Protein AF-F0EII1-F1 (afdb_monomer)

Solvent-accessible surface area (backbone atoms only — not comparable to full-atom values): 31421 Å² total; per-residue (Å²): 131,78,77,89,69,73,88,73,64,48,90,87,69,69,91,56,59,77,40,68,68,84,81,78,92,74,52,82,69,42,69,38,22,34,50,69,42,86,72,71,38,39,27,29,30,46,103,89,50,79,50,78,72,94,95,93,92,93,94,92,90,66,79,80,62,59,71,61,60,65,67,60,54,77,60,47,75,63,44,60,69,49,51,62,57,50,49,63,55,49,59,60,50,54,61,55,56,57,61,59,53,62,62,54,58,62,52,57,59,56,62,57,57,54,57,57,59,55,51,58,55,53,56,61,46,63,55,45,61,52,50,55,51,52,54,51,54,52,54,50,51,53,53,51,51,53,52,49,51,54,50,51,52,53,48,53,53,52,51,51,55,50,50,55,52,46,53,56,46,50,57,51,48,57,52,46,54,53,51,50,52,55,49,51,52,55,46,54,52,48,54,54,50,49,55,53,48,52,50,54,51,52,54,48,50,56,49,52,55,52,48,52,53,51,49,55,51,50,48,57,50,48,55,53,50,51,55,51,49,56,54,48,51,56,48,50,54,53,49,50,58,49,48,56,51,50,52,54,50,51,54,54,49,51,54,52,51,54,55,49,48,58,49,53,53,52,49,52,53,50,53,54,53,51,49,55,51,49,56,51,51,51,55,50,50,54,54,48,52,54,48,51,55,50,50,53,53,51,48,56,52,50,50,55,50,49,54,53,50,51,54,50,50,53,53,49,52,54,51,50,54,52,48,51,53,53,51,54,49,54,53,52,56,60,67,68,67,64,77,54,21,53,39,63,47,28,48,72,52,75,64,48,80,34,45,48,76,33,88,89,45,72,55,97,91,13,37,24,24,30,20,65,41,87,64,78,60,32,45,15,32,27,36,68,37,88,51,60,57,70,71,45,45,29,16,37,25,29,34,36,24,21,78,46,75,42,69,26,37,25,27,47,20,60,83,52,26,17,63,32,24,43,34,74,85,75,46,76,26,63,38,32,39,22,48,38,72,46,77,39,38,67,55,83,41,83,43,37,37,39,35,32,33,54,78,49,86,51,49,32,31,46,34,42,46,33,26,71,54,82,53,36,40,38,42,30,43,53,27,34,25,76,38,85,64,83,67,79,76,59,68,12,64,85,73,62,76,70,87,83,81,88,86,76,78,92,71,67,66,80,61,75,50,76,58,95,90,46,54,44,38,48,44,55,48,100,94,45,75,49,80,48,52,98,75,83,86,80,95,62,96,76,90,84,75,97,74,89,80,92,77,86,88,86,135

Radius of gyration: 149.51 Å; Cα contacts (8 Å, |Δi|>4): 604; chains: 1; bounding box: 248×94×363 Å

Structure (mmCIF, N/CA/C/O backbone):
data_AF-F0EII1-F1
#
_entry.id   AF-F0EII1-F1
#
loop_
_atom_site.group_PDB
_atom_site.id
_atom_site.type_symbol
_atom_site.label_atom_id
_atom_site.label_alt_id
_atom_site.label_comp_id
_atom_site.label_asym_id
_atom_site.label_entity_id
_atom_site.label_seq_id
_atom_site.pdbx_PDB_ins_code
_atom_site.Cartn_x
_atom_site.Cartn_y
_atom_site.Cartn_z
_atom_site.occupancy
_atom_site.B_iso_or_equiv
_atom_site.auth_seq_id
_atom_site.auth_comp_id
_atom_site.auth_asym_id
_atom_site.auth_atom_id
_atom_site.pdbx_PDB_model_num
ATOM 1 N N . MET A 1 1 ? -160.498 -30.318 203.263 1.00 36.44 1 MET A N 1
ATOM 2 C CA . MET A 1 1 ? -161.819 -30.979 203.380 1.00 36.44 1 MET A CA 1
ATOM 3 C C . MET A 1 1 ? -162.615 -30.933 202.074 1.00 36.44 1 MET A C 1
ATOM 5 O O . MET A 1 1 ? -163.459 -31.793 201.900 1.00 36.44 1 MET A O 1
ATOM 9 N N . ALA A 1 2 ? -162.305 -30.042 201.126 1.00 40.59 2 ALA A N 1
ATOM 10 C CA . ALA A 1 2 ? -162.542 -30.279 199.695 1.00 40.59 2 ALA A CA 1
ATOM 11 C C . ALA A 1 2 ? -161.451 -31.234 199.148 1.00 40.59 2 ALA A C 1
ATOM 13 O O . ALA A 1 2 ? -160.295 -31.072 199.545 1.00 40.59 2 ALA A O 1
ATOM 14 N N . ILE A 1 3 ? -161.678 -32.285 198.345 1.00 43.72 3 ILE A N 1
ATOM 15 C CA . ILE A 1 3 ? -162.900 -32.903 197.774 1.00 43.72 3 ILE A CA 1
ATOM 16 C C . ILE A 1 3 ? -163.701 -32.021 196.791 1.00 43.72 3 ILE A C 1
ATOM 18 O O . ILE A 1 3 ? -164.037 -30.893 197.105 1.00 43.72 3 ILE A O 1
ATOM 22 N N . ILE A 1 4 ? -164.064 -32.608 195.641 1.00 43.44 4 ILE A N 1
ATOM 23 C CA . ILE A 1 4 ? -164.902 -32.067 194.548 1.00 43.44 4 ILE A CA 1
ATOM 24 C C . ILE A 1 4 ? -164.349 -30.815 193.840 1.00 43.44 4 ILE A C 1
ATOM 26 O O . ILE A 1 4 ? -164.479 -29.701 194.320 1.00 43.44 4 ILE A O 1
ATOM 30 N N . GLU A 1 5 ? -163.815 -31.023 192.632 1.00 32.28 5 GLU A N 1
ATOM 31 C CA . GLU A 1 5 ? -164.321 -30.351 191.414 1.00 32.28 5 GLU A CA 1
ATOM 32 C C . GLU A 1 5 ? -163.615 -30.913 190.175 1.00 32.28 5 GLU A C 1
ATOM 34 O O . GLU A 1 5 ? -164.254 -31.306 189.200 1.00 32.28 5 GLU A O 1
ATOM 39 N N . VAL A 1 6 ? -162.286 -31.064 190.234 1.00 44.38 6 VAL A N 1
ATOM 40 C CA . VAL A 1 6 ? -161.455 -31.337 189.046 1.00 44.38 6 VAL A CA 1
ATOM 41 C C . VAL A 1 6 ? -161.597 -32.737 188.426 1.00 44.38 6 VAL A C 1
ATOM 43 O O . VAL A 1 6 ? -160.824 -33.111 187.555 1.00 44.38 6 VAL A O 1
ATOM 46 N N . SER A 1 7 ? -162.649 -33.482 188.772 1.00 48.62 7 SER A N 1
ATOM 47 C CA . SER A 1 7 ? -163.160 -34.575 187.935 1.00 48.62 7 SER A CA 1
ATOM 48 C C . SER A 1 7 ? -163.703 -34.084 186.581 1.00 48.62 7 SER A C 1
ATOM 50 O O . SER A 1 7 ? -163.970 -34.908 185.711 1.00 48.62 7 SER A O 1
ATOM 52 N N . LYS A 1 8 ? -163.820 -32.764 186.364 1.00 41.19 8 LYS A N 1
ATOM 53 C CA . LYS A 1 8 ? -163.944 -32.148 185.029 1.00 41.19 8 LYS A CA 1
ATOM 54 C C . LYS A 1 8 ? -162.588 -32.020 184.291 1.00 41.19 8 LYS A C 1
ATOM 56 O O . LYS A 1 8 ? -162.470 -31.228 183.358 1.00 41.19 8 LYS A O 1
ATOM 61 N N . GLN A 1 9 ? -161.559 -32.784 184.691 1.00 54.12 9 GLN A N 1
ATOM 62 C CA . GLN A 1 9 ? -160.225 -32.816 184.071 1.00 54.12 9 GLN A CA 1
ATOM 63 C C . GLN A 1 9 ? -160.262 -33.259 182.599 1.00 54.12 9 GLN A C 1
ATOM 65 O O . GLN A 1 9 ? -160.089 -34.426 182.265 1.00 54.12 9 GLN A O 1
ATOM 70 N N . ILE A 1 10 ? -160.363 -32.268 181.714 1.00 46.06 10 ILE A N 1
ATOM 71 C CA . ILE A 1 10 ? -159.675 -32.221 180.412 1.00 46.06 10 ILE A CA 1
ATOM 72 C C . ILE A 1 10 ? -160.170 -33.209 179.333 1.00 46.06 10 ILE A C 1
ATOM 74 O O . ILE A 1 10 ? -159.873 -32.982 178.161 1.00 46.06 10 ILE A O 1
ATOM 78 N N . THR A 1 11 ? -161.090 -34.133 179.641 1.00 38.12 11 THR A N 1
ATOM 79 C CA . THR A 1 11 ? -161.943 -34.824 178.643 1.00 38.12 11 THR A CA 1
ATOM 80 C C . THR A 1 11 ? -162.663 -33.840 177.701 1.00 38.12 11 THR A C 1
ATOM 82 O O . THR A 1 11 ? -163.016 -34.210 176.589 1.00 38.12 11 THR A O 1
ATOM 85 N N . ASN A 1 12 ? -162.822 -32.575 178.120 1.00 47.41 12 ASN A N 1
ATOM 86 C CA . ASN A 1 12 ? -163.400 -31.479 177.332 1.00 47.41 12 ASN A CA 1
ATOM 87 C C . ASN A 1 12 ? -162.388 -30.405 176.858 1.00 47.41 12 ASN A C 1
ATOM 89 O O . ASN A 1 12 ? -162.829 -29.416 176.280 1.00 47.41 12 ASN A O 1
ATOM 93 N N . TYR A 1 13 ? -161.077 -30.511 177.138 1.00 46.53 13 TYR A N 1
ATOM 94 C CA . TYR A 1 13 ? -160.121 -29.409 176.868 1.00 46.53 13 TYR A CA 1
ATOM 95 C C . TYR A 1 13 ? -159.044 -29.735 175.817 1.00 46.53 13 TYR A C 1
ATOM 97 O O . TYR A 1 13 ? -158.538 -28.823 175.170 1.00 46.53 13 TYR A O 1
ATOM 105 N N . LEU A 1 14 ? -158.689 -31.008 175.608 1.00 49.34 14 LEU A N 1
ATOM 106 C CA . LEU A 1 14 ? -157.716 -31.416 174.579 1.00 49.34 14 LEU A CA 1
ATOM 107 C C . LEU A 1 14 ? -158.374 -32.331 173.537 1.00 49.34 14 LEU A C 1
ATOM 109 O O . LEU A 1 14 ? -158.133 -33.537 173.481 1.00 49.34 14 LEU A O 1
ATOM 113 N N . ASP A 1 15 ? -159.223 -31.700 172.728 1.00 54.78 15 ASP A N 1
ATOM 114 C CA . ASP A 1 15 ? -160.012 -32.286 171.640 1.00 54.78 15 ASP A CA 1
ATOM 115 C C . ASP A 1 15 ? -159.107 -33.005 170.616 1.00 54.78 15 ASP A C 1
ATOM 117 O O . ASP A 1 15 ? -158.366 -32.378 169.855 1.00 54.78 15 ASP A O 1
ATOM 121 N N . SER A 1 16 ? -159.066 -34.340 170.688 1.00 49.75 16 SER A N 1
ATOM 122 C CA . SER A 1 16 ? -158.141 -35.192 169.928 1.00 49.75 16 SER A CA 1
ATOM 123 C C . SER A 1 16 ? -158.608 -36.653 169.898 1.00 49.75 16 SER A C 1
ATOM 125 O O . SER A 1 16 ? -159.169 -37.154 170.874 1.00 49.75 16 SER A O 1
ATOM 127 N N . GLU A 1 17 ? -158.359 -37.364 168.790 1.00 54.06 17 GLU A N 1
ATOM 128 C CA . GLU A 1 17 ? -158.685 -38.794 168.682 1.00 54.06 17 GLU A CA 1
ATOM 129 C C . GLU A 1 17 ? -157.882 -39.628 169.688 1.00 54.06 17 GLU A C 1
ATOM 131 O O . GLU A 1 17 ? -156.664 -39.483 169.782 1.00 54.06 17 GLU A O 1
ATOM 136 N N . GLN A 1 18 ? -158.556 -40.530 170.408 1.00 55.28 18 GLN A N 1
ATOM 137 C CA . GLN A 1 18 ? -157.957 -41.392 171.431 1.00 55.28 18 GLN A CA 1
ATOM 138 C C . GLN A 1 18 ? -157.882 -42.846 170.948 1.00 55.28 18 GLN A C 1
ATOM 140 O O . GLN A 1 18 ? -158.882 -43.563 170.982 1.00 55.28 18 GLN A O 1
ATOM 145 N N . THR A 1 19 ? -156.709 -43.303 170.500 1.00 60.41 19 THR A N 1
ATOM 146 C CA . THR A 1 19 ? -156.529 -44.662 169.944 1.00 60.41 19 THR A CA 1
ATOM 147 C C . THR A 1 19 ? -155.162 -45.261 170.288 1.00 60.41 19 THR A C 1
ATOM 149 O O . THR A 1 19 ? -154.213 -44.547 170.598 1.00 60.41 19 THR A O 1
ATOM 152 N N . ALA A 1 20 ? -155.048 -46.591 170.220 1.00 59.03 20 ALA A N 1
ATOM 153 C CA . ALA A 1 20 ? -153.855 -47.339 170.632 1.00 59.03 20 ALA A CA 1
ATOM 154 C C . ALA A 1 20 ? -152.833 -47.601 169.502 1.00 59.03 20 ALA A C 1
ATOM 156 O O . ALA A 1 20 ? -151.961 -48.459 169.636 1.00 59.03 20 ALA A O 1
ATOM 157 N N . SER A 1 21 ? -152.949 -46.906 168.368 1.00 56.38 21 SER A N 1
ATOM 158 C CA . SER A 1 21 ? -152.044 -47.054 167.224 1.00 56.38 21 SER A CA 1
ATOM 159 C C . SER A 1 21 ? -152.062 -45.804 166.351 1.00 56.38 21 SER A C 1
ATOM 161 O O . SER A 1 21 ? -153.134 -45.272 166.065 1.00 56.38 21 SER A O 1
ATOM 163 N N . ALA A 1 22 ? -150.884 -45.383 165.897 1.00 60.16 22 ALA A N 1
ATOM 164 C CA . ALA A 1 22 ? -150.689 -44.165 165.120 1.00 60.16 22 ALA A CA 1
ATOM 165 C C . ALA A 1 22 ? -151.516 -44.133 163.809 1.00 60.16 22 ALA A C 1
ATOM 167 O O . ALA A 1 22 ? -151.528 -45.132 163.083 1.00 60.16 22 ALA A O 1
ATOM 168 N N . PRO A 1 23 ? -152.159 -42.997 163.465 1.00 65.94 23 PRO A N 1
ATOM 169 C CA . PRO A 1 23 ? -152.822 -42.809 162.172 1.00 65.94 23 PRO A CA 1
ATOM 170 C C . PRO A 1 23 ? -151.896 -43.001 160.954 1.00 65.94 23 PRO A C 1
ATOM 172 O O . PRO A 1 23 ? -150.676 -42.850 161.045 1.00 65.94 23 PRO A O 1
ATOM 175 N N . ALA A 1 24 ? -152.498 -43.295 159.796 1.00 55.44 24 ALA A N 1
ATOM 176 C CA . ALA A 1 24 ? -151.813 -43.533 158.521 1.00 55.44 24 ALA A CA 1
ATOM 177 C C . ALA A 1 24 ? -151.940 -42.338 157.555 1.00 55.44 24 ALA A C 1
ATOM 179 O O . ALA A 1 24 ? -152.935 -41.619 157.582 1.00 55.44 24 ALA A O 1
ATOM 180 N N . ASN A 1 25 ? -150.934 -42.149 156.691 1.00 67.56 25 ASN A N 1
ATOM 181 C CA . ASN A 1 25 ? -150.728 -40.950 155.859 1.00 67.56 25 ASN A CA 1
ATOM 182 C C . ASN A 1 25 ? -150.932 -39.596 156.593 1.00 67.56 25 ASN A C 1
ATOM 184 O O . ASN A 1 25 ? -151.641 -38.737 156.061 1.00 67.56 25 ASN A O 1
ATOM 188 N N . PRO A 1 26 ? -150.367 -39.371 157.798 1.00 61.47 26 PRO A N 1
ATOM 189 C CA . PRO A 1 26 ? -150.648 -38.156 158.558 1.00 61.47 26 PRO A CA 1
ATOM 190 C C . PRO A 1 26 ? -149.935 -36.929 157.975 1.00 61.47 26 PRO A C 1
ATOM 192 O O . PRO A 1 26 ? -149.013 -37.041 157.164 1.00 61.47 26 PRO A O 1
ATOM 195 N N . VAL A 1 27 ? -150.355 -35.743 158.414 1.00 58.12 27 VAL A N 1
ATOM 196 C CA . VAL A 1 27 ? -149.804 -34.458 157.954 1.00 58.12 27 VAL A CA 1
ATOM 197 C C . VAL A 1 27 ? -148.976 -33.758 159.027 1.00 58.12 27 VAL A C 1
ATOM 199 O O . VAL A 1 27 ? -149.223 -33.891 160.225 1.00 58.12 27 VAL A O 1
ATOM 202 N N . GLU A 1 28 ? -147.986 -32.992 158.575 1.00 52.81 28 GLU A N 1
ATOM 203 C CA . GLU A 1 28 ? -147.056 -32.216 159.398 1.00 52.81 28 GLU A CA 1
ATOM 204 C C . GLU A 1 28 ? -147.802 -31.305 160.400 1.00 52.81 28 GLU A C 1
ATOM 206 O O . GLU A 1 28 ? -148.419 -30.312 160.019 1.00 52.81 28 GLU A O 1
ATOM 211 N N . GLY A 1 29 ? -147.749 -31.648 161.691 1.00 60.44 29 GLY A N 1
ATOM 212 C CA . GLY A 1 29 ? -148.418 -30.949 162.794 1.00 60.44 29 GLY A CA 1
ATOM 213 C C . GLY A 1 29 ? -149.739 -31.559 163.296 1.00 60.44 29 GLY A C 1
ATOM 214 O O . GLY A 1 29 ? -150.328 -31.004 164.223 1.00 60.44 29 GLY A O 1
ATOM 215 N N . GLN A 1 30 ? -150.226 -32.675 162.742 1.00 66.25 30 GLN A N 1
ATOM 216 C CA . GLN A 1 30 ? -151.463 -33.333 163.201 1.00 66.25 30 GLN A CA 1
ATOM 217 C C . GLN A 1 30 ? -151.328 -33.884 164.628 1.00 66.25 30 GLN A C 1
ATOM 219 O O . GLN A 1 30 ? -150.362 -34.587 164.892 1.00 66.25 30 GLN A O 1
ATOM 224 N N . ARG A 1 31 ? -152.305 -33.653 165.521 1.00 67.62 31 ARG A N 1
ATOM 225 C CA . ARG A 1 31 ? -152.354 -34.227 166.887 1.00 67.62 31 ARG A CA 1
ATOM 226 C C . ARG A 1 31 ? -153.171 -35.530 166.970 1.00 67.62 31 ARG A C 1
ATOM 228 O O . ARG A 1 31 ? -154.133 -35.702 166.228 1.00 67.62 31 ARG A O 1
ATOM 235 N N . TRP A 1 32 ? -152.804 -36.417 167.896 1.00 69.75 32 TRP A N 1
ATOM 236 C CA . TRP A 1 32 ? -153.418 -37.726 168.199 1.00 69.75 32 TRP A CA 1
ATOM 237 C C . TRP A 1 32 ? -153.154 -38.062 169.668 1.00 69.75 32 TRP A C 1
ATOM 239 O O . TRP A 1 32 ? -152.028 -37.893 170.106 1.00 69.75 32 TRP A O 1
ATOM 249 N N . THR A 1 33 ? -154.116 -38.558 170.442 1.00 67.56 33 THR A N 1
ATOM 250 C CA . THR A 1 33 ? -153.855 -39.029 171.811 1.00 67.56 33 THR A CA 1
ATOM 251 C C . THR A 1 33 ? -153.645 -40.545 171.827 1.00 67.56 33 THR A C 1
ATOM 253 O O . THR A 1 33 ? -154.581 -41.331 171.670 1.00 67.56 33 THR A O 1
ATOM 256 N N . ASP A 1 34 ? -152.397 -40.954 172.051 1.00 54.94 34 ASP A N 1
ATOM 257 C CA . ASP A 1 34 ? -151.983 -42.350 172.144 1.00 54.94 34 ASP A CA 1
ATOM 258 C C . ASP A 1 34 ? -152.474 -42.966 173.462 1.00 54.94 34 ASP A C 1
ATOM 260 O O . ASP A 1 34 ? -152.014 -42.604 174.549 1.00 54.94 34 ASP A O 1
ATOM 264 N N . THR A 1 35 ? -153.413 -43.909 173.350 1.00 61.31 35 THR A N 1
ATOM 265 C CA . THR A 1 35 ? -153.970 -44.695 174.464 1.00 61.31 35 THR A CA 1
ATOM 266 C C . THR A 1 35 ? -153.379 -46.102 174.581 1.00 61.31 35 THR A C 1
ATOM 268 O O . THR A 1 35 ? -153.776 -46.861 175.464 1.00 61.31 35 THR A O 1
ATOM 271 N N . SER A 1 36 ? -152.380 -46.454 173.756 1.00 55.00 36 SER A N 1
ATOM 272 C CA . SER A 1 36 ? -151.461 -47.557 174.086 1.00 55.00 36 SER A CA 1
ATOM 273 C C . SER A 1 36 ? -150.534 -47.159 175.241 1.00 55.00 36 SER A C 1
ATOM 275 O O . SER A 1 36 ? -150.047 -48.011 175.987 1.00 55.00 36 SER A O 1
ATOM 277 N N . LYS A 1 37 ? -150.342 -45.846 175.436 1.00 49.38 37 LYS A N 1
ATOM 278 C CA . LYS A 1 37 ? -149.858 -45.265 176.688 1.00 49.38 37 LYS A CA 1
ATOM 279 C C . LYS A 1 37 ? -151.002 -45.192 177.700 1.00 49.38 37 LYS A C 1
ATOM 281 O O . LYS A 1 37 ? -152.104 -44.748 177.387 1.00 49.38 37 LYS A O 1
ATOM 286 N N . SER A 1 38 ? -150.697 -45.551 178.942 1.00 54.50 38 SER A N 1
ATOM 287 C CA . SER A 1 38 ? -151.480 -45.147 180.109 1.00 54.50 38 SER A CA 1
ATOM 288 C C . SER A 1 38 ? -150.577 -44.310 181.027 1.00 54.50 38 SER A C 1
ATOM 290 O O . SER A 1 38 ? -149.478 -44.776 181.344 1.00 54.50 38 SER A O 1
ATOM 292 N N . PRO A 1 39 ? -150.979 -43.092 181.445 1.00 53.72 39 PRO A N 1
ATOM 293 C CA . PRO A 1 39 ? -152.187 -42.376 181.018 1.00 53.72 39 PRO A CA 1
ATOM 294 C C . PRO A 1 39 ? -152.154 -42.026 179.514 1.00 53.72 39 PRO A C 1
ATOM 296 O O . PRO A 1 39 ? -151.074 -42.069 178.924 1.00 53.72 39 PRO A O 1
ATOM 299 N N . PRO A 1 40 ? -153.297 -41.660 178.902 1.00 52.69 40 PRO A N 1
ATOM 300 C CA . PRO A 1 40 ? -153.350 -41.186 177.519 1.00 52.69 40 PRO A CA 1
ATOM 301 C C . PRO A 1 40 ? -152.364 -40.038 177.272 1.00 52.69 40 PRO A C 1
ATOM 303 O O . PRO A 1 40 ? -152.343 -39.065 178.033 1.00 52.69 40 PRO A O 1
ATOM 306 N N . VAL A 1 41 ? -151.553 -40.138 176.217 1.00 64.69 41 VAL A N 1
ATOM 307 C CA . VAL A 1 41 ? -150.543 -39.124 175.873 1.00 64.69 41 VAL A CA 1
ATOM 308 C C . VAL A 1 41 ? -150.916 -38.457 174.557 1.00 64.69 41 VAL A C 1
ATOM 310 O O . VAL A 1 41 ? -150.849 -39.086 173.505 1.00 64.69 41 VAL A O 1
ATOM 313 N N . ALA A 1 42 ? -151.256 -37.167 174.602 1.00 58.31 42 ALA A N 1
ATOM 314 C CA . ALA A 1 42 ? -151.341 -36.341 173.400 1.00 58.31 42 ALA A CA 1
ATOM 315 C C . ALA A 1 42 ? -149.985 -36.358 172.676 1.00 58.31 42 ALA A C 1
ATOM 317 O O . ALA A 1 42 ? -148.974 -36.053 173.300 1.00 58.31 42 ALA A O 1
ATOM 318 N N . MET A 1 43 ? -149.992 -36.723 171.396 1.00 58.03 43 MET A N 1
ATOM 319 C CA . MET A 1 43 ? -148.900 -36.896 170.429 1.00 58.03 43 MET A CA 1
ATOM 320 C C . MET A 1 43 ? -149.179 -36.044 169.167 1.00 58.03 43 MET A C 1
ATOM 322 O O . MET A 1 43 ? -150.297 -35.576 168.962 1.00 58.03 43 MET A O 1
ATOM 326 N N . ILE A 1 44 ? -148.174 -35.846 168.309 1.00 68.62 44 ILE A N 1
ATOM 327 C CA . ILE A 1 44 ? -148.186 -34.958 167.137 1.00 68.62 44 ILE A CA 1
ATOM 328 C C . ILE A 1 44 ? -147.285 -35.499 166.016 1.00 68.62 44 ILE A C 1
ATOM 330 O O . ILE A 1 44 ? -146.169 -35.931 166.295 1.00 68.62 44 ILE A O 1
ATOM 334 N N . TYR A 1 45 ? -147.723 -35.489 164.760 1.00 60.31 45 TYR A N 1
ATOM 335 C CA . TYR A 1 45 ? -146.948 -36.013 163.631 1.00 60.31 45 TYR A CA 1
ATOM 336 C C . TYR A 1 45 ? -146.005 -34.971 163.037 1.00 60.31 45 TYR A C 1
ATOM 338 O O . TYR A 1 45 ? -146.443 -33.858 162.750 1.00 60.31 45 TYR A O 1
ATOM 346 N N . LYS A 1 46 ? -144.740 -35.331 162.799 1.00 53.47 46 LYS A N 1
ATOM 347 C CA . LYS A 1 46 ? -143.771 -34.532 162.032 1.00 53.47 46 LYS A CA 1
ATOM 348 C C . LYS A 1 46 ? -142.712 -35.402 161.350 1.00 53.47 46 LYS A C 1
ATOM 350 O O . LYS A 1 46 ? -142.263 -36.391 161.934 1.00 53.47 46 LYS A O 1
ATOM 355 N N . ASP A 1 47 ? -142.262 -34.996 160.166 1.00 57.28 47 ASP A N 1
ATOM 356 C CA . ASP A 1 47 ? -141.154 -35.593 159.390 1.00 57.28 47 ASP A CA 1
ATOM 357 C C . ASP A 1 47 ? -141.353 -37.061 158.944 1.00 57.28 47 ASP A C 1
ATOM 359 O O . ASP A 1 47 ? -140.459 -37.643 158.333 1.00 57.28 47 ASP A O 1
ATOM 363 N N . GLY A 1 48 ? -142.501 -37.674 159.255 1.00 64.06 48 GLY A N 1
ATOM 364 C CA . GLY A 1 48 ? -142.756 -39.103 159.054 1.00 64.06 48 GLY A CA 1
ATOM 365 C C . GLY A 1 48 ? -143.290 -39.859 160.285 1.00 64.06 48 GLY A C 1
ATOM 366 O O . GLY A 1 48 ? -143.840 -40.945 160.101 1.00 64.06 48 GLY A O 1
ATOM 367 N N . GLU A 1 49 ? -143.159 -39.317 161.515 1.00 49.78 49 GLU A N 1
ATOM 368 C CA . GLU A 1 49 ? -143.371 -40.030 162.810 1.00 49.78 49 GLU A CA 1
ATOM 369 C C . GLU A 1 49 ? -143.921 -39.107 163.971 1.00 49.78 49 GLU A C 1
ATOM 371 O O . GLU A 1 49 ? -144.136 -37.921 163.738 1.00 49.78 49 GLU A O 1
ATOM 376 N N . TRP A 1 50 ? -144.193 -39.586 165.218 1.00 69.00 50 TRP A N 1
ATOM 377 C CA . TRP A 1 50 ? -145.137 -38.966 166.230 1.00 69.00 50 TRP A CA 1
ATOM 378 C C . TRP A 1 50 ? -144.581 -38.537 167.672 1.00 69.00 50 TRP A C 1
ATOM 380 O O . TRP A 1 50 ? -143.732 -39.261 168.188 1.00 69.00 50 TRP A O 1
ATOM 390 N N . LYS A 1 51 ? -145.008 -37.395 168.337 1.00 58.62 51 LYS A N 1
ATOM 391 C CA . LYS A 1 51 ? -144.308 -36.594 169.461 1.00 58.62 51 LYS A CA 1
ATOM 392 C C . LYS A 1 51 ? -145.245 -35.708 170.461 1.00 58.62 51 LYS A C 1
ATOM 394 O O . LYS A 1 51 ? -146.225 -35.232 169.932 1.00 58.62 51 LYS A O 1
ATOM 399 N N . PRO A 1 52 ? -145.078 -35.392 171.806 1.00 61.50 52 PRO A N 1
ATOM 400 C CA . PRO A 1 52 ? -146.236 -35.089 172.786 1.00 61.50 52 PRO A CA 1
ATOM 401 C C . PRO A 1 52 ? -146.484 -33.759 173.679 1.00 61.50 52 PRO A C 1
ATOM 403 O O . PRO A 1 52 ? -145.571 -32.945 173.786 1.00 61.50 52 PRO A O 1
ATOM 406 N N . GLU A 1 53 ? -147.670 -33.556 174.389 1.00 54.09 53 GLU A N 1
ATOM 407 C CA . GLU A 1 53 ? -148.209 -32.311 175.160 1.00 54.09 53 GLU A CA 1
ATOM 408 C C . GLU A 1 53 ? -149.190 -32.458 176.455 1.00 54.09 53 GLU A C 1
ATOM 410 O O . GLU A 1 53 ? -149.571 -33.591 176.745 1.00 54.09 53 GLU A O 1
ATOM 415 N N . ARG A 1 54 ? -149.613 -31.389 177.266 1.00 26.02 54 ARG A N 1
ATOM 416 C CA . ARG A 1 54 ? -150.472 -31.380 178.578 1.00 26.02 54 ARG A CA 1
ATOM 417 C C . ARG A 1 54 ? -151.245 -30.042 179.075 1.00 26.02 54 ARG A C 1
ATOM 419 O O . ARG A 1 54 ? -150.994 -29.011 178.465 1.00 26.02 54 ARG A O 1
ATOM 426 N N . LEU A 1 55 ? -152.116 -29.992 180.169 1.00 6.51 55 LEU A N 1
ATOM 427 C CA . LEU A 1 55 ? -152.867 -28.768 180.770 1.00 6.51 55 LEU A CA 1
ATOM 428 C C . LEU A 1 55 ? -153.434 -28.736 182.299 1.00 6.51 55 LEU A C 1
ATOM 430 O O . LEU A 1 55 ? -152.961 -29.559 183.079 1.00 6.51 55 LEU A O 1
ATOM 434 N N . SER A 1 56 ? -154.359 -27.798 182.764 1.00 7.69 56 SER A N 1
ATOM 435 C CA . SER A 1 56 ? -154.676 -27.307 184.204 1.00 7.69 56 SER A CA 1
ATOM 436 C C . SER A 1 56 ? -156.176 -27.058 184.784 1.00 7.69 56 SER A C 1
ATOM 438 O O . SER A 1 56 ? -157.040 -27.864 184.447 1.00 7.69 56 SER A O 1
ATOM 440 N N . VAL A 1 57 ? -156.490 -26.101 185.756 1.00 34.97 57 VAL A N 1
ATOM 441 C CA . VAL A 1 57 ? -157.607 -26.092 186.845 1.00 34.97 57 VAL A CA 1
ATOM 442 C C . VAL A 1 57 ? -158.107 -24.707 187.508 1.00 34.97 57 VAL A C 1
ATOM 444 O O . VAL A 1 57 ? -157.219 -23.879 187.669 1.00 34.97 57 VAL A O 1
ATOM 447 N N . GLU A 1 58 ? -159.387 -24.467 188.018 1.00 61.19 58 GLU A N 1
ATOM 448 C CA . GLU A 1 58 ? -159.834 -23.373 189.034 1.00 61.19 58 GLU A CA 1
ATOM 449 C C . GLU A 1 58 ? -161.336 -23.315 189.677 1.00 61.19 58 GLU A C 1
ATOM 451 O O . GLU A 1 58 ? -162.125 -24.195 189.349 1.00 61.19 58 GLU A O 1
ATOM 456 N N . VAL A 1 59 ? -161.713 -22.288 190.545 1.00 56.94 59 VAL A N 1
ATOM 457 C CA . VAL A 1 59 ? -163.023 -21.689 191.146 1.00 56.94 59 VAL A CA 1
ATOM 458 C C . VAL A 1 59 ? -163.979 -22.390 192.194 1.00 56.94 59 VAL A C 1
ATOM 460 O O . VAL A 1 59 ? -164.735 -23.281 191.819 1.00 56.94 59 VAL A O 1
ATOM 463 N N . LEU A 1 60 ? -164.099 -21.893 193.463 1.00 43.75 60 LEU A N 1
ATOM 464 C CA . LEU A 1 60 ? -165.031 -22.409 194.536 1.00 43.75 60 LEU A CA 1
ATOM 465 C C . LEU A 1 60 ? -165.835 -21.378 195.433 1.00 43.75 60 LEU A C 1
ATOM 467 O O . LEU A 1 60 ? -166.647 -20.644 194.880 1.00 43.75 60 LEU A O 1
ATOM 471 N N . ASP A 1 61 ? -165.733 -21.387 196.789 1.00 40.34 61 ASP A N 1
ATOM 472 C CA . ASP A 1 61 ? -166.871 -21.262 197.776 1.00 40.34 61 ASP A CA 1
ATOM 473 C C . ASP A 1 61 ? -166.716 -20.221 198.962 1.00 40.34 61 ASP A C 1
ATOM 475 O O . ASP A 1 61 ? -165.569 -19.853 199.232 1.00 40.34 61 ASP A O 1
ATOM 479 N N . PRO A 1 62 ? -167.788 -19.731 199.681 1.00 57.41 62 PRO A N 1
ATOM 480 C CA . PRO A 1 62 ? -167.724 -18.524 200.549 1.00 57.41 62 PRO A CA 1
ATOM 481 C C . PRO A 1 62 ? -168.042 -18.571 202.082 1.00 57.41 62 PRO A C 1
ATOM 483 O O . PRO A 1 62 ? -167.256 -18.004 202.834 1.00 57.41 62 PRO A O 1
ATOM 486 N N . ASP A 1 63 ? -169.157 -19.117 202.607 1.00 52.72 63 ASP A N 1
ATOM 487 C CA . ASP A 1 63 ? -169.596 -18.841 204.018 1.00 52.72 63 ASP A CA 1
ATOM 488 C C . ASP A 1 63 ? -168.578 -19.310 205.083 1.00 52.72 63 ASP A C 1
ATOM 490 O O . ASP A 1 63 ? -168.351 -18.663 206.109 1.00 52.72 63 ASP A O 1
ATOM 494 N N . PHE A 1 64 ? -167.887 -20.410 204.777 1.00 66.12 64 PHE A N 1
ATOM 495 C CA . PHE A 1 64 ? -166.772 -20.987 205.538 1.00 66.12 64 PHE A CA 1
ATOM 496 C C . PHE A 1 64 ? -165.616 -19.995 205.809 1.00 66.12 64 PHE A C 1
ATOM 498 O O . PHE A 1 64 ? -164.792 -20.216 206.695 1.00 66.12 64 PHE A O 1
ATOM 505 N N . TYR A 1 65 ? -165.555 -18.887 205.067 1.00 62.12 65 TYR A N 1
ATOM 506 C CA . TYR A 1 65 ? -164.517 -17.862 205.159 1.00 62.12 65 TYR A CA 1
ATOM 507 C C . TYR A 1 65 ? -164.681 -16.923 206.371 1.00 62.12 65 TYR A C 1
ATOM 509 O O . TYR A 1 65 ? -163.702 -16.307 206.788 1.00 62.12 65 TYR A O 1
ATOM 517 N N . GLN A 1 66 ? -165.882 -16.789 206.957 1.00 61.09 66 GLN A N 1
ATOM 518 C CA . GLN A 1 66 ? -166.137 -15.755 207.976 1.00 61.09 66 GLN A CA 1
ATOM 519 C C . GLN A 1 66 ? -165.865 -16.205 209.425 1.00 61.09 66 GLN A C 1
ATOM 521 O O . GLN A 1 66 ? -165.296 -15.427 210.195 1.00 61.09 66 GLN A O 1
ATOM 526 N N . ASP A 1 67 ? -166.188 -17.452 209.792 1.00 62.81 67 ASP A N 1
ATOM 527 C CA . ASP A 1 67 ? -165.831 -18.037 211.105 1.00 62.81 67 ASP A CA 1
ATOM 528 C C . ASP A 1 67 ? -164.306 -18.174 211.293 1.00 62.81 67 ASP A C 1
ATOM 530 O O . ASP A 1 67 ? -163.792 -18.187 212.419 1.00 62.81 67 ASP A O 1
ATOM 534 N N . LEU A 1 68 ? -163.573 -18.220 210.177 1.00 62.31 68 LEU A N 1
ATOM 535 C CA . LEU A 1 68 ? -162.114 -18.256 210.121 1.00 62.31 68 LEU A CA 1
ATOM 536 C C . LEU A 1 68 ? -161.467 -17.010 210.764 1.00 62.31 68 LEU A C 1
ATOM 538 O O . LEU A 1 68 ? -160.370 -17.104 211.309 1.00 62.31 68 LEU A O 1
ATOM 542 N N . GLU A 1 69 ? -162.152 -15.858 210.751 1.00 69.56 69 GLU A N 1
ATOM 543 C CA . GLU A 1 69 ? -161.583 -14.571 211.179 1.00 69.56 69 GLU A CA 1
ATOM 544 C C . GLU A 1 69 ? -161.711 -14.267 212.681 1.00 69.56 69 GLU A C 1
ATOM 546 O O . GLU A 1 69 ? -160.908 -13.493 213.195 1.00 69.56 69 GLU A O 1
ATOM 551 N N . ASN A 1 70 ? -162.655 -14.859 213.425 1.00 57.94 70 ASN A N 1
ATOM 552 C CA . ASN A 1 70 ? -162.798 -14.563 214.865 1.00 57.94 70 ASN A CA 1
ATOM 553 C C . ASN A 1 70 ? -161.847 -15.390 215.751 1.00 57.94 70 ASN A C 1
ATOM 555 O O . ASN A 1 70 ? -161.333 -14.882 216.748 1.00 57.94 70 ASN A O 1
ATOM 559 N N . ASN A 1 71 ? -161.511 -16.625 215.354 1.00 63.34 71 ASN A N 1
ATOM 560 C CA . ASN A 1 71 ? -160.482 -17.439 216.032 1.00 63.34 71 ASN A CA 1
ATOM 561 C C . ASN A 1 71 ? -159.061 -16.834 215.940 1.00 63.34 71 ASN A C 1
ATOM 563 O O . ASN A 1 71 ? -158.144 -17.260 216.640 1.00 63.34 71 ASN A O 1
ATOM 567 N N . LYS A 1 72 ? -158.890 -15.805 215.107 1.00 59.19 72 LYS A N 1
ATOM 568 C CA . LYS A 1 72 ? -157.662 -15.031 214.879 1.00 59.19 72 LYS A CA 1
ATOM 569 C C . LYS A 1 72 ? -157.220 -14.190 216.089 1.00 59.19 72 LYS A C 1
ATOM 571 O O . LYS A 1 72 ? -156.083 -13.731 216.115 1.00 59.19 72 LYS A O 1
ATOM 576 N N . ALA A 1 73 ? -158.105 -13.960 217.068 1.00 66.62 73 ALA A N 1
ATOM 577 C CA . ALA A 1 73 ? -157.878 -13.018 218.167 1.00 66.62 73 ALA A CA 1
ATOM 578 C C . ALA A 1 73 ? -157.171 -13.627 219.398 1.00 66.62 73 ALA A C 1
ATOM 580 O O . ALA A 1 73 ? -156.051 -13.229 219.712 1.00 66.62 73 ALA A O 1
ATOM 581 N N . GLU A 1 74 ? -157.785 -14.585 220.106 1.00 59.56 74 GLU A N 1
ATOM 582 C CA . GLU A 1 74 ? -157.237 -15.101 221.382 1.00 59.56 74 GLU A CA 1
ATOM 583 C C . GLU A 1 74 ? -155.922 -15.881 221.216 1.00 59.56 74 GLU A C 1
ATOM 585 O O . GLU A 1 74 ? -155.072 -15.874 222.107 1.00 59.56 74 GLU A O 1
ATOM 590 N N . VAL A 1 75 ? -155.716 -16.501 220.049 1.00 67.00 75 VAL A N 1
ATOM 591 C CA . VAL A 1 75 ? -154.492 -17.242 219.698 1.00 67.00 75 VAL A CA 1
ATOM 592 C C . VAL A 1 75 ? -153.246 -16.337 219.691 1.00 67.00 75 VAL A C 1
ATOM 594 O O . VAL A 1 75 ? -152.137 -16.799 219.955 1.00 67.00 75 VAL A O 1
ATOM 597 N N . MET A 1 76 ? -153.415 -15.037 219.435 1.00 65.56 76 MET A N 1
ATOM 598 C CA . MET A 1 76 ? -152.326 -14.112 219.108 1.00 65.56 76 MET A CA 1
ATOM 599 C C . MET A 1 76 ? -151.466 -13.711 220.324 1.00 65.56 76 MET A C 1
ATOM 601 O O . MET A 1 76 ? -150.241 -13.724 220.241 1.00 65.56 76 MET A O 1
ATOM 605 N N . THR A 1 77 ? -152.066 -13.452 221.491 1.00 69.56 77 THR A N 1
ATOM 606 C CA . THR A 1 77 ? -151.322 -13.027 222.702 1.00 69.56 77 THR A CA 1
ATOM 607 C C . THR A 1 77 ? -150.524 -14.167 223.354 1.00 69.56 77 THR A C 1
ATOM 609 O O . THR A 1 77 ? -149.576 -13.928 224.104 1.00 69.56 77 THR A O 1
ATOM 612 N N . ALA A 1 78 ? -150.884 -15.426 223.080 1.00 59.47 78 ALA A N 1
ATOM 613 C CA . ALA A 1 78 ? -150.094 -16.584 223.501 1.00 59.47 78 ALA A CA 1
ATOM 614 C C . ALA A 1 78 ? -148.830 -16.768 222.637 1.00 59.47 78 ALA A C 1
ATOM 616 O O . ALA A 1 78 ? -147.811 -17.248 223.137 1.00 59.47 78 ALA A O 1
ATOM 617 N N . ILE A 1 79 ? -148.891 -16.357 221.364 1.00 60.91 79 ILE A N 1
ATOM 618 C CA . ILE A 1 79 ? -147.814 -16.510 220.382 1.00 60.91 79 ILE A CA 1
ATOM 619 C C . ILE A 1 79 ? -146.630 -15.576 220.681 1.00 60.91 79 ILE A C 1
ATOM 621 O O . ILE A 1 79 ? -145.509 -16.074 220.765 1.00 60.91 79 ILE A O 1
ATOM 625 N N . GLU A 1 80 ? -146.842 -14.283 220.969 1.00 73.12 80 GLU A N 1
ATOM 626 C CA . GLU A 1 80 ? -145.738 -13.316 221.189 1.00 73.12 80 GLU A CA 1
ATOM 627 C C . GLU A 1 80 ? -144.709 -13.775 222.248 1.00 73.12 80 GLU A C 1
ATOM 629 O O . GLU A 1 80 ? -143.498 -13.573 222.105 1.00 73.12 80 GLU A O 1
ATOM 634 N N . LYS A 1 81 ? -145.167 -14.429 223.327 1.00 66.81 81 LYS A N 1
ATOM 635 C CA . LYS A 1 81 ? -144.277 -14.953 224.381 1.00 66.81 81 LYS A CA 1
ATOM 636 C C . LYS A 1 81 ? -143.513 -16.214 223.977 1.00 66.81 81 LYS A C 1
ATOM 638 O O . LYS A 1 81 ? -142.453 -16.464 224.550 1.00 66.81 81 LYS A O 1
ATOM 643 N N . ALA A 1 82 ? -144.018 -16.992 223.023 1.00 55.59 82 ALA A N 1
ATOM 644 C CA . ALA A 1 82 ? -143.285 -18.108 222.433 1.00 55.59 82 ALA A CA 1
ATOM 645 C C . ALA A 1 82 ? -142.254 -17.603 221.407 1.00 55.59 82 ALA A C 1
ATOM 647 O O . ALA A 1 82 ? -141.091 -18.005 221.460 1.00 55.59 82 ALA A O 1
ATOM 648 N N . GLU A 1 83 ? -142.641 -16.653 220.550 1.00 59.69 83 GLU A N 1
ATOM 649 C CA . GLU A 1 83 ? -141.785 -16.078 219.502 1.00 59.69 83 GLU A CA 1
ATOM 650 C C . GLU A 1 83 ? -140.506 -15.434 220.059 1.00 59.69 83 GLU A C 1
ATOM 652 O O . GLU A 1 83 ? -139.426 -15.607 219.492 1.00 59.69 83 GLU A O 1
ATOM 657 N N . ALA A 1 84 ? -140.586 -14.743 221.202 1.00 66.94 84 ALA A N 1
ATOM 658 C CA . ALA A 1 84 ? -139.414 -14.152 221.855 1.00 66.94 84 ALA A CA 1
ATOM 659 C C . ALA A 1 84 ? -138.373 -15.203 222.305 1.00 66.94 84 ALA A C 1
ATOM 661 O O . ALA A 1 84 ? -137.162 -14.971 222.215 1.00 66.94 84 ALA A O 1
ATOM 662 N N . ALA A 1 85 ? -138.832 -16.373 222.762 1.00 55.22 85 ALA A N 1
ATOM 663 C CA . ALA A 1 85 ? -137.959 -17.484 223.137 1.00 55.22 85 ALA A CA 1
ATOM 664 C C . ALA A 1 85 ? -137.392 -18.198 221.897 1.00 55.22 85 ALA A C 1
ATOM 666 O O . ALA A 1 85 ? -136.196 -18.489 221.844 1.00 55.22 85 ALA A O 1
ATOM 667 N N . GLU A 1 86 ? -138.223 -18.422 220.875 1.00 57.09 86 GLU A N 1
ATOM 668 C CA . GLU A 1 86 ? -137.820 -19.075 219.625 1.00 57.09 86 GLU A CA 1
ATOM 669 C C . GLU A 1 86 ? -136.779 -18.255 218.848 1.00 57.09 86 GLU A C 1
ATOM 671 O O . GLU A 1 86 ? -135.778 -18.804 218.378 1.00 57.09 86 GLU A O 1
ATOM 676 N N . LYS A 1 87 ? -136.962 -16.931 218.761 1.00 69.50 87 LYS A N 1
ATOM 677 C CA . LYS A 1 87 ? -136.042 -16.030 218.052 1.00 69.50 87 LYS A CA 1
ATOM 678 C C . LYS A 1 87 ? -134.623 -16.085 218.619 1.00 69.50 87 LYS A C 1
ATOM 680 O O . LYS A 1 87 ? -133.667 -16.234 217.864 1.00 69.50 87 LYS A O 1
ATOM 685 N N . THR A 1 88 ? -134.498 -16.066 219.947 1.00 67.31 88 THR A N 1
ATOM 686 C CA . THR A 1 88 ? -133.199 -16.149 220.637 1.00 67.31 88 THR A CA 1
ATOM 687 C C . THR A 1 88 ? -132.484 -17.484 220.361 1.00 67.31 88 THR A C 1
ATOM 689 O O . THR A 1 88 ? -131.257 -17.529 220.318 1.00 67.31 88 THR A O 1
ATOM 692 N N . GLY A 1 89 ? -133.233 -18.569 220.120 1.00 56.06 89 GLY A N 1
ATOM 693 C CA . GLY A 1 89 ? -132.674 -19.850 219.675 1.00 56.06 89 GLY A CA 1
ATOM 694 C C . GLY A 1 89 ? -132.216 -19.842 218.210 1.00 56.06 89 GLY A C 1
ATOM 695 O O . GLY A 1 89 ? -131.142 -20.355 217.897 1.00 56.06 89 GLY A O 1
ATOM 696 N N . LYS A 1 90 ? -132.994 -19.226 217.312 1.00 58.91 90 LYS A N 1
ATOM 697 C CA . LYS A 1 90 ? -132.684 -19.164 215.871 1.00 58.91 90 LYS A CA 1
ATOM 698 C C . LYS A 1 90 ? -131.474 -18.288 215.547 1.00 58.91 90 LYS A C 1
ATOM 700 O O . LYS A 1 90 ? -130.663 -18.685 214.711 1.00 58.91 90 LYS A O 1
ATOM 705 N N . ASP A 1 91 ? -131.294 -17.165 216.241 1.00 63.41 91 ASP A N 1
ATOM 706 C CA . ASP A 1 91 ? -130.124 -16.295 216.045 1.00 63.41 91 ASP A CA 1
ATOM 707 C C . ASP A 1 91 ? -128.805 -17.027 216.399 1.00 63.41 91 ASP A C 1
ATOM 709 O O . ASP A 1 91 ? -127.781 -16.831 215.740 1.00 63.41 91 ASP A O 1
ATOM 713 N N . ALA A 1 92 ? -128.836 -17.948 217.373 1.00 57.50 92 ALA A N 1
ATOM 714 C CA . ALA A 1 92 ? -127.699 -18.809 217.710 1.00 57.50 92 ALA A CA 1
ATOM 715 C C . ALA A 1 92 ? -127.433 -19.911 216.662 1.00 57.50 92 ALA A C 1
ATOM 717 O O . ALA A 1 92 ? -126.276 -20.268 216.432 1.00 57.50 92 ALA A O 1
ATOM 718 N N . GLN A 1 93 ? -128.473 -20.431 215.999 1.00 57.38 93 GLN A N 1
ATOM 719 C CA . GLN A 1 93 ? -128.330 -21.410 214.914 1.00 57.38 93 GLN A CA 1
ATOM 720 C C . GLN A 1 93 ? -127.736 -20.771 213.646 1.00 57.38 93 GLN A C 1
ATOM 722 O O . GLN A 1 93 ? -126.780 -21.303 213.079 1.00 57.38 93 GLN A O 1
ATOM 727 N N . ALA A 1 94 ? -128.235 -19.597 213.245 1.00 59.47 94 ALA A N 1
ATOM 728 C CA . ALA A 1 94 ? -127.776 -18.888 212.046 1.00 59.47 94 ALA A CA 1
ATOM 729 C C . ALA A 1 94 ? -126.272 -18.540 212.090 1.00 59.47 94 ALA A C 1
ATOM 731 O O . ALA A 1 94 ? -125.580 -18.610 211.072 1.00 59.47 94 ALA A O 1
ATOM 732 N N . ALA A 1 95 ? -125.742 -18.223 213.277 1.00 59.72 95 ALA A N 1
ATOM 733 C CA . ALA A 1 95 ? -124.314 -17.979 213.480 1.00 59.72 95 ALA A CA 1
ATOM 734 C C . ALA A 1 95 ? -123.439 -19.232 213.248 1.00 59.72 95 ALA A C 1
ATOM 736 O O . ALA A 1 95 ? -122.298 -19.108 212.801 1.00 59.72 95 ALA A O 1
ATOM 737 N N . GLY A 1 96 ? -123.963 -20.432 213.523 1.00 58.53 96 GLY A N 1
ATOM 738 C CA . GLY A 1 96 ? -123.268 -21.697 213.269 1.00 58.53 96 GLY A CA 1
ATOM 739 C C . GLY A 1 96 ? -123.232 -22.066 211.784 1.00 58.53 96 GLY A C 1
ATOM 740 O O . GLY A 1 96 ? -122.182 -22.435 211.259 1.00 58.53 96 GLY A O 1
ATOM 741 N N . GLU A 1 97 ? -124.358 -21.908 211.087 1.00 58.62 97 GLU A N 1
ATOM 742 C CA . GLU A 1 97 ? -124.489 -22.253 209.663 1.00 58.62 97 GLU A CA 1
ATOM 743 C C . GLU A 1 97 ? -123.606 -21.360 208.768 1.00 58.62 97 GLU A C 1
ATOM 745 O O . GLU A 1 97 ? -122.947 -21.851 207.847 1.00 58.62 97 GLU A O 1
ATOM 750 N N . ALA A 1 98 ? -123.483 -20.067 209.097 1.00 60.69 98 ALA A N 1
ATOM 751 C CA . ALA A 1 98 ? -122.600 -19.135 208.391 1.00 60.69 98 ALA A CA 1
ATOM 752 C C . ALA A 1 98 ? -121.115 -19.559 208.424 1.00 60.69 98 ALA A C 1
ATOM 754 O O . ALA A 1 98 ? -120.409 -19.434 207.419 1.00 60.69 98 ALA A O 1
ATOM 755 N N . ALA A 1 99 ? -120.641 -20.108 209.549 1.00 62.16 99 ALA A N 1
ATOM 756 C CA . ALA A 1 99 ? -119.256 -20.561 209.697 1.00 62.16 99 ALA A CA 1
ATOM 757 C C . ALA A 1 99 ? -118.932 -21.795 208.831 1.00 62.16 99 ALA A C 1
ATOM 759 O O . ALA A 1 99 ? -117.787 -21.975 208.412 1.00 62.16 99 ALA A O 1
ATOM 760 N N . GLN A 1 100 ? -119.929 -22.633 208.532 1.00 59.47 100 GLN A N 1
ATOM 761 C CA . GLN A 1 100 ? -119.741 -23.864 207.760 1.00 59.47 100 GLN A CA 1
ATOM 762 C C . GLN A 1 100 ? -119.682 -23.617 206.240 1.00 59.47 100 GLN A C 1
ATOM 764 O O . GLN A 1 100 ? -119.006 -24.358 205.522 1.00 59.47 100 GLN A O 1
ATOM 769 N N . SER A 1 101 ? -120.318 -22.546 205.749 1.00 63.69 101 SER A N 1
ATOM 770 C CA . SER A 1 101 ? -120.273 -22.170 204.327 1.00 63.69 101 SER A CA 1
ATOM 771 C C . SER A 1 101 ? -118.873 -21.707 203.891 1.00 63.69 101 SER A C 1
ATOM 773 O O . SER A 1 101 ? -118.314 -22.230 202.926 1.00 63.69 101 SER A O 1
ATOM 775 N N . ALA A 1 102 ? -118.240 -20.812 204.663 1.00 64.81 102 ALA A N 1
ATOM 776 C CA . ALA A 1 102 ? -116.922 -20.248 204.342 1.00 64.81 102 ALA A CA 1
ATOM 777 C C . ALA A 1 102 ? -115.802 -21.308 204.231 1.00 64.81 102 ALA A C 1
ATOM 779 O O . ALA A 1 102 ? -114.866 -21.161 203.444 1.00 64.81 102 ALA A O 1
ATOM 780 N N . ALA A 1 103 ? -115.912 -22.413 204.977 1.00 64.50 103 ALA A N 1
ATOM 781 C CA . ALA A 1 103 ? -114.979 -23.538 204.887 1.00 64.50 103 ALA A CA 1
ATOM 782 C C . ALA A 1 103 ? -115.062 -24.297 203.545 1.00 64.50 103 ALA A C 1
ATOM 784 O O . ALA A 1 103 ? -114.091 -24.938 203.138 1.00 64.50 103 ALA A O 1
ATOM 785 N N . SER A 1 104 ? -116.199 -24.223 202.846 1.00 65.75 104 SER A N 1
ATOM 786 C CA . SER A 1 104 ? -116.429 -24.939 201.585 1.00 65.75 104 SER A CA 1
ATOM 787 C C . SER A 1 104 ? -115.829 -24.203 200.380 1.00 65.75 104 SER A C 1
ATOM 789 O O . SER A 1 104 ? -115.222 -24.836 199.514 1.00 65.75 104 SER A O 1
ATOM 791 N N . GLU A 1 105 ? -115.915 -22.869 200.347 1.00 67.38 105 GLU A N 1
ATOM 792 C CA . GLU A 1 105 ? -115.332 -22.042 199.276 1.00 67.38 105 GLU A CA 1
ATOM 793 C C . GLU A 1 105 ? -113.798 -22.149 199.237 1.00 67.38 105 GLU A C 1
ATOM 795 O O . GLU A 1 105 ? -113.200 -22.280 198.166 1.00 67.38 105 GLU A O 1
ATOM 800 N N . ALA A 1 106 ? -113.159 -22.197 200.413 1.00 68.50 106 ALA A N 1
ATOM 801 C CA . ALA A 1 106 ? -111.711 -22.347 200.548 1.00 68.50 106 ALA A CA 1
ATOM 802 C C . ALA A 1 106 ? -111.164 -23.639 199.905 1.00 68.50 106 ALA A C 1
ATOM 804 O O . ALA A 1 106 ? -110.033 -23.651 199.415 1.00 68.50 106 ALA A O 1
ATOM 805 N N . LYS A 1 107 ? -111.960 -24.720 199.858 1.00 69.38 107 LYS A N 1
ATOM 806 C CA . LYS A 1 107 ? -111.568 -25.982 199.208 1.00 69.38 107 LYS A CA 1
ATOM 807 C C . LYS A 1 107 ? -111.546 -25.857 197.682 1.00 69.38 107 LYS A C 1
ATOM 809 O O . LYS A 1 107 ? -110.594 -26.304 197.044 1.00 69.38 107 LYS A O 1
ATOM 814 N N . LEU A 1 108 ? -112.573 -25.231 197.104 1.00 70.50 108 LEU A N 1
ATOM 815 C CA . LEU A 1 108 ? -112.754 -25.136 195.651 1.00 70.50 108 LEU A CA 1
ATOM 816 C C . LEU A 1 108 ? -111.646 -24.301 194.979 1.00 70.50 108 LEU A C 1
ATOM 818 O O . LEU A 1 108 ? -111.204 -24.617 193.874 1.00 70.50 108 LEU A O 1
ATOM 822 N N . ALA A 1 109 ? -111.141 -23.278 195.675 1.00 68.81 109 ALA A N 1
ATOM 823 C CA . ALA A 1 109 ? -110.012 -22.469 195.213 1.00 68.81 109 ALA A CA 1
ATOM 824 C C . ALA A 1 109 ? -108.710 -23.282 195.044 1.00 68.81 109 ALA A C 1
ATOM 826 O O . ALA A 1 109 ? -107.944 -23.030 194.111 1.00 68.81 109 ALA A O 1
ATOM 827 N N . GLY A 1 110 ? -108.466 -24.275 195.909 1.00 70.62 110 GLY A N 1
ATOM 828 C CA . GLY A 1 110 ? -107.268 -25.120 195.853 1.00 70.62 110 GLY A CA 1
ATOM 829 C C . GLY A 1 110 ? -107.259 -26.088 194.666 1.00 70.62 110 GLY A C 1
ATOM 830 O O . GLY A 1 110 ? -106.232 -26.255 194.009 1.00 70.62 110 GLY A O 1
ATOM 831 N N . GLU A 1 111 ? -108.409 -26.684 194.347 1.00 71.69 111 GLU A N 1
ATOM 832 C CA . GLU A 1 111 ? -108.544 -27.643 193.238 1.00 71.69 111 GLU A CA 1
ATOM 833 C C . GLU A 1 111 ? -108.342 -26.964 191.868 1.00 71.69 111 GLU A C 1
ATOM 835 O O . GLU A 1 111 ? -107.718 -27.535 190.972 1.00 71.69 111 GLU A O 1
ATOM 840 N N . ASN A 1 112 ? -108.773 -25.705 191.717 1.00 74.69 112 ASN A N 1
ATOM 841 C CA . ASN A 1 112 ? -108.602 -24.947 190.473 1.00 74.69 112 ASN A CA 1
ATOM 842 C C . ASN A 1 112 ? -107.130 -24.555 190.199 1.00 74.69 112 ASN A C 1
ATOM 844 O O . ASN A 1 112 ? -106.686 -24.539 189.050 1.00 74.69 112 ASN A O 1
ATOM 848 N N . ALA A 1 113 ? -106.344 -24.294 191.250 1.00 74.44 113 ALA A N 1
ATOM 849 C CA . ALA A 1 113 ? -104.925 -23.949 191.125 1.00 74.44 113 ALA A CA 1
ATOM 850 C C . ALA A 1 113 ? -104.065 -25.114 190.591 1.00 74.44 113 ALA A C 1
ATOM 852 O O . ALA A 1 113 ? -103.098 -24.884 189.863 1.00 74.44 113 ALA A O 1
ATOM 853 N N . ALA A 1 114 ? -104.428 -26.362 190.910 1.00 73.75 114 ALA A N 1
ATOM 854 C CA . ALA A 1 114 ? -103.695 -27.548 190.466 1.00 73.75 114 ALA A CA 1
ATOM 855 C C . ALA A 1 114 ? -103.776 -27.758 188.941 1.00 73.75 114 ALA A C 1
ATOM 857 O O . ALA A 1 114 ? -102.758 -28.012 188.296 1.00 73.75 114 ALA A O 1
ATOM 858 N N . ASN A 1 115 ? -104.964 -27.588 188.351 1.00 74.75 115 ASN A N 1
ATOM 859 C CA . ASN A 1 115 ? -105.188 -27.820 186.918 1.00 74.75 115 ASN A CA 1
ATOM 860 C C . ASN A 1 115 ? -104.396 -26.845 186.026 1.00 74.75 115 ASN A C 1
ATOM 862 O O . ASN A 1 115 ? -103.855 -27.241 184.992 1.00 74.75 115 ASN A O 1
ATOM 866 N N . LEU A 1 116 ? -104.276 -25.579 186.444 1.00 77.69 116 LEU A N 1
ATOM 867 C CA . LEU A 1 116 ? -103.516 -24.558 185.711 1.00 77.69 116 LEU A CA 1
ATOM 868 C C . LEU A 1 116 ? -102.013 -24.885 185.632 1.00 77.69 116 LEU A C 1
ATOM 870 O O . LEU A 1 116 ? -101.388 -24.654 184.597 1.00 77.69 116 LEU A O 1
ATOM 874 N N . ALA A 1 117 ? -101.440 -25.479 186.685 1.00 77.56 117 ALA A N 1
ATOM 875 C CA . ALA A 1 117 ? -100.039 -25.907 186.691 1.00 77.56 117 ALA A CA 1
ATOM 876 C C . ALA A 1 117 ? -99.770 -27.062 185.704 1.00 77.56 117 ALA A C 1
ATOM 878 O O . ALA A 1 117 ? -98.712 -27.114 185.067 1.00 77.56 117 ALA A O 1
ATOM 879 N N . THR A 1 118 ? -100.737 -27.969 185.525 1.00 79.50 118 THR A N 1
ATOM 880 C CA . THR A 1 118 ? -100.640 -29.058 184.541 1.00 79.50 118 THR A CA 1
ATOM 881 C C . THR A 1 118 ? -100.642 -28.528 183.106 1.00 79.50 118 THR A C 1
ATOM 883 O O . THR A 1 118 ? -99.787 -28.934 182.319 1.00 79.50 118 THR A O 1
ATOM 886 N N . GLN A 1 119 ? -101.530 -27.584 182.766 1.00 81.38 119 GLN A N 1
ATOM 887 C CA . GLN A 1 119 ? -101.603 -27.034 181.404 1.00 81.38 119 GLN A CA 1
ATOM 888 C C . GLN A 1 119 ? -100.307 -26.314 180.998 1.00 81.38 119 GLN A C 1
ATOM 890 O O . GLN A 1 119 ? -99.747 -26.608 179.942 1.00 81.38 119 GLN A O 1
ATOM 895 N N . ALA A 1 120 ? -99.763 -25.462 181.875 1.00 81.00 120 ALA A N 1
ATOM 896 C CA . ALA A 1 120 ? -98.512 -24.743 181.614 1.00 81.00 120 ALA A CA 1
ATOM 897 C C . ALA A 1 120 ? -97.320 -25.683 181.321 1.00 81.00 120 ALA A C 1
ATOM 899 O O . ALA A 1 120 ? -96.408 -25.334 180.567 1.00 81.00 120 ALA A O 1
ATOM 900 N N . THR A 1 121 ? -97.337 -26.899 181.879 1.00 80.50 121 THR A N 1
ATOM 901 C CA . THR A 1 121 ? -96.312 -27.924 181.626 1.00 80.50 121 THR A CA 1
ATOM 902 C C . THR A 1 121 ? -96.407 -28.487 180.200 1.00 80.50 121 THR A C 1
ATOM 904 O O . THR A 1 121 ? -95.378 -28.679 179.552 1.00 80.50 121 THR A O 1
ATOM 907 N N . LEU A 1 122 ? -97.624 -28.701 179.683 1.00 80.75 122 LEU A N 1
ATOM 908 C CA . LEU A 1 122 ? -97.862 -29.182 178.315 1.00 80.75 122 LEU A CA 1
ATOM 909 C C . LEU A 1 122 ? -97.505 -28.118 177.269 1.00 80.75 122 LEU A C 1
ATOM 911 O O . LEU A 1 122 ? -96.802 -28.419 176.301 1.00 80.75 122 LEU A O 1
ATOM 915 N N . ASP A 1 123 ? -97.902 -26.866 177.500 1.00 80.81 123 ASP A N 1
ATOM 916 C CA . ASP A 1 123 ? -97.589 -25.742 176.606 1.00 80.81 123 ASP A CA 1
ATOM 917 C C . ASP A 1 123 ? -96.063 -25.549 176.464 1.00 80.81 123 ASP A C 1
ATOM 919 O O . ASP A 1 123 ? -95.544 -25.315 175.370 1.00 80.81 123 ASP A O 1
ATOM 923 N N . THR A 1 124 ? -95.321 -25.759 177.559 1.00 80.62 124 THR A N 1
ATOM 924 C CA . THR A 1 124 ? -93.845 -25.707 177.613 1.00 80.62 124 THR A CA 1
ATOM 925 C C . THR A 1 124 ? -93.159 -26.873 176.876 1.00 80.62 124 THR A C 1
ATOM 927 O O . THR A 1 124 ? -91.970 -26.787 176.549 1.00 80.62 124 THR A O 1
ATOM 930 N N . GLN A 1 125 ? -93.865 -27.975 176.597 1.00 81.56 125 GLN A N 1
ATOM 931 C CA . GLN A 1 125 ? -93.361 -29.037 175.719 1.00 81.56 125 GLN A CA 1
ATOM 932 C C . GLN A 1 125 ? -93.675 -28.726 174.251 1.00 81.56 125 GLN A C 1
ATOM 934 O O . GLN A 1 125 ? -92.761 -28.705 173.432 1.00 81.56 125 GLN A O 1
ATOM 939 N N . ALA A 1 126 ? -94.918 -28.349 173.935 1.00 81.94 126 ALA A N 1
ATOM 940 C CA . ALA A 1 126 ? -95.330 -28.003 172.571 1.00 81.94 126 ALA A CA 1
ATOM 941 C C . ALA A 1 126 ? -94.575 -26.789 171.981 1.00 81.94 126 ALA A C 1
ATOM 943 O O . ALA A 1 126 ? -94.449 -26.660 170.761 1.00 81.94 126 ALA A O 1
ATOM 944 N N . ALA A 1 127 ? -94.060 -25.893 172.830 1.00 81.75 127 ALA A N 1
ATOM 945 C CA . ALA A 1 127 ? -93.151 -24.820 172.425 1.00 81.75 127 ALA A CA 1
ATOM 946 C C . ALA A 1 127 ? -91.739 -25.323 172.056 1.00 81.75 127 ALA A C 1
ATOM 948 O O . ALA A 1 127 ? -91.104 -24.752 171.170 1.00 81.75 127 ALA A O 1
ATOM 949 N N . ARG A 1 128 ? -91.255 -26.392 172.706 1.00 83.81 128 ARG A N 1
ATOM 950 C CA . ARG A 1 128 ? -89.932 -26.992 172.465 1.00 83.81 128 ARG A CA 1
ATOM 951 C C . ARG A 1 128 ? -89.899 -27.763 171.152 1.00 83.81 128 ARG A C 1
ATOM 953 O O . ARG A 1 128 ? -89.054 -27.476 170.315 1.00 83.81 128 ARG A O 1
ATOM 960 N N . ASP A 1 129 ? -90.890 -28.622 170.926 1.00 84.12 129 ASP A N 1
ATOM 961 C CA . ASP A 1 129 ? -90.985 -29.446 169.713 1.00 84.12 129 ASP A CA 1
ATOM 962 C C . ASP A 1 129 ? -91.014 -28.576 168.432 1.00 84.12 129 ASP A C 1
ATOM 964 O O . ASP A 1 129 ? -90.453 -28.933 167.397 1.00 84.12 129 ASP A O 1
ATOM 968 N N . LYS A 1 130 ? -91.616 -27.377 168.515 1.00 84.25 130 LYS A N 1
ATOM 969 C CA . LYS A 1 130 ? -91.599 -26.366 167.441 1.00 84.25 130 LYS A CA 1
ATOM 970 C C . LYS A 1 130 ? -90.234 -25.701 167.249 1.00 84.25 130 LYS A C 1
ATOM 972 O O . LYS A 1 130 ? -89.875 -25.400 166.114 1.00 84.25 130 LYS A O 1
ATOM 977 N N . ALA A 1 131 ? -89.489 -25.449 168.325 1.00 82.56 131 ALA A N 1
ATOM 978 C CA . ALA A 1 131 ? -88.145 -24.880 168.240 1.00 82.56 131 ALA A CA 1
ATOM 979 C C . ALA A 1 131 ? -87.160 -25.872 167.598 1.00 82.56 131 ALA A C 1
ATOM 981 O O . ALA A 1 131 ? -86.377 -25.475 166.737 1.00 82.56 131 ALA A O 1
ATOM 982 N N . ASP A 1 132 ? -87.262 -27.159 167.940 1.00 83.88 132 ASP A N 1
ATOM 983 C CA . ASP A 1 132 ? -86.440 -28.219 167.347 1.00 83.88 132 ASP A CA 1
ATOM 984 C C . ASP A 1 132 ? -86.735 -28.393 165.844 1.00 83.88 132 ASP A C 1
ATOM 986 O O . ASP A 1 132 ? -85.807 -28.511 165.042 1.00 83.88 132 ASP A O 1
ATOM 990 N N . ALA A 1 133 ? -88.006 -28.307 165.429 1.00 82.50 133 ALA A N 1
ATOM 991 C CA . ALA A 1 133 ? -88.382 -28.298 164.011 1.00 82.50 133 ALA A CA 1
ATOM 992 C C . ALA A 1 133 ? -87.784 -27.095 163.250 1.00 82.50 133 ALA A C 1
ATOM 994 O O . ALA A 1 133 ? -87.165 -27.273 162.202 1.00 82.50 133 ALA A O 1
ATOM 995 N N . ILE A 1 134 ? -87.881 -25.881 163.811 1.00 84.25 134 ILE A N 1
ATOM 996 C CA . ILE A 1 134 ? -87.265 -24.672 163.232 1.00 84.25 134 ILE A CA 1
ATOM 997 C C . ILE A 1 134 ? -85.739 -24.828 163.125 1.00 84.25 134 ILE A C 1
ATOM 999 O O . ILE A 1 134 ? -85.143 -24.414 162.132 1.00 84.25 134 ILE A O 1
ATOM 1003 N N . GLN A 1 135 ? -85.091 -25.452 164.112 1.00 85.81 135 GLN A N 1
ATOM 1004 C CA . GLN A 1 135 ? -83.648 -25.692 164.086 1.00 85.81 135 GLN A CA 1
ATOM 1005 C C . GLN A 1 135 ? -83.235 -26.680 162.978 1.00 85.81 135 GLN A C 1
ATOM 1007 O O . GLN A 1 135 ? -82.152 -26.528 162.405 1.00 85.81 135 GLN A O 1
ATOM 1012 N N . ILE A 1 136 ? -84.086 -27.654 162.639 1.00 83.56 136 ILE A N 1
ATOM 1013 C CA . ILE A 1 136 ? -83.879 -28.566 161.503 1.00 83.56 136 ILE A CA 1
ATOM 1014 C C . ILE A 1 136 ? -84.009 -27.811 160.170 1.00 83.56 136 ILE A C 1
ATOM 1016 O O . ILE A 1 136 ? -83.101 -27.909 159.342 1.00 83.56 136 ILE A O 1
ATOM 1020 N N . ASP A 1 137 ? -85.056 -27.001 159.988 1.00 86.06 137 ASP A N 1
ATOM 1021 C CA . ASP A 1 137 ? -85.252 -26.200 158.767 1.00 86.06 137 ASP A CA 1
ATOM 1022 C C . ASP A 1 137 ? -84.106 -25.195 158.545 1.00 86.06 137 ASP A C 1
ATOM 1024 O O . ASP A 1 137 ? -83.590 -25.060 157.434 1.00 86.06 137 ASP A O 1
ATOM 1028 N N . VAL A 1 138 ? -83.634 -24.537 159.612 1.00 87.06 138 VAL A N 1
ATOM 1029 C CA . VAL A 1 138 ? -82.462 -23.643 159.568 1.00 87.06 138 VAL A CA 1
ATOM 1030 C C . VAL A 1 138 ? -81.199 -24.394 159.134 1.00 87.06 138 VAL A C 1
ATOM 1032 O O . VAL A 1 138 ? -80.438 -23.880 158.313 1.00 87.06 138 VAL A O 1
ATOM 1035 N N . ASN A 1 139 ? -80.981 -25.618 159.622 1.00 85.94 139 ASN A N 1
ATOM 1036 C CA . ASN A 1 139 ? -79.839 -26.438 159.206 1.00 85.94 139 ASN A CA 1
ATOM 1037 C C . ASN A 1 139 ? -79.940 -26.860 157.726 1.00 85.94 139 ASN A C 1
ATOM 1039 O O . ASN A 1 139 ? -78.923 -26.879 157.028 1.00 85.94 139 ASN A O 1
ATOM 1043 N N . GLY A 1 140 ? -81.151 -27.135 157.229 1.00 88.12 140 GLY A N 1
ATOM 1044 C CA . GLY A 1 140 ? -81.415 -27.371 155.806 1.00 88.12 140 GLY A CA 1
ATOM 1045 C C . GLY A 1 140 ? -81.063 -26.156 154.944 1.00 88.12 140 GLY A C 1
ATOM 1046 O O . GLY A 1 140 ? -80.251 -26.262 154.025 1.00 88.12 140 GLY A O 1
ATOM 1047 N N . LEU A 1 141 ? -81.571 -24.974 155.308 1.00 88.50 141 LEU A N 1
ATOM 1048 C CA . LEU A 1 141 ? -81.283 -23.714 154.612 1.00 88.50 141 LEU A CA 1
ATOM 1049 C C . LEU A 1 141 ? -79.781 -23.381 154.576 1.00 88.50 141 LEU A C 1
ATOM 1051 O O . LEU A 1 141 ? -79.287 -22.890 153.562 1.00 88.50 141 LEU A O 1
ATOM 1055 N N . VAL A 1 142 ? -79.028 -23.678 155.640 1.00 90.44 142 VAL A N 1
ATOM 1056 C CA . VAL A 1 142 ? -77.561 -23.515 155.658 1.00 90.44 142 VAL A CA 1
ATOM 1057 C C . VAL A 1 142 ? -76.873 -24.447 154.648 1.00 90.44 142 VAL A C 1
ATOM 1059 O O . VAL A 1 142 ? -75.935 -24.021 153.968 1.00 90.44 142 VAL A O 1
ATOM 1062 N N . SER A 1 143 ? -77.352 -25.686 154.495 1.00 88.25 143 SER A N 1
ATOM 1063 C CA . SER A 1 143 ? -76.848 -26.639 153.494 1.00 88.25 143 SER A CA 1
ATOM 1064 C C . SER A 1 143 ? -77.145 -26.184 152.057 1.00 88.25 143 SER A C 1
ATOM 1066 O O . SER A 1 143 ? -76.272 -26.254 151.182 1.00 88.25 143 SER A O 1
ATOM 1068 N N . ASP A 1 144 ? -78.343 -25.653 151.810 1.00 92.56 144 ASP A N 1
ATOM 1069 C CA . ASP A 1 144 ? -78.726 -25.115 150.502 1.00 92.56 144 ASP A CA 1
ATOM 1070 C C . ASP A 1 144 ? -77.913 -23.864 150.150 1.00 92.56 144 ASP A C 1
ATOM 1072 O O . ASP A 1 144 ? -77.372 -23.768 149.049 1.00 92.56 144 ASP A O 1
ATOM 1076 N N . VAL A 1 145 ? -77.725 -22.936 151.096 1.00 91.31 145 VAL A N 1
ATOM 1077 C CA . VAL A 1 145 ? -76.878 -21.743 150.908 1.00 91.31 145 VAL A CA 1
ATOM 1078 C C . VAL A 1 145 ? -75.424 -22.126 150.614 1.00 91.31 145 VAL A C 1
ATOM 1080 O O . VAL A 1 145 ? -74.810 -21.536 149.722 1.00 91.31 145 VAL A O 1
ATOM 1083 N N . ALA A 1 146 ? -74.870 -23.140 151.288 1.00 89.19 146 ALA A N 1
ATOM 1084 C CA . ALA A 1 146 ? -73.532 -23.652 150.979 1.00 89.19 146 ALA A CA 1
ATOM 1085 C C . ALA A 1 146 ? -73.447 -24.231 149.550 1.00 89.19 146 ALA A C 1
ATOM 1087 O O . ALA A 1 146 ? -72.496 -23.947 148.815 1.00 89.19 146 ALA A O 1
ATOM 1088 N N . THR A 1 147 ? -74.471 -24.979 149.130 1.00 92.31 147 THR A N 1
ATOM 1089 C CA . THR A 1 147 ? -74.579 -25.576 147.787 1.00 92.31 147 THR A CA 1
ATOM 1090 C C . THR A 1 147 ? -74.725 -24.510 146.693 1.00 92.31 147 THR A C 1
ATOM 1092 O O . THR A 1 147 ? -74.042 -24.565 145.663 1.00 92.31 147 THR A O 1
ATOM 1095 N N . ILE A 1 148 ? -75.548 -23.485 146.931 1.00 91.69 148 ILE A N 1
ATOM 1096 C CA . ILE A 1 148 ? -75.695 -22.311 146.061 1.00 91.69 148 ILE A CA 1
ATOM 1097 C C . ILE A 1 148 ? -74.362 -21.565 145.951 1.00 91.69 148 ILE A C 1
ATOM 1099 O O . ILE A 1 148 ? -73.931 -21.268 144.839 1.00 91.69 148 ILE A O 1
ATOM 1103 N N . ASN A 1 149 ? -73.659 -21.317 147.060 1.00 91.62 149 ASN A N 1
ATOM 1104 C CA . ASN A 1 149 ? -72.381 -20.601 147.043 1.00 91.62 149 ASN A CA 1
ATOM 1105 C C . ASN A 1 149 ? -71.297 -21.351 146.238 1.00 91.62 149 ASN A C 1
ATOM 1107 O O . ASN A 1 149 ? -70.600 -20.752 145.413 1.00 91.62 149 ASN A O 1
ATOM 1111 N N . GLY A 1 150 ? -71.202 -22.677 146.399 1.00 92.12 150 GLY A N 1
ATOM 1112 C CA . GLY A 1 150 ? -70.329 -23.520 145.572 1.00 92.12 150 GLY A CA 1
ATOM 1113 C C . GLY A 1 150 ? -70.705 -23.492 144.083 1.00 92.12 150 GLY A C 1
ATOM 1114 O O . GLY A 1 150 ? -69.831 -23.401 143.217 1.00 92.12 150 GLY A O 1
ATOM 1115 N N . THR A 1 151 ? -72.006 -23.475 143.776 1.00 93.56 151 THR A N 1
ATOM 1116 C CA . THR A 1 151 ? -72.524 -23.358 142.402 1.00 93.56 151 THR A CA 1
ATOM 1117 C C . THR A 1 151 ? -72.173 -22.004 141.783 1.00 93.56 151 THR A C 1
ATOM 1119 O O . THR A 1 151 ? -71.650 -21.958 140.670 1.00 93.56 151 THR A O 1
ATOM 1122 N N . VA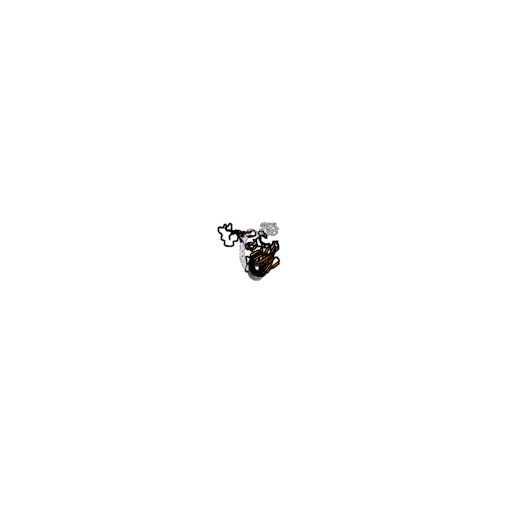L A 1 152 ? -72.367 -20.907 142.522 1.00 93.88 152 VAL A N 1
ATOM 1123 C CA . VAL A 1 152 ? -71.987 -19.545 142.112 1.00 93.88 152 VAL A CA 1
ATOM 1124 C C . VAL A 1 152 ? -70.479 -19.446 141.878 1.00 93.88 152 VAL A C 1
ATOM 1126 O O . VAL A 1 152 ? -70.061 -18.919 140.852 1.00 93.88 152 VAL A O 1
ATOM 1129 N N . THR A 1 153 ? -69.652 -20.031 142.750 1.00 93.19 153 THR A N 1
ATOM 1130 C CA . THR A 1 153 ? -68.191 -20.074 142.552 1.00 93.19 153 THR A CA 1
ATOM 1131 C C . THR A 1 153 ? -67.814 -20.825 141.268 1.00 93.19 153 THR A C 1
ATOM 1133 O O . THR A 1 153 ? -66.973 -20.352 140.501 1.00 93.19 153 THR A O 1
ATOM 1136 N N . SER A 1 154 ? -68.476 -21.950 140.967 1.00 93.75 154 SER A N 1
ATOM 1137 C CA . SER A 1 154 ? -68.255 -22.691 139.715 1.00 93.75 154 SER A CA 1
ATOM 1138 C C . SER A 1 154 ? -68.697 -21.905 138.472 1.00 93.75 154 SER A C 1
ATOM 1140 O O . SER A 1 154 ? -68.000 -21.925 137.455 1.00 93.75 154 SER A O 1
ATOM 1142 N N . ILE A 1 155 ? -69.821 -21.183 138.548 1.00 93.75 155 ILE A N 1
ATOM 1143 C CA . ILE A 1 155 ? -70.308 -20.310 137.471 1.00 93.75 155 ILE A CA 1
ATOM 1144 C C . ILE A 1 155 ? -69.314 -19.172 137.216 1.00 93.75 155 ILE A C 1
ATOM 1146 O O . ILE A 1 155 ? -68.924 -18.975 136.068 1.00 93.75 155 ILE A O 1
ATOM 1150 N N . SER A 1 156 ? -68.838 -18.485 138.257 1.00 93.56 156 SER A N 1
ATOM 1151 C CA . SER A 1 156 ? -67.847 -17.406 138.130 1.00 93.56 156 SER A CA 1
ATOM 1152 C C . SER A 1 156 ? -66.524 -17.896 137.535 1.00 93.56 156 SER A C 1
ATOM 1154 O O . SER A 1 156 ? -65.964 -17.239 136.660 1.00 93.56 156 SER A O 1
ATOM 1156 N N . SER A 1 157 ? -66.054 -19.089 137.925 1.00 93.31 157 SER A N 1
ATOM 1157 C CA . SER A 1 157 ? -64.872 -19.711 137.309 1.00 93.31 157 SER A CA 1
ATOM 1158 C C . SER A 1 157 ? -65.072 -19.950 135.807 1.00 93.31 157 SER A C 1
ATOM 1160 O O . SER A 1 157 ? -64.216 -19.586 135.002 1.00 93.31 157 SER A O 1
ATOM 1162 N N . LYS A 1 158 ? -66.224 -20.506 135.410 1.00 94.12 158 LYS A N 1
ATOM 1163 C CA . LYS A 1 158 ? -66.562 -20.764 133.999 1.00 94.12 158 LYS A CA 1
ATOM 1164 C C . LYS A 1 158 ? -66.793 -19.483 133.194 1.00 94.12 158 LYS A C 1
ATOM 1166 O O . LYS A 1 158 ? -66.480 -19.461 132.007 1.00 94.12 158 LYS A O 1
ATOM 1171 N N . ALA A 1 159 ? -67.314 -18.427 133.818 1.00 93.62 159 ALA A N 1
ATOM 1172 C CA . ALA A 1 159 ? -67.478 -17.116 133.197 1.00 93.62 159 ALA A CA 1
ATOM 1173 C C . ALA A 1 159 ? -66.116 -16.476 132.890 1.00 93.62 159 ALA A C 1
ATOM 1175 O O . ALA A 1 159 ? -65.895 -16.041 131.761 1.00 93.62 159 ALA A O 1
ATOM 1176 N N . ASN A 1 160 ? -65.174 -16.515 133.839 1.00 94.44 160 ASN A N 1
ATOM 1177 C CA . ASN A 1 160 ? -63.802 -16.058 133.611 1.00 94.44 160 ASN A CA 1
ATOM 1178 C C . ASN A 1 160 ? -63.105 -16.901 132.530 1.00 94.44 160 ASN A C 1
ATOM 1180 O O . ASN A 1 160 ? -62.538 -16.348 131.595 1.00 94.44 160 ASN A O 1
ATOM 1184 N N . GLU A 1 161 ? -63.218 -18.233 132.576 1.00 94.56 161 GLU A N 1
ATOM 1185 C CA . GLU A 1 161 ? -62.710 -19.102 131.505 1.00 94.56 161 GLU A CA 1
ATOM 1186 C C . GLU A 1 161 ? -63.284 -18.762 130.120 1.00 94.56 161 GLU A C 1
ATOM 1188 O O . GLU A 1 161 ? -62.576 -18.873 129.120 1.00 94.56 161 GLU A O 1
ATOM 1193 N N . ALA A 1 162 ? -64.570 -18.407 130.034 1.00 93.19 162 ALA A N 1
ATOM 1194 C CA . ALA A 1 162 ? -65.210 -18.015 128.783 1.00 93.19 162 ALA A CA 1
ATOM 1195 C C . ALA A 1 162 ? -64.718 -16.642 128.298 1.00 93.19 162 ALA A C 1
ATOM 1197 O O . ALA A 1 162 ? -64.497 -16.472 127.100 1.00 93.19 162 ALA A O 1
ATOM 1198 N N . TYR A 1 163 ? -64.491 -15.700 129.217 1.00 94.44 163 TYR A N 1
ATOM 1199 C CA . TYR A 1 163 ? -63.929 -14.381 128.929 1.00 94.44 163 TYR A CA 1
ATOM 1200 C C . TYR A 1 163 ? -62.496 -14.479 128.380 1.00 94.44 163 TYR A C 1
ATOM 1202 O O . TYR A 1 163 ? -62.215 -13.957 127.304 1.00 94.44 163 TYR A O 1
ATOM 1210 N N . GLU A 1 164 ? -61.619 -15.244 129.038 1.00 95.00 164 GLU A N 1
ATOM 1211 C CA . GLU A 1 164 ? -60.249 -15.503 128.562 1.00 95.00 164 GLU A CA 1
ATOM 1212 C C . GLU A 1 164 ? -60.240 -16.192 127.184 1.00 95.00 164 GLU A C 1
ATOM 1214 O O . GLU A 1 164 ? -59.464 -15.835 126.296 1.00 95.00 164 GLU A O 1
ATOM 1219 N N . LYS A 1 165 ? -61.154 -17.148 126.952 1.00 94.88 165 LYS A N 1
ATOM 1220 C CA . LYS A 1 165 ? -61.317 -17.799 125.639 1.00 94.88 165 LYS A CA 1
ATOM 1221 C C . LYS A 1 165 ? -61.822 -16.823 124.567 1.00 94.88 165 LYS A C 1
ATOM 1223 O O . LYS A 1 165 ? -61.399 -16.944 123.420 1.00 94.88 165 LYS A O 1
ATOM 1228 N N . ALA A 1 166 ? -62.674 -15.857 124.916 1.00 94.62 166 ALA A N 1
ATOM 1229 C CA . ALA A 1 166 ? -63.137 -14.816 123.998 1.00 94.62 166 ALA A CA 1
ATOM 1230 C C . ALA A 1 166 ? -62.008 -13.835 123.631 1.00 94.62 166 ALA A C 1
ATOM 1232 O O . ALA A 1 166 ? -61.765 -13.619 122.444 1.00 94.62 166 ALA A O 1
ATOM 1233 N N . ALA A 1 167 ? -61.249 -13.341 124.614 1.00 93.81 167 ALA A N 1
ATOM 1234 C CA . ALA A 1 167 ? -60.079 -12.486 124.385 1.00 93.81 167 ALA A CA 1
ATOM 1235 C C . ALA A 1 167 ? -59.003 -13.190 123.528 1.00 93.81 167 ALA A C 1
ATOM 1237 O O . ALA A 1 167 ? -58.426 -12.601 122.612 1.00 93.81 167 ALA A O 1
ATOM 1238 N N . ALA A 1 168 ? -58.783 -14.492 123.748 1.00 94.75 168 ALA A N 1
ATOM 1239 C CA . ALA A 1 168 ? -57.893 -15.302 122.916 1.00 94.75 168 ALA A CA 1
ATOM 1240 C C . ALA A 1 168 ? -58.405 -15.497 121.472 1.00 94.75 168 ALA A C 1
ATOM 1242 O O . ALA A 1 168 ? -57.600 -15.666 120.553 1.00 94.75 168 ALA A O 1
ATOM 1243 N N . VAL A 1 169 ? -59.724 -15.474 121.241 1.00 95.00 169 VAL A N 1
ATOM 1244 C CA . VAL A 1 169 ? -60.307 -15.465 119.888 1.00 95.00 169 VAL A CA 1
ATOM 1245 C C . VAL A 1 169 ? -60.139 -14.093 119.236 1.00 95.00 169 VAL A C 1
ATOM 1247 O O . VAL A 1 169 ? -59.700 -14.039 118.092 1.00 95.00 169 VAL A O 1
ATOM 1250 N N . GLU A 1 170 ? -60.388 -12.999 119.955 1.00 94.94 170 GLU A N 1
ATOM 1251 C CA . GLU A 1 170 ? -60.200 -11.627 119.463 1.00 94.94 170 GLU A CA 1
ATOM 1252 C C . GLU A 1 170 ? -58.750 -11.372 119.012 1.00 94.94 170 GLU A C 1
ATOM 1254 O O . GLU A 1 170 ? -58.516 -10.965 117.872 1.00 94.94 170 GLU A O 1
ATOM 1259 N N . GLY A 1 171 ? -57.758 -11.742 119.832 1.00 94.25 171 GLY A N 1
ATOM 1260 C CA . GLY A 1 171 ? -56.340 -11.646 119.462 1.00 94.25 171 GLY A CA 1
ATOM 1261 C C . GLY A 1 171 ? -55.956 -12.502 118.243 1.00 94.25 171 GLY A C 1
ATOM 1262 O O . GLY A 1 171 ? -55.122 -12.098 117.426 1.00 94.25 171 GLY A O 1
ATOM 1263 N N . ARG A 1 172 ? -56.598 -13.665 118.056 1.00 96.25 172 ARG A N 1
ATOM 1264 C CA . ARG A 1 172 ? -56.431 -14.492 116.846 1.00 96.25 172 ARG A CA 1
ATOM 1265 C C . ARG A 1 172 ? -57.085 -13.858 115.618 1.00 96.25 172 ARG A C 1
ATOM 1267 O O . ARG A 1 172 ? -56.507 -13.955 114.538 1.00 96.25 172 ARG A O 1
ATOM 1274 N N . THR A 1 173 ? -58.230 -13.196 115.771 1.00 96.12 173 THR A N 1
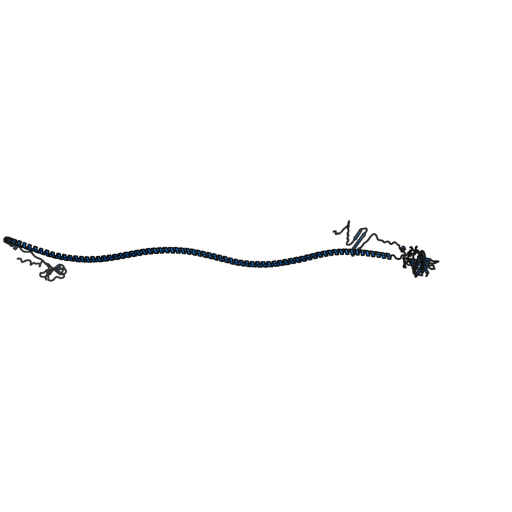ATOM 1275 C CA . THR A 1 173 ? -58.902 -12.453 114.695 1.00 96.12 173 THR A CA 1
ATOM 1276 C C . THR A 1 173 ? -58.043 -11.279 114.233 1.00 96.12 173 THR A C 1
ATOM 1278 O O . THR A 1 173 ? -57.717 -11.223 113.052 1.00 96.12 173 THR A O 1
ATOM 1281 N N . ALA A 1 174 ? -57.536 -10.441 115.143 1.00 95.00 174 ALA A N 1
ATOM 1282 C CA . ALA A 1 174 ? -56.628 -9.340 114.796 1.00 95.00 174 ALA A CA 1
ATOM 1283 C C . ALA A 1 174 ? -55.331 -9.827 114.104 1.00 95.00 174 ALA A C 1
ATOM 1285 O O . ALA A 1 174 ? -54.827 -9.210 113.159 1.00 95.00 174 ALA A O 1
ATOM 1286 N N . THR A 1 175 ? -54.805 -10.987 114.520 1.00 96.00 175 THR A N 1
ATOM 1287 C CA . THR A 1 175 ? -53.658 -11.641 113.859 1.00 96.00 175 THR A CA 1
ATOM 1288 C C . THR A 1 175 ? -54.004 -12.102 112.435 1.00 96.00 175 THR A C 1
ATOM 1290 O O . THR A 1 175 ? -53.193 -11.959 111.513 1.00 96.00 175 THR A O 1
ATOM 1293 N N . LEU A 1 176 ? -55.214 -12.631 112.226 1.00 96.62 176 LEU A N 1
ATOM 1294 C CA . LEU A 1 176 ? -55.711 -13.044 110.914 1.00 96.62 176 LEU A CA 1
ATOM 1295 C C . LEU A 1 176 ? -55.968 -11.838 110.000 1.00 96.62 176 LEU A C 1
ATOM 1297 O O . LEU A 1 176 ? -55.535 -11.863 108.855 1.00 96.62 176 LEU A O 1
ATOM 1301 N N . GLU A 1 177 ? -56.585 -10.768 110.499 1.00 96.62 177 GLU A N 1
ATOM 1302 C CA . GLU A 1 177 ? -56.806 -9.509 109.770 1.00 96.62 177 GLU A CA 1
ATOM 1303 C C . GLU A 1 177 ? -55.486 -8.877 109.314 1.00 96.62 177 GLU A C 1
ATOM 1305 O O . GLU A 1 177 ? -55.345 -8.493 108.150 1.00 96.62 177 GLU A O 1
ATOM 1310 N N . THR A 1 178 ? -54.478 -8.857 110.191 1.00 96.44 178 THR A N 1
ATOM 1311 C CA . THR A 1 178 ? -53.110 -8.422 109.858 1.00 96.44 178 THR A CA 1
ATOM 1312 C C . THR A 1 178 ? -52.512 -9.288 108.742 1.00 96.44 178 THR A C 1
ATOM 1314 O O . THR A 1 178 ? -51.944 -8.772 107.777 1.00 96.44 178 THR A O 1
ATOM 1317 N N . SER A 1 179 ? -52.689 -10.610 108.829 1.00 96.69 179 SER A N 1
ATOM 1318 C CA . SER A 1 179 ? -52.183 -11.571 107.838 1.00 96.69 179 SER A CA 1
ATOM 1319 C C . SER A 1 179 ? -52.884 -11.446 106.480 1.00 96.69 179 SER A C 1
ATOM 1321 O O . SER A 1 179 ? -52.226 -11.487 105.441 1.00 96.69 179 SER A O 1
ATOM 1323 N N . VAL A 1 180 ? -54.206 -11.249 106.477 1.00 97.12 180 VAL A N 1
ATOM 1324 C CA . VAL A 1 180 ? -55.022 -11.012 105.276 1.00 97.12 180 VAL A CA 1
ATOM 1325 C C . VAL A 1 180 ? -54.643 -9.681 104.631 1.00 97.12 180 VAL A C 1
ATOM 1327 O O . VAL A 1 180 ? -54.419 -9.642 103.427 1.00 97.12 180 VAL A O 1
ATOM 1330 N N . THR A 1 181 ? -54.469 -8.616 105.417 1.00 96.88 181 THR A N 1
ATOM 1331 C CA . THR A 1 181 ? -54.019 -7.303 104.922 1.00 96.88 181 THR A CA 1
ATOM 1332 C C . THR A 1 181 ? -52.649 -7.405 104.242 1.00 96.88 181 THR A C 1
ATOM 1334 O O . THR A 1 181 ? -52.470 -6.911 103.128 1.00 96.88 181 THR A O 1
ATOM 1337 N N . GLY A 1 182 ? -51.701 -8.124 104.856 1.00 97.31 182 GLY A N 1
ATOM 1338 C CA . GLY A 1 182 ? -50.392 -8.399 104.257 1.00 97.31 182 GLY A CA 1
ATOM 1339 C C . GLY A 1 182 ? -50.454 -9.265 102.991 1.00 97.31 182 GLY A C 1
ATOM 1340 O O . GLY A 1 182 ? -49.657 -9.069 102.074 1.00 97.31 182 GLY A O 1
ATOM 1341 N N . LEU A 1 183 ? -51.405 -10.201 102.901 1.00 97.38 183 LEU A N 1
ATOM 1342 C CA . LEU A 1 183 ? -51.620 -11.013 101.700 1.00 97.38 183 LEU A CA 1
ATOM 1343 C C . LEU A 1 183 ? -52.235 -10.191 100.555 1.00 97.38 183 LEU A C 1
ATOM 1345 O O . LEU A 1 183 ? -51.787 -10.321 99.418 1.00 97.38 183 LEU A O 1
ATOM 1349 N N . THR A 1 184 ? -53.197 -9.314 100.857 1.00 97.31 184 THR A N 1
ATOM 1350 C CA . THR A 1 184 ? -53.806 -8.383 99.895 1.00 97.31 184 THR A CA 1
ATOM 1351 C C . THR A 1 184 ? -52.760 -7.442 99.303 1.00 97.31 184 THR A C 1
ATOM 1353 O O . THR A 1 184 ? -52.665 -7.353 98.082 1.00 97.31 184 THR A O 1
ATOM 1356 N N . GLY A 1 185 ? -51.908 -6.823 100.132 1.00 97.38 185 GLY A N 1
ATOM 1357 C CA . GLY A 1 185 ? -50.810 -5.976 99.645 1.00 97.38 185 GLY A CA 1
ATOM 1358 C C . GLY A 1 185 ? -49.871 -6.726 98.693 1.00 97.38 185 GLY A C 1
ATOM 1359 O O . GLY A 1 185 ? -49.639 -6.284 97.569 1.00 97.38 185 GLY A O 1
ATOM 1360 N N . ARG A 1 186 ? -49.438 -7.934 99.082 1.00 97.75 186 ARG A N 1
ATOM 1361 C CA . ARG A 1 186 ? -48.610 -8.802 98.226 1.00 97.75 186 ARG A CA 1
ATOM 1362 C C . ARG A 1 186 ? -49.298 -9.205 96.919 1.00 97.75 186 ARG A C 1
ATOM 1364 O O . ARG A 1 186 ? -48.605 -9.427 95.930 1.00 97.75 186 ARG A O 1
ATOM 1371 N N . MET A 1 187 ? -50.628 -9.318 96.890 1.00 97.56 187 MET A N 1
ATOM 1372 C CA . MET A 1 187 ? -51.368 -9.570 95.651 1.00 97.56 187 MET A CA 1
ATOM 1373 C C . MET A 1 187 ? -51.345 -8.338 94.737 1.00 97.56 187 MET A C 1
ATOM 1375 O O . MET A 1 187 ? -51.028 -8.471 93.559 1.00 97.56 187 MET A O 1
ATOM 1379 N N . THR A 1 188 ? -51.566 -7.138 95.280 1.00 97.06 188 THR A N 1
ATOM 1380 C CA . THR A 1 188 ? -51.457 -5.874 94.530 1.00 97.06 188 THR A CA 1
ATOM 1381 C C . THR A 1 188 ? -50.051 -5.664 93.949 1.00 97.06 188 THR A C 1
ATOM 1383 O O . THR A 1 188 ? -49.915 -5.237 92.798 1.00 97.06 188 THR A O 1
ATOM 1386 N N . ASP A 1 189 ? -48.996 -6.033 94.685 1.00 97.81 189 ASP A N 1
ATOM 1387 C CA . ASP A 1 189 ? -47.612 -6.018 94.186 1.00 97.81 189 ASP A CA 1
ATOM 1388 C C . ASP A 1 189 ? -47.414 -6.988 93.005 1.00 97.81 189 ASP A C 1
ATOM 1390 O O . ASP A 1 189 ? -46.770 -6.649 92.004 1.00 97.81 189 ASP A O 1
ATOM 1394 N N . ILE A 1 190 ? -47.995 -8.192 93.088 1.00 97.75 190 ILE A N 1
ATOM 1395 C CA . ILE A 1 190 ? -47.959 -9.211 92.027 1.00 97.75 190 ILE A CA 1
ATOM 1396 C C . ILE A 1 190 ? -48.732 -8.744 90.786 1.00 97.75 190 ILE A C 1
ATOM 1398 O O . ILE A 1 190 ? -48.209 -8.853 89.679 1.00 97.75 190 ILE A O 1
ATOM 1402 N N . GLU A 1 191 ? -49.929 -8.176 90.937 1.00 97.75 191 GLU A N 1
ATOM 1403 C CA . GLU A 1 191 ? -50.731 -7.627 89.833 1.00 97.75 191 GLU A CA 1
ATOM 1404 C C . GLU A 1 191 ? -50.015 -6.462 89.131 1.00 97.75 191 GLU A C 1
ATOM 1406 O O . GLU A 1 191 ? -49.953 -6.407 87.897 1.00 97.75 191 GLU A O 1
ATOM 1411 N N . THR A 1 192 ? -49.389 -5.575 89.908 1.00 97.31 192 THR A N 1
ATOM 1412 C CA . THR A 1 192 ? -48.580 -4.452 89.407 1.00 97.31 192 THR A CA 1
ATOM 1413 C C . THR A 1 192 ? -47.346 -4.947 88.644 1.00 97.31 192 THR A C 1
ATOM 1415 O O . THR A 1 192 ? -47.033 -4.455 87.552 1.00 97.31 192 THR A O 1
ATOM 1418 N N . THR A 1 193 ? -46.666 -5.968 89.173 1.00 97.69 193 THR A N 1
ATOM 1419 C CA . THR A 1 193 ? -45.493 -6.600 88.547 1.00 97.69 193 THR A CA 1
ATOM 1420 C C . THR A 1 193 ? -45.870 -7.362 87.275 1.00 97.69 193 THR A C 1
ATOM 1422 O O . THR A 1 193 ? -45.183 -7.245 86.257 1.00 97.69 193 THR A O 1
ATOM 1425 N N . SER A 1 194 ? -46.990 -8.086 87.294 1.00 97.69 194 SER A N 1
ATOM 1426 C CA . SER A 1 194 ? -47.546 -8.804 86.145 1.00 97.69 194 SER A CA 1
ATOM 1427 C C . SER A 1 194 ? -47.891 -7.832 85.015 1.00 97.69 194 SER A C 1
ATOM 1429 O O . SER A 1 194 ? -47.334 -7.933 83.924 1.00 97.69 194 SER A O 1
ATOM 1431 N N . THR A 1 195 ? -48.667 -6.784 85.314 1.00 97.81 195 THR A N 1
ATOM 1432 C CA . THR A 1 195 ? -49.022 -5.712 84.365 1.00 97.81 195 THR A CA 1
ATOM 1433 C C . THR A 1 195 ? -47.784 -5.054 83.746 1.00 97.81 195 THR A C 1
ATOM 1435 O O . THR A 1 195 ? -47.732 -4.804 82.539 1.00 97.81 195 THR A O 1
ATOM 1438 N N . SER A 1 196 ? -46.754 -4.797 84.558 1.00 97.62 196 SER A N 1
ATOM 1439 C CA . SER A 1 196 ? -45.482 -4.223 84.098 1.00 97.62 196 SER A CA 1
ATOM 1440 C C . SER A 1 196 ? -44.684 -5.187 83.212 1.00 97.62 196 SER A C 1
ATOM 1442 O O . SER A 1 196 ? -44.023 -4.758 82.266 1.00 97.62 196 SER A O 1
ATOM 1444 N N . THR A 1 197 ? -44.773 -6.491 83.479 1.00 97.94 197 THR A N 1
ATOM 1445 C CA . THR A 1 197 ? -44.156 -7.549 82.667 1.00 97.94 197 THR A CA 1
ATOM 1446 C C . THR A 1 197 ? -44.870 -7.695 81.323 1.00 97.94 197 THR A C 1
ATOM 1448 O O . THR A 1 197 ? -44.208 -7.748 80.289 1.00 97.94 197 THR A O 1
ATOM 1451 N N . THR A 1 198 ? -46.207 -7.657 81.299 1.00 98.00 198 THR A N 1
ATOM 1452 C CA . THR A 1 198 ? -47.007 -7.677 80.062 1.00 98.00 198 THR A CA 1
ATOM 1453 C C . THR A 1 198 ? -46.696 -6.484 79.156 1.00 98.00 198 THR A C 1
ATOM 1455 O O . THR A 1 198 ? -46.558 -6.664 77.948 1.00 98.00 198 THR A O 1
ATOM 1458 N N . LYS A 1 199 ? -46.512 -5.275 79.712 1.00 97.56 199 LYS A N 1
ATOM 1459 C CA . LYS A 1 199 ? -46.090 -4.096 78.928 1.00 97.56 199 LYS A CA 1
ATOM 1460 C C . LYS A 1 199 ? -44.738 -4.319 78.244 1.00 97.56 199 LYS A C 1
ATOM 1462 O O . LYS A 1 199 ? -44.660 -4.209 77.023 1.00 97.56 199 LYS A O 1
ATOM 1467 N N . LYS A 1 200 ? -43.719 -4.745 79.000 1.00 97.75 200 LYS A N 1
ATOM 1468 C CA . LYS A 1 200 ? -42.382 -5.061 78.461 1.00 97.75 200 LYS A CA 1
ATOM 1469 C C . LYS A 1 200 ? -42.404 -6.183 77.419 1.00 97.75 200 LYS A C 1
ATOM 1471 O O . LYS A 1 200 ? -41.648 -6.136 76.455 1.00 97.75 200 LYS A O 1
ATOM 1476 N N . LEU A 1 201 ? -43.273 -7.183 77.587 1.00 97.88 201 LEU A N 1
ATOM 1477 C CA . LEU A 1 201 ? -43.450 -8.251 76.602 1.00 97.88 201 LEU A CA 1
ATOM 1478 C C . LEU A 1 201 ? -44.032 -7.713 75.286 1.00 97.88 201 LEU A C 1
ATOM 1480 O O . LEU A 1 201 ? -43.537 -8.062 74.218 1.00 97.88 201 LEU A O 1
ATOM 1484 N N . ASN A 1 202 ? -45.021 -6.819 75.349 1.00 97.62 202 ASN A N 1
ATOM 1485 C CA . ASN A 1 202 ? -45.597 -6.184 74.161 1.00 97.62 202 ASN A CA 1
ATOM 1486 C C . ASN A 1 202 ? -44.585 -5.259 73.454 1.00 97.62 202 ASN A C 1
ATOM 1488 O O . ASN A 1 202 ? -44.474 -5.293 72.230 1.00 97.62 202 ASN A O 1
ATOM 1492 N N . GLU A 1 203 ? -43.799 -4.488 74.211 1.00 97.88 203 GLU A N 1
ATOM 1493 C CA . GLU A 1 203 ? -42.685 -3.674 73.690 1.00 97.88 203 GLU A CA 1
ATOM 1494 C C . GLU A 1 203 ? -41.625 -4.544 72.981 1.00 97.88 203 GLU A C 1
ATOM 1496 O O . GLU A 1 203 ? -41.138 -4.195 71.900 1.00 97.88 203 GLU A O 1
ATOM 1501 N N . LEU A 1 204 ? -41.310 -5.717 73.544 1.00 97.81 204 LEU A N 1
ATOM 1502 C CA . LEU A 1 204 ? -40.402 -6.691 72.938 1.00 97.81 204 LEU A CA 1
ATOM 1503 C C . LEU A 1 204 ? -40.978 -7.305 71.652 1.00 97.81 204 LEU A C 1
ATOM 1505 O O . LEU A 1 204 ? -40.244 -7.432 70.676 1.00 97.81 204 LEU A O 1
ATOM 1509 N N . VAL A 1 205 ? -42.275 -7.635 71.608 1.00 97.94 205 VAL A N 1
ATOM 1510 C CA . VAL A 1 205 ? -42.946 -8.130 70.389 1.00 97.94 205 VAL A CA 1
ATOM 1511 C C . VAL A 1 205 ? -42.861 -7.098 69.260 1.00 97.94 205 VAL A C 1
ATOM 1513 O O . VAL A 1 205 ? -42.409 -7.435 68.167 1.00 97.94 205 VAL A O 1
ATOM 1516 N N . VAL A 1 206 ? -43.185 -5.829 69.537 1.00 97.88 206 VAL A N 1
ATOM 1517 C CA . VAL A 1 206 ? -43.058 -4.730 68.559 1.00 97.88 206 VAL A CA 1
ATOM 1518 C C . VAL A 1 206 ? -41.611 -4.577 68.072 1.00 97.88 206 VAL A C 1
ATOM 1520 O O . VAL A 1 206 ? -41.370 -4.417 66.874 1.00 97.88 206 VAL A O 1
ATOM 1523 N N . THR A 1 207 ? -40.635 -4.690 68.976 1.00 97.69 207 THR A N 1
ATOM 1524 C CA . THR A 1 207 ? -39.203 -4.639 68.632 1.00 97.69 207 THR A CA 1
ATOM 1525 C C . THR A 1 207 ? -38.798 -5.797 67.712 1.00 97.69 207 THR A C 1
ATOM 1527 O O . THR A 1 207 ? -38.124 -5.583 66.704 1.00 97.69 207 THR A O 1
ATOM 1530 N N . VAL A 1 208 ? -39.244 -7.019 68.016 1.00 97.81 208 VAL A N 1
ATOM 1531 C CA . VAL A 1 208 ? -38.967 -8.227 67.223 1.00 97.81 208 VAL A CA 1
ATOM 1532 C C . VAL A 1 208 ? -39.615 -8.155 65.836 1.00 97.81 208 VAL A C 1
ATOM 1534 O O . VAL A 1 208 ? -38.986 -8.539 64.852 1.00 97.81 208 VAL A O 1
ATOM 1537 N N . ASP A 1 209 ? -40.827 -7.615 65.707 1.00 97.81 209 ASP A N 1
ATOM 1538 C CA . ASP A 1 209 ? -41.477 -7.439 64.400 1.00 97.81 209 ASP A CA 1
ATOM 1539 C C . ASP A 1 209 ? -40.838 -6.317 63.559 1.00 97.81 209 ASP A C 1
ATOM 1541 O O . ASP A 1 209 ? -40.769 -6.420 62.329 1.00 97.81 209 ASP A O 1
ATOM 1545 N N . GLY A 1 210 ? -40.267 -5.289 64.197 1.00 97.75 210 GLY A N 1
ATOM 1546 C CA . GLY A 1 210 ? -39.373 -4.331 63.537 1.00 97.75 210 GLY A CA 1
ATOM 1547 C C . GLY A 1 210 ? -38.074 -4.984 63.038 1.00 97.75 210 GLY A C 1
ATOM 1548 O O . GLY A 1 210 ? -37.639 -4.742 61.908 1.00 97.75 210 GLY A O 1
ATOM 1549 N N . GLN A 1 211 ? -37.481 -5.880 63.835 1.00 98.06 211 GLN A N 1
ATOM 1550 C CA . GLN A 1 211 ? -36.293 -6.648 63.441 1.00 98.06 211 GLN A CA 1
ATOM 1551 C C . GLN A 1 211 ? -36.579 -7.608 62.275 1.00 98.06 211 GLN A C 1
ATOM 1553 O O . GLN A 1 211 ? -35.770 -7.677 61.353 1.00 98.06 211 GLN A O 1
ATOM 1558 N N . LYS A 1 212 ? -37.739 -8.285 62.244 1.00 97.88 212 LYS A N 1
ATOM 1559 C CA . LYS A 1 212 ? -38.158 -9.133 61.107 1.00 97.88 212 LYS A CA 1
ATOM 1560 C C . LYS A 1 212 ? -38.249 -8.341 59.798 1.00 97.88 212 LYS A C 1
ATOM 1562 O O . LYS A 1 212 ? -37.724 -8.788 58.782 1.00 97.88 212 LYS A O 1
ATOM 1567 N N . GLN A 1 213 ? -38.872 -7.160 59.819 1.00 97.12 213 GLN A N 1
ATOM 1568 C CA . GLN A 1 213 ? -38.973 -6.289 58.636 1.00 97.12 213 GLN A CA 1
ATOM 1569 C C . GLN A 1 213 ? -37.601 -5.767 58.184 1.00 97.12 213 GLN A C 1
ATOM 1571 O O . GLN A 1 213 ? -37.305 -5.735 56.987 1.00 97.12 213 GLN A O 1
ATOM 1576 N N . THR A 1 214 ? -36.733 -5.427 59.141 1.00 97.75 214 THR A N 1
ATOM 1577 C CA . THR A 1 214 ? -35.342 -5.041 58.863 1.00 97.75 214 THR A CA 1
ATOM 1578 C C . THR A 1 214 ? -34.585 -6.189 58.191 1.00 97.75 214 THR A C 1
ATOM 1580 O O . THR A 1 214 ? -33.964 -5.985 57.150 1.00 97.75 214 THR A O 1
ATOM 1583 N N . LEU A 1 215 ? -34.694 -7.413 58.720 1.00 98.06 215 LEU A N 1
ATOM 1584 C CA . LEU A 1 215 ? -34.052 -8.604 58.161 1.00 98.06 215 LEU A CA 1
ATOM 1585 C C . LEU A 1 215 ? -34.549 -8.914 56.742 1.00 98.06 215 LEU A C 1
ATOM 1587 O O . LEU A 1 215 ? -33.728 -9.120 55.856 1.00 98.06 215 LEU A O 1
ATOM 1591 N N . ALA A 1 216 ? -35.862 -8.862 56.495 1.00 97.44 216 ALA A N 1
ATOM 1592 C CA . ALA A 1 216 ? -36.429 -9.048 55.156 1.00 97.44 216 ALA A CA 1
ATOM 1593 C C . ALA A 1 216 ? -35.904 -8.009 54.143 1.00 97.44 216 ALA A C 1
ATOM 1595 O O . ALA A 1 216 ? -35.603 -8.346 52.998 1.00 97.44 216 ALA A O 1
ATOM 1596 N N . THR A 1 217 ? -35.726 -6.757 54.581 1.00 97.94 217 THR A N 1
ATOM 1597 C CA . THR A 1 217 ? -35.136 -5.683 53.763 1.00 97.94 217 THR A CA 1
ATOM 1598 C C . THR A 1 217 ? -33.655 -5.948 53.464 1.00 97.94 217 THR A C 1
ATOM 1600 O O . THR A 1 217 ? -33.202 -5.738 52.337 1.00 97.94 217 THR A O 1
ATOM 1603 N N . VAL A 1 218 ? -32.898 -6.458 54.443 1.00 98.19 218 VAL A N 1
ATOM 1604 C CA . VAL A 1 218 ? -31.495 -6.867 54.265 1.00 98.19 218 VAL A CA 1
ATOM 1605 C C . VAL A 1 218 ? -31.382 -8.046 53.295 1.00 98.19 218 VAL A C 1
ATOM 1607 O O . VAL A 1 218 ? -30.549 -7.985 52.394 1.00 98.19 218 VAL A O 1
ATOM 1610 N N . THR A 1 219 ? -32.243 -9.065 53.401 1.00 98.19 219 THR A N 1
ATOM 1611 C CA . THR A 1 219 ? -32.294 -10.196 52.457 1.00 98.19 219 THR A CA 1
ATOM 1612 C C . THR A 1 219 ? -32.549 -9.717 51.027 1.00 98.19 219 THR A C 1
ATOM 1614 O O . THR A 1 219 ? -31.713 -9.949 50.161 1.00 98.19 219 THR A O 1
ATOM 1617 N N . ALA A 1 220 ? -33.606 -8.933 50.790 1.00 97.88 220 ALA A N 1
ATOM 1618 C CA . ALA A 1 220 ? -33.904 -8.400 49.456 1.00 97.88 220 ALA A CA 1
ATOM 1619 C C . ALA A 1 220 ? -32.770 -7.514 48.888 1.00 97.88 220 ALA A C 1
ATOM 1621 O O . ALA A 1 220 ? -32.524 -7.490 47.679 1.00 97.88 220 ALA A O 1
ATOM 1622 N N . THR A 1 221 ? -32.043 -6.804 49.758 1.00 97.75 221 THR A N 1
ATOM 1623 C CA . THR A 1 221 ? -30.857 -6.022 49.372 1.00 97.75 221 THR A CA 1
ATOM 1624 C C . THR A 1 221 ? -29.685 -6.930 48.984 1.00 97.75 221 THR A C 1
ATOM 1626 O O . THR A 1 221 ? -29.020 -6.665 47.981 1.00 97.75 221 THR A O 1
ATOM 1629 N N . ALA A 1 222 ? -29.451 -8.013 49.731 1.00 97.69 222 ALA A N 1
ATOM 1630 C CA . ALA A 1 222 ? -28.417 -9.004 49.439 1.00 97.69 222 ALA A CA 1
ATOM 1631 C C . ALA A 1 222 ? -28.703 -9.764 48.132 1.00 97.69 222 ALA A C 1
ATOM 1633 O O . ALA A 1 222 ? -27.812 -9.871 47.293 1.00 97.69 222 ALA A O 1
ATOM 1634 N N . ASP A 1 223 ? -29.948 -10.186 47.900 1.00 98.25 223 ASP A N 1
ATOM 1635 C CA . ASP A 1 223 ? -30.372 -10.851 46.661 1.00 98.25 223 ASP A CA 1
ATOM 1636 C C . ASP A 1 223 ? -30.203 -9.927 45.440 1.00 98.25 223 ASP A C 1
ATOM 1638 O O . ASP A 1 223 ? -29.736 -10.349 44.377 1.00 98.25 223 ASP A O 1
ATOM 1642 N N . SER A 1 224 ? -30.508 -8.630 45.594 1.00 98.06 224 SER A N 1
ATOM 1643 C CA . SER A 1 224 ? -30.260 -7.612 44.563 1.00 98.06 224 SER A CA 1
ATOM 1644 C C . SER A 1 224 ? -28.765 -7.392 44.301 1.00 98.06 224 SER A C 1
ATOM 1646 O O . SER A 1 224 ? -28.365 -7.203 43.150 1.00 98.06 224 SER A O 1
ATOM 1648 N N . ALA A 1 225 ? -27.928 -7.420 45.342 1.00 98.00 225 ALA A N 1
ATOM 1649 C CA . ALA A 1 225 ? -26.478 -7.297 45.214 1.00 98.00 225 ALA A CA 1
ATOM 1650 C C . ALA A 1 225 ? -25.857 -8.527 44.529 1.00 98.00 225 ALA A C 1
ATOM 1652 O O . ALA A 1 225 ? -25.068 -8.363 43.600 1.00 98.00 225 ALA A O 1
ATOM 1653 N N . LEU A 1 226 ? -26.273 -9.738 44.911 1.00 98.44 226 LEU A N 1
ATOM 1654 C CA . LEU A 1 226 ? -25.858 -10.995 44.284 1.00 98.44 226 LEU A CA 1
ATOM 1655 C C . LEU A 1 226 ? -26.272 -11.045 42.806 1.00 98.44 226 LEU A C 1
ATOM 1657 O O . LEU A 1 226 ? -25.452 -11.329 41.940 1.00 98.44 226 LEU A O 1
ATOM 1661 N N . SER A 1 227 ? -27.510 -10.654 42.492 1.00 98.06 227 SER A N 1
ATOM 1662 C CA . SER A 1 227 ? -27.987 -10.564 41.103 1.00 98.06 227 SER A CA 1
ATOM 1663 C C . SER A 1 227 ? -27.125 -9.619 40.252 1.00 98.06 227 SER A C 1
ATOM 1665 O O . SER A 1 227 ? -26.814 -9.926 39.103 1.00 98.06 227 SER A O 1
ATOM 1667 N N . LYS A 1 228 ? -26.692 -8.481 40.816 1.00 98.00 228 LYS A N 1
ATOM 1668 C CA . LYS A 1 228 ? -25.777 -7.539 40.146 1.00 98.00 228 LYS A CA 1
ATOM 1669 C C . LYS A 1 228 ? -24.357 -8.095 40.009 1.00 98.00 228 LYS A C 1
ATOM 1671 O O . LYS A 1 228 ? -23.723 -7.834 38.992 1.00 98.00 228 LYS A O 1
ATOM 1676 N N . ALA A 1 229 ? -23.873 -8.862 40.987 1.00 97.88 229 ALA A N 1
ATOM 1677 C CA . ALA A 1 229 ? -22.570 -9.520 40.921 1.00 97.88 229 ALA A CA 1
ATOM 1678 C C . ALA A 1 229 ? -22.518 -10.554 39.783 1.00 97.88 229 ALA A C 1
ATOM 1680 O O . ALA A 1 229 ? -21.606 -10.498 38.966 1.00 97.88 229 ALA A O 1
ATOM 1681 N N . ASN A 1 230 ? -23.544 -11.397 39.646 1.00 97.94 230 ASN A N 1
ATOM 1682 C CA . ASN A 1 230 ? -23.625 -12.403 38.577 1.00 97.94 230 ASN A CA 1
ATOM 1683 C C . ASN A 1 230 ? -23.708 -11.755 37.174 1.00 97.94 230 ASN A C 1
ATOM 1685 O O . ASN A 1 230 ? -23.137 -12.252 36.201 1.00 97.94 230 ASN A O 1
ATOM 1689 N N . VAL A 1 231 ? -24.391 -10.607 37.053 1.00 98.12 231 VAL A N 1
ATOM 1690 C CA . VAL A 1 231 ? -24.409 -9.806 35.811 1.00 98.12 231 VAL A CA 1
ATOM 1691 C C . VAL A 1 231 ? -23.037 -9.185 35.525 1.00 98.12 231 VAL A C 1
ATOM 1693 O O . VAL A 1 231 ? -22.619 -9.139 34.367 1.00 98.12 231 VAL A O 1
ATOM 1696 N N . LEU A 1 232 ? -22.311 -8.733 36.554 1.00 98.00 232 LEU A N 1
ATOM 1697 C CA . LEU A 1 232 ? -20.951 -8.211 36.407 1.00 98.00 232 LEU A CA 1
ATOM 1698 C C . LEU A 1 232 ? -19.966 -9.309 35.980 1.00 98.00 232 LEU A C 1
ATOM 1700 O O . LEU A 1 232 ? -19.187 -9.073 35.066 1.00 98.00 232 LEU A O 1
ATOM 1704 N N . GLU A 1 233 ? -20.046 -10.502 36.568 1.00 98.25 233 GLU A N 1
ATOM 1705 C CA . GLU A 1 233 ? -19.276 -11.694 36.177 1.00 98.25 233 GLU A CA 1
ATOM 1706 C C . GLU A 1 233 ? -19.507 -12.037 34.695 1.00 98.25 233 GLU A C 1
ATOM 1708 O O . GLU A 1 233 ? -18.569 -12.011 33.899 1.00 98.25 233 GLU A O 1
ATOM 1713 N N . THR A 1 234 ? -20.774 -12.167 34.283 1.00 97.50 234 THR A N 1
ATOM 1714 C CA . THR A 1 234 ? -21.163 -12.375 32.872 1.00 97.50 234 THR A CA 1
ATOM 1715 C C . THR A 1 234 ? -20.616 -11.275 31.943 1.00 97.50 234 THR A C 1
ATOM 1717 O O . THR A 1 234 ? -20.230 -11.534 30.801 1.00 97.50 234 THR A O 1
ATOM 1720 N N . THR A 1 235 ? -20.562 -10.027 32.422 1.00 97.94 235 THR A N 1
ATOM 1721 C CA . THR A 1 235 ? -20.012 -8.890 31.664 1.00 97.94 235 THR A CA 1
ATOM 1722 C C . THR A 1 235 ? -18.488 -8.980 31.537 1.00 97.94 235 THR A C 1
ATOM 1724 O O . THR A 1 235 ? -17.949 -8.717 30.462 1.00 97.94 235 THR A O 1
ATOM 1727 N N . VAL A 1 236 ? -17.786 -9.383 32.600 1.00 98.19 236 VAL A N 1
ATOM 1728 C CA . VAL A 1 236 ? -16.329 -9.585 32.613 1.00 98.19 236 VAL A CA 1
ATOM 1729 C C . VAL A 1 236 ? -15.923 -10.732 31.685 1.00 98.19 236 VAL A C 1
ATOM 1731 O O . VAL A 1 236 ? -14.962 -10.575 30.930 1.00 98.19 236 VAL A O 1
ATOM 1734 N N . ASP A 1 237 ? -16.682 -11.827 31.637 1.00 98.12 237 ASP A N 1
ATOM 1735 C CA . ASP A 1 237 ? -16.451 -12.928 30.691 1.00 98.12 237 ASP A CA 1
ATOM 1736 C C . ASP A 1 237 ? -16.624 -12.489 29.228 1.00 98.12 237 ASP A C 1
ATOM 1738 O O . ASP A 1 237 ? -15.830 -12.858 28.355 1.00 98.12 237 ASP A O 1
ATOM 1742 N N . GLY A 1 238 ? -17.637 -11.663 28.942 1.00 98.12 238 GLY A N 1
ATOM 1743 C CA . GLY A 1 238 ? -17.852 -11.078 27.614 1.00 98.12 238 GLY A CA 1
ATOM 1744 C C . GLY A 1 238 ? -16.733 -10.114 27.198 1.00 98.12 238 GLY A C 1
ATOM 1745 O O . GLY A 1 238 ? -16.247 -10.165 26.064 1.00 98.12 238 GLY A O 1
ATOM 1746 N N . VAL A 1 239 ? -16.264 -9.271 28.125 1.00 98.31 239 VAL A N 1
ATOM 1747 C CA . VAL A 1 239 ? -15.104 -8.387 27.914 1.00 98.31 239 VAL A CA 1
ATOM 1748 C C . VAL A 1 239 ? -13.830 -9.203 27.685 1.00 98.31 239 VAL A C 1
ATOM 1750 O O . VAL A 1 239 ? -13.073 -8.889 26.769 1.00 98.31 239 VAL A O 1
ATOM 1753 N N . THR A 1 240 ? -13.617 -10.281 28.441 1.00 98.31 240 THR A N 1
ATOM 1754 C CA . THR A 1 240 ? -12.436 -11.151 28.321 1.00 98.31 240 THR A CA 1
ATOM 1755 C C . THR A 1 240 ? -12.379 -11.832 26.950 1.00 98.31 240 THR A C 1
ATOM 1757 O O . THR A 1 240 ? -11.371 -11.720 26.253 1.00 98.31 240 THR A O 1
ATOM 1760 N N . GLN A 1 241 ? -13.484 -12.435 26.495 1.00 97.88 241 GLN A N 1
ATOM 1761 C CA . GLN A 1 241 ? -13.587 -13.017 25.145 1.00 97.88 241 GLN A CA 1
ATOM 1762 C C . GLN A 1 241 ? -13.379 -11.976 24.033 1.00 97.88 241 GLN A C 1
ATOM 1764 O O . GLN A 1 241 ? -12.739 -12.259 23.014 1.00 97.88 241 GLN A O 1
ATOM 1769 N N . THR A 1 242 ? -13.878 -10.753 24.235 1.00 97.94 242 THR A N 1
ATOM 1770 C CA . THR A 1 242 ? -13.644 -9.631 23.314 1.00 97.94 242 THR A CA 1
ATOM 1771 C C . THR A 1 242 ? -12.156 -9.277 23.253 1.00 97.94 242 THR A C 1
ATOM 1773 O O . THR A 1 242 ? -11.615 -9.093 22.163 1.00 97.94 242 THR A O 1
ATOM 1776 N N . LEU A 1 243 ? -11.465 -9.251 24.397 1.00 98.25 243 LEU A N 1
ATOM 1777 C CA . LEU A 1 243 ? -10.039 -8.934 24.485 1.00 98.25 243 LEU A CA 1
ATOM 1778 C C . LEU A 1 243 ? -9.173 -9.975 23.756 1.00 98.25 243 LEU A C 1
ATOM 1780 O O . LEU A 1 243 ? -8.352 -9.598 22.922 1.00 98.25 243 LEU A O 1
ATOM 1784 N N . THR A 1 244 ? -9.419 -11.272 23.971 1.00 98.06 244 THR A N 1
ATOM 1785 C CA . THR A 1 244 ? -8.735 -12.369 23.253 1.00 98.06 244 THR A CA 1
ATOM 1786 C C . THR A 1 244 ? -8.982 -12.314 21.740 1.00 98.06 244 THR A C 1
ATOM 1788 O O . THR A 1 244 ? -8.088 -12.598 20.936 1.00 98.06 244 THR A O 1
ATOM 1791 N N . SER A 1 245 ? -10.182 -11.898 21.322 1.00 98.00 245 SER A N 1
ATOM 1792 C CA . SER A 1 245 ? -10.516 -11.706 19.904 1.00 98.00 245 SER A CA 1
ATOM 1793 C C . SER A 1 245 ? -9.737 -10.535 19.286 1.00 98.00 245 SER A C 1
ATOM 1795 O O . SER A 1 245 ? -9.212 -10.656 18.177 1.00 98.00 245 SER A O 1
ATOM 1797 N N . VAL A 1 246 ? -9.603 -9.421 20.017 1.00 98.25 246 VAL A N 1
ATOM 1798 C CA . VAL A 1 246 ? -8.803 -8.251 19.611 1.00 98.25 246 VAL A CA 1
ATOM 1799 C C . VAL A 1 246 ? -7.311 -8.589 19.545 1.00 98.25 246 VAL A C 1
ATOM 1801 O O . VAL A 1 246 ? -6.658 -8.237 18.565 1.00 98.25 246 VAL A O 1
ATOM 1804 N N . GLU A 1 247 ? -6.777 -9.321 20.523 1.00 98.38 247 GLU A N 1
ATOM 1805 C CA . GLU A 1 247 ? -5.388 -9.799 20.532 1.00 98.38 247 GLU A CA 1
ATOM 1806 C C . GLU A 1 247 ? -5.089 -10.698 19.319 1.00 98.38 247 GLU A C 1
ATOM 1808 O O . GLU A 1 247 ? -4.104 -10.497 18.605 1.00 98.38 247 GLU A O 1
ATOM 1813 N N . THR A 1 248 ? -5.986 -11.642 19.020 1.00 97.94 248 THR A N 1
ATOM 1814 C CA . THR A 1 248 ? -5.879 -12.524 17.846 1.00 97.94 248 THR A CA 1
ATOM 1815 C C . THR A 1 248 ? -5.876 -11.721 16.537 1.00 97.94 248 THR A C 1
ATOM 1817 O O . THR A 1 248 ? -5.056 -11.968 15.646 1.00 97.94 248 THR A O 1
ATOM 1820 N N . ALA A 1 249 ? -6.750 -10.715 16.424 1.00 97.38 249 ALA A N 1
ATOM 1821 C CA . ALA A 1 249 ? -6.804 -9.827 15.264 1.00 97.38 249 ALA A CA 1
ATOM 1822 C C . ALA A 1 249 ? -5.538 -8.960 15.125 1.00 97.38 249 ALA A C 1
ATOM 1824 O O . ALA A 1 249 ? -5.012 -8.821 14.017 1.00 97.38 249 ALA A O 1
ATOM 1825 N N . ALA A 1 250 ? -5.012 -8.427 16.232 1.00 97.12 250 ALA A N 1
ATOM 1826 C CA . ALA A 1 250 ? -3.787 -7.630 16.260 1.00 97.12 250 ALA A CA 1
ATOM 1827 C C . ALA A 1 250 ? -2.559 -8.449 15.831 1.00 97.12 250 ALA A C 1
ATOM 1829 O O . ALA A 1 250 ? -1.790 -8.004 14.979 1.00 97.12 250 ALA A O 1
ATOM 1830 N N . ASN A 1 251 ? -2.421 -9.680 16.332 1.00 97.94 251 ASN A N 1
ATOM 1831 C CA . ASN A 1 251 ? -1.350 -10.593 15.931 1.00 97.94 251 ASN A CA 1
ATOM 1832 C C . ASN A 1 251 ? -1.434 -10.957 14.435 1.00 97.94 251 ASN A C 1
ATOM 1834 O O . ASN A 1 251 ? -0.419 -10.936 13.737 1.00 97.94 251 ASN A O 1
ATOM 1838 N N . SER A 1 252 ? -2.642 -11.183 13.898 1.00 97.94 252 SER A N 1
ATOM 1839 C CA . SER A 1 252 ? -2.848 -11.387 12.454 1.00 97.94 252 SER A CA 1
ATOM 1840 C C . SER A 1 252 ? -2.481 -10.150 11.618 1.00 97.94 252 SER A C 1
ATOM 1842 O O . SER A 1 252 ? -1.882 -10.275 10.546 1.00 97.94 252 SER A O 1
ATOM 1844 N N . ALA A 1 253 ? -2.806 -8.946 12.100 1.00 97.19 253 ALA A N 1
ATOM 1845 C CA . ALA A 1 253 ? -2.436 -7.693 11.445 1.00 97.19 253 ALA A CA 1
ATOM 1846 C C . ALA A 1 253 ? -0.912 -7.480 11.440 1.00 97.19 253 ALA A C 1
ATOM 1848 O O . ALA A 1 253 ? -0.350 -7.166 10.391 1.00 97.19 253 ALA A O 1
ATOM 1849 N N . LEU A 1 254 ? -0.234 -7.733 12.563 1.00 98.38 254 LEU A N 1
ATOM 1850 C CA . LEU A 1 254 ? 1.225 -7.659 12.675 1.00 98.38 254 LEU A CA 1
ATOM 1851 C C . LEU A 1 254 ? 1.923 -8.633 11.712 1.00 98.38 254 LEU A C 1
ATOM 1853 O O . LEU A 1 254 ? 2.858 -8.242 11.014 1.00 98.38 254 LEU A O 1
ATOM 1857 N N . SER A 1 255 ? 1.431 -9.873 11.591 1.00 97.94 255 SER A N 1
ATOM 1858 C CA . SER A 1 255 ? 1.953 -10.830 10.604 1.00 97.94 255 SER A CA 1
ATOM 1859 C C . SER A 1 255 ? 1.840 -10.307 9.166 1.00 97.94 255 SER A C 1
ATOM 1861 O O . SER A 1 255 ? 2.800 -10.417 8.406 1.00 97.94 255 SER A O 1
ATOM 1863 N N . LYS A 1 256 ? 0.712 -9.678 8.802 1.00 97.94 256 LYS A N 1
ATOM 1864 C CA . LYS A 1 256 ? 0.523 -9.058 7.477 1.00 97.94 256 LYS A CA 1
ATOM 1865 C C . LYS A 1 256 ? 1.462 -7.869 7.255 1.00 97.94 256 LYS A C 1
ATOM 1867 O O . LYS A 1 256 ? 2.031 -7.756 6.174 1.00 97.94 256 LYS A O 1
ATOM 1872 N N . VAL A 1 257 ? 1.661 -7.014 8.262 1.00 98.19 257 VAL A N 1
ATOM 1873 C CA . VAL A 1 257 ? 2.610 -5.885 8.199 1.00 98.19 257 VAL A CA 1
ATOM 1874 C C . VAL A 1 257 ? 4.037 -6.383 7.957 1.00 98.19 257 VAL A C 1
ATOM 1876 O O . VAL A 1 257 ? 4.715 -5.862 7.074 1.00 98.19 257 VAL A O 1
ATOM 1879 N N . ASN A 1 258 ? 4.465 -7.445 8.645 1.00 97.81 258 ASN A N 1
ATOM 1880 C CA . ASN A 1 258 ? 5.779 -8.053 8.424 1.00 97.81 258 ASN A CA 1
ATOM 1881 C C . ASN A 1 258 ? 5.926 -8.596 6.988 1.00 97.81 258 ASN A C 1
ATOM 1883 O O . ASN A 1 258 ? 6.941 -8.348 6.341 1.00 97.81 258 ASN A O 1
ATOM 1887 N N . THR A 1 259 ? 4.896 -9.263 6.446 1.00 98.06 259 THR A N 1
ATOM 1888 C CA . THR A 1 259 ? 4.880 -9.715 5.039 1.00 98.06 259 THR A CA 1
ATOM 1889 C C . THR A 1 259 ? 4.977 -8.546 4.050 1.00 98.06 259 THR A C 1
ATOM 1891 O O . THR A 1 259 ? 5.705 -8.633 3.058 1.00 98.06 259 THR A O 1
ATOM 1894 N N . VAL A 1 260 ? 4.282 -7.435 4.319 1.00 97.81 260 VAL A N 1
ATOM 1895 C CA . VAL A 1 260 ? 4.376 -6.210 3.507 1.00 97.81 260 VAL A CA 1
ATOM 1896 C C . VAL A 1 260 ? 5.782 -5.612 3.580 1.00 97.81 260 VAL A C 1
ATOM 1898 O O . VAL A 1 260 ? 6.315 -5.257 2.532 1.00 97.81 260 VAL A O 1
ATOM 1901 N N . SER A 1 261 ? 6.418 -5.573 4.757 1.00 98.00 261 SER A N 1
ATOM 1902 C CA . SER A 1 261 ? 7.800 -5.090 4.908 1.00 98.00 261 SER A CA 1
ATOM 1903 C C . SER A 1 261 ? 8.763 -5.869 4.012 1.00 98.00 261 SER A C 1
ATOM 1905 O O . SER A 1 261 ? 9.388 -5.275 3.140 1.00 98.00 261 SER A O 1
ATOM 1907 N N . SER A 1 262 ? 8.789 -7.204 4.112 1.00 97.38 262 SER A N 1
ATOM 1908 C CA . SER A 1 262 ? 9.664 -8.037 3.271 1.00 97.38 262 SER A CA 1
ATOM 1909 C C . SER A 1 262 ? 9.372 -7.901 1.768 1.00 97.38 262 SER A C 1
ATOM 1911 O O . SER A 1 262 ? 10.274 -8.040 0.942 1.00 97.38 262 SER A O 1
ATOM 1913 N N . THR A 1 263 ? 8.125 -7.591 1.398 1.00 97.88 263 THR A N 1
ATOM 1914 C CA . THR A 1 263 ? 7.747 -7.296 0.005 1.00 97.88 263 THR A CA 1
ATOM 1915 C C . THR A 1 263 ? 8.307 -5.944 -0.456 1.00 97.88 263 THR A C 1
ATOM 1917 O O . THR A 1 263 ? 8.821 -5.836 -1.569 1.00 97.88 263 THR A O 1
ATOM 1920 N N . VAL A 1 264 ? 8.264 -4.916 0.399 1.00 97.94 264 VAL A N 1
ATOM 1921 C CA . VAL A 1 264 ? 8.855 -3.590 0.144 1.00 97.94 264 VAL A CA 1
ATOM 1922 C C . VAL A 1 264 ? 10.383 -3.668 0.062 1.00 97.94 264 VAL A C 1
ATOM 1924 O O . VAL A 1 264 ? 10.970 -3.062 -0.837 1.00 97.94 264 VAL A O 1
ATOM 1927 N N . ASP A 1 265 ? 11.028 -4.464 0.915 1.00 97.94 265 ASP A N 1
ATOM 1928 C CA . ASP A 1 265 ? 12.472 -4.720 0.860 1.00 97.94 265 ASP A CA 1
ATOM 1929 C C . ASP A 1 265 ? 12.866 -5.374 -0.479 1.00 97.94 265 ASP A C 1
ATOM 1931 O O . ASP A 1 265 ? 13.791 -4.919 -1.159 1.00 97.94 265 ASP A O 1
ATOM 1935 N N . GLY A 1 266 ? 12.110 -6.390 -0.916 1.00 98.12 266 GLY A N 1
ATOM 1936 C CA . GLY A 1 266 ? 12.298 -7.047 -2.213 1.00 98.12 266 GLY A CA 1
ATOM 1937 C C . GLY A 1 266 ? 12.091 -6.108 -3.408 1.00 98.12 266 GLY A C 1
ATOM 1938 O O . GLY A 1 266 ? 12.914 -6.080 -4.325 1.00 98.12 266 GLY A O 1
ATOM 1939 N N . HIS A 1 267 ? 11.041 -5.278 -3.387 1.00 98.31 267 HIS A N 1
ATOM 1940 C CA . HIS A 1 267 ? 10.825 -4.245 -4.406 1.00 98.31 267 HIS A CA 1
ATOM 1941 C C . HIS A 1 267 ? 11.958 -3.209 -4.435 1.00 98.31 267 HIS A C 1
ATOM 1943 O O . HIS A 1 267 ? 12.383 -2.803 -5.516 1.00 98.31 267 HIS A O 1
ATOM 1949 N N . THR A 1 268 ? 12.497 -2.820 -3.278 1.00 98.25 268 THR A N 1
ATOM 1950 C CA . THR A 1 268 ? 13.611 -1.862 -3.179 1.00 98.25 268 THR A CA 1
ATOM 1951 C C . THR A 1 268 ? 14.880 -2.408 -3.846 1.00 98.25 268 THR A C 1
ATOM 1953 O O . THR A 1 268 ? 15.535 -1.697 -4.612 1.00 98.25 268 THR A O 1
ATOM 1956 N N . GLN A 1 269 ? 15.190 -3.694 -3.644 1.00 97.62 269 GLN A N 1
ATOM 1957 C CA . GLN A 1 269 ? 16.306 -4.371 -4.320 1.00 97.62 269 GLN A CA 1
ATOM 1958 C C . GLN A 1 269 ? 16.085 -4.486 -5.839 1.00 97.62 269 GLN A C 1
ATOM 1960 O O . GLN A 1 269 ? 17.001 -4.220 -6.623 1.00 97.62 269 GLN A O 1
ATOM 1965 N N . LEU A 1 270 ? 14.862 -4.820 -6.269 1.00 97.94 270 LEU A N 1
ATOM 1966 C CA . LEU A 1 270 ? 14.479 -4.853 -7.685 1.00 97.94 270 LEU A CA 1
ATOM 1967 C C . LEU A 1 270 ? 14.667 -3.488 -8.359 1.00 97.94 270 LEU A C 1
ATOM 1969 O O . LEU A 1 270 ? 15.301 -3.418 -9.409 1.00 97.94 270 LEU A O 1
ATOM 1973 N N . ILE A 1 271 ? 14.208 -2.402 -7.730 1.00 98.19 271 ILE A N 1
ATOM 1974 C CA . ILE A 1 271 ? 14.360 -1.029 -8.239 1.00 98.19 271 ILE A CA 1
ATOM 1975 C C . ILE A 1 271 ? 15.843 -0.654 -8.394 1.00 98.19 271 ILE A C 1
ATOM 1977 O O . ILE A 1 271 ? 16.225 -0.094 -9.424 1.00 98.19 271 ILE A O 1
ATOM 1981 N N . ALA A 1 272 ? 16.699 -1.002 -7.427 1.00 97.19 272 ALA A N 1
ATOM 1982 C CA . ALA A 1 272 ? 18.141 -0.749 -7.515 1.00 97.19 272 ALA A CA 1
ATOM 1983 C C . ALA A 1 272 ? 18.804 -1.505 -8.690 1.00 97.19 272 ALA A C 1
ATOM 1985 O O . ALA A 1 272 ? 19.599 -0.930 -9.444 1.00 97.19 272 ALA A O 1
ATOM 1986 N N . SER A 1 273 ? 18.432 -2.772 -8.898 1.00 97.62 273 SER A N 1
ATOM 1987 C CA . SER A 1 273 ? 18.896 -3.589 -10.030 1.00 97.62 273 SER A CA 1
ATOM 1988 C C . SER A 1 273 ? 18.411 -3.043 -11.384 1.00 97.62 273 SER A C 1
ATOM 1990 O O . SER A 1 273 ? 19.195 -2.885 -12.329 1.00 97.62 273 SER A O 1
ATOM 1992 N N . THR A 1 274 ? 17.134 -2.652 -11.470 1.00 97.88 274 THR A N 1
ATOM 1993 C CA . THR A 1 274 ? 16.552 -2.015 -12.658 1.00 97.88 274 THR A CA 1
ATOM 1994 C C . THR A 1 274 ? 17.250 -0.695 -12.985 1.00 97.88 274 THR A C 1
ATOM 1996 O O . THR A 1 274 ? 17.598 -0.477 -14.146 1.00 97.88 274 THR A O 1
ATOM 1999 N N . LYS A 1 275 ? 17.540 0.153 -11.986 1.00 98.19 275 LYS A N 1
ATOM 2000 C CA . LYS A 1 275 ? 18.306 1.392 -12.192 1.00 98.19 275 LYS A CA 1
ATOM 2001 C C . LYS A 1 275 ? 19.706 1.110 -12.742 1.00 98.19 275 LYS A C 1
ATOM 2003 O O . LYS A 1 275 ? 20.081 1.706 -13.745 1.00 98.19 275 LYS A O 1
ATOM 2008 N N . THR A 1 276 ? 20.438 0.163 -12.155 1.00 97.81 276 THR A N 1
ATOM 2009 C CA . THR A 1 276 ? 21.783 -0.218 -12.630 1.00 97.81 276 THR A CA 1
ATOM 2010 C C . THR A 1 276 ? 21.755 -0.682 -14.094 1.00 97.81 276 THR A C 1
ATOM 2012 O O . THR A 1 276 ? 22.627 -0.335 -14.893 1.00 97.81 276 THR A O 1
ATOM 2015 N N . THR A 1 277 ? 20.708 -1.418 -14.477 1.00 97.44 277 THR A N 1
ATOM 2016 C CA . THR A 1 277 ? 20.486 -1.858 -15.862 1.00 97.44 277 THR A CA 1
ATOM 2017 C C . THR A 1 277 ? 20.194 -0.678 -16.798 1.00 97.44 277 THR A C 1
ATOM 2019 O O . THR A 1 277 ? 20.766 -0.604 -17.888 1.00 97.44 277 THR A O 1
ATOM 2022 N N . ALA A 1 278 ? 19.356 0.271 -16.372 1.00 96.81 278 ALA A N 1
ATOM 2023 C CA . ALA A 1 278 ? 19.021 1.473 -17.136 1.00 96.81 278 ALA A CA 1
ATOM 2024 C C . ALA A 1 278 ? 20.229 2.409 -17.329 1.00 96.81 278 ALA A C 1
ATOM 2026 O O . ALA A 1 278 ? 20.481 2.855 -18.447 1.00 96.81 278 ALA A O 1
ATOM 2027 N N . ASP A 1 279 ? 21.028 2.636 -16.281 1.00 98.00 279 ASP A N 1
ATOM 2028 C CA . ASP A 1 279 ? 22.256 3.440 -16.345 1.00 98.00 279 ASP A CA 1
ATOM 2029 C C . ASP A 1 279 ? 23.279 2.814 -17.320 1.00 98.00 279 ASP A C 1
ATOM 2031 O O . ASP A 1 279 ? 23.928 3.514 -18.103 1.00 98.00 279 ASP A O 1
ATOM 2035 N N . SER A 1 280 ? 23.379 1.477 -17.347 1.00 97.69 280 SER A N 1
ATOM 2036 C CA . SER A 1 280 ? 24.225 0.745 -18.302 1.00 97.69 280 SER A CA 1
ATOM 2037 C C . SER A 1 280 ? 23.708 0.847 -19.744 1.00 97.69 280 SER A C 1
ATOM 2039 O O . SER A 1 280 ? 24.497 1.026 -20.675 1.00 97.69 280 SER A O 1
ATOM 2041 N N . ALA A 1 281 ? 22.389 0.772 -19.947 1.00 97.00 281 ALA A N 1
ATOM 2042 C CA . ALA A 1 281 ? 21.766 0.932 -21.260 1.00 97.00 281 ALA A CA 1
ATOM 2043 C C . ALA A 1 281 ? 21.955 2.354 -21.818 1.00 97.00 281 ALA A C 1
ATOM 2045 O O . ALA A 1 281 ? 22.352 2.506 -22.973 1.00 97.00 281 ALA A O 1
ATOM 2046 N N . LEU A 1 282 ? 21.767 3.384 -20.985 1.00 98.19 282 LEU A N 1
ATOM 2047 C CA . LEU A 1 282 ? 22.028 4.783 -21.335 1.00 98.19 282 LEU A CA 1
ATOM 2048 C C . LEU A 1 282 ? 23.502 4.997 -21.714 1.00 98.19 282 LEU A C 1
ATOM 2050 O O . LEU A 1 282 ? 23.797 5.591 -22.749 1.00 98.19 282 LEU A O 1
ATOM 2054 N N . SER A 1 283 ? 24.427 4.435 -20.932 1.00 97.69 283 SER A N 1
ATOM 2055 C CA . SER A 1 283 ? 25.869 4.502 -21.219 1.00 97.69 283 SER A CA 1
ATOM 2056 C C . SER A 1 283 ? 26.224 3.889 -22.584 1.00 97.69 283 SER A C 1
ATOM 2058 O O . SER A 1 283 ? 27.024 4.448 -23.335 1.00 97.69 283 SER A O 1
ATOM 2060 N N . LYS A 1 284 ? 25.590 2.763 -22.948 1.00 97.56 284 LYS A N 1
ATOM 2061 C CA . LYS A 1 284 ? 25.740 2.130 -24.273 1.00 97.56 284 LYS A CA 1
ATOM 2062 C C . LYS A 1 284 ? 25.118 2.961 -25.399 1.00 97.56 284 LYS A C 1
ATOM 2064 O O . LYS A 1 284 ? 25.682 2.998 -26.493 1.00 97.56 284 LYS A O 1
ATOM 2069 N N . ALA A 1 285 ? 23.998 3.641 -25.150 1.00 96.75 285 ALA A N 1
ATOM 2070 C CA . ALA A 1 285 ? 23.377 4.537 -26.124 1.00 96.75 285 ALA A CA 1
ATOM 2071 C C . ALA A 1 285 ? 24.296 5.724 -26.464 1.00 96.75 285 ALA A C 1
ATOM 2073 O O . ALA A 1 285 ? 24.562 5.958 -27.640 1.00 96.75 285 ALA A O 1
ATOM 2074 N N . VAL A 1 286 ? 24.883 6.385 -25.458 1.00 97.50 286 VAL A N 1
ATOM 2075 C CA . VAL A 1 286 ? 25.839 7.497 -25.652 1.00 97.50 286 VAL A CA 1
ATOM 2076 C C . VAL A 1 286 ? 27.100 7.044 -26.408 1.00 97.50 286 VAL A C 1
ATOM 2078 O O . VAL A 1 286 ? 27.569 7.730 -27.321 1.00 97.50 286 VAL A O 1
ATOM 2081 N N . ALA A 1 287 ? 27.631 5.852 -26.109 1.00 97.00 287 ALA A N 1
ATOM 2082 C CA . ALA A 1 287 ? 28.744 5.274 -26.871 1.00 97.00 287 ALA A CA 1
ATOM 2083 C C . ALA A 1 287 ? 28.366 4.958 -28.336 1.00 97.00 287 ALA A C 1
ATOM 2085 O O . ALA A 1 287 ? 29.175 5.139 -29.252 1.00 97.00 287 ALA A O 1
ATOM 2086 N N . THR A 1 288 ? 27.120 4.536 -28.576 1.00 97.19 288 THR A N 1
ATOM 2087 C CA . THR A 1 288 ? 26.591 4.282 -29.926 1.00 97.19 288 THR A CA 1
ATOM 2088 C C . THR A 1 288 ? 26.436 5.588 -30.706 1.00 97.19 288 THR A C 1
ATOM 2090 O O . THR A 1 288 ? 26.906 5.675 -31.836 1.00 97.19 288 THR A O 1
ATOM 2093 N N . GLU A 1 289 ? 25.870 6.632 -30.098 1.00 97.69 289 GLU A N 1
ATOM 2094 C CA . GLU A 1 289 ? 25.765 7.976 -30.683 1.00 97.69 289 GLU A CA 1
ATOM 2095 C C . GLU A 1 289 ? 27.143 8.555 -31.041 1.00 97.69 289 GLU A C 1
ATOM 2097 O O . GLU A 1 289 ? 27.348 9.046 -32.153 1.00 97.69 289 GLU A O 1
ATOM 2102 N N . THR A 1 290 ? 28.124 8.413 -30.146 1.00 96.56 290 THR A N 1
ATOM 2103 C CA . THR A 1 290 ? 29.524 8.798 -30.401 1.00 96.56 290 THR A CA 1
ATOM 2104 C C . THR A 1 290 ? 30.088 8.070 -31.628 1.00 96.56 290 THR A C 1
ATOM 2106 O O . THR A 1 290 ? 30.708 8.688 -32.495 1.00 96.56 290 THR A O 1
ATOM 2109 N N . THR A 1 291 ? 29.813 6.767 -31.751 1.00 97.00 291 THR A N 1
ATOM 2110 C CA . THR A 1 291 ? 30.243 5.945 -32.894 1.00 97.00 291 THR A CA 1
ATOM 2111 C C . THR A 1 291 ? 29.563 6.375 -34.201 1.00 97.00 291 THR A C 1
ATOM 2113 O O . THR A 1 291 ? 30.225 6.493 -35.232 1.00 97.00 291 THR A O 1
ATOM 2116 N N . VAL A 1 292 ? 28.259 6.669 -34.167 1.00 96.81 292 VAL A N 1
ATOM 2117 C CA . VAL A 1 292 ? 27.484 7.154 -35.325 1.00 96.81 292 VAL A CA 1
ATOM 2118 C C . VAL A 1 292 ? 27.982 8.522 -35.800 1.00 96.81 292 VAL A C 1
ATOM 2120 O O . VAL A 1 292 ? 28.138 8.726 -37.003 1.00 96.81 292 VAL A O 1
ATOM 2123 N N . ASN A 1 293 ? 28.302 9.440 -34.885 1.00 96.69 293 ASN A N 1
ATOM 2124 C CA . ASN A 1 293 ? 28.874 10.745 -35.227 1.00 96.69 293 ASN A CA 1
ATOM 2125 C C . ASN A 1 293 ? 30.288 10.623 -35.833 1.00 96.69 293 ASN A C 1
ATOM 2127 O O . ASN A 1 293 ? 30.617 11.334 -36.790 1.00 96.69 293 ASN A O 1
ATOM 2131 N N . GLY A 1 294 ? 31.094 9.666 -35.358 1.00 97.44 294 GLY A N 1
ATOM 2132 C CA . GLY A 1 294 ? 32.356 9.284 -35.998 1.00 97.44 294 GLY A CA 1
ATOM 2133 C C . GLY A 1 294 ? 32.153 8.787 -37.434 1.00 97.44 294 GLY A C 1
ATOM 2134 O O . GLY A 1 294 ? 32.712 9.360 -38.368 1.00 97.44 294 GLY A O 1
ATOM 2135 N N . LEU A 1 295 ? 31.283 7.789 -37.629 1.00 97.44 295 LEU A N 1
ATOM 2136 C CA . LEU A 1 295 ? 30.965 7.231 -38.951 1.00 97.44 295 LEU A CA 1
ATOM 2137 C C . LEU A 1 295 ? 30.419 8.286 -39.923 1.00 97.44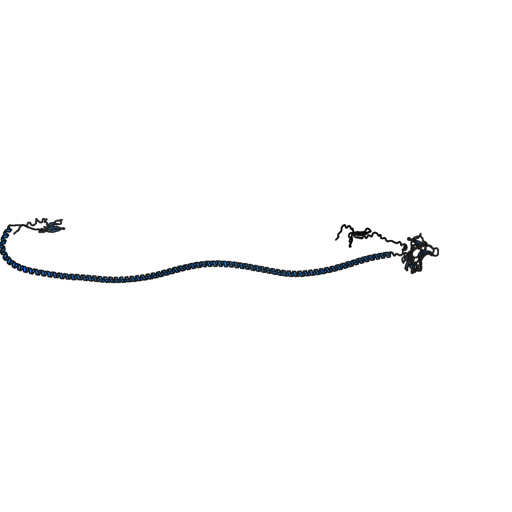 295 LEU A C 1
ATOM 2139 O O . LEU A 1 295 ? 30.840 8.321 -41.076 1.00 97.44 295 LEU A O 1
ATOM 2143 N N . LYS A 1 296 ? 29.540 9.184 -39.463 1.00 97.62 296 LYS A N 1
ATOM 2144 C CA . LYS A 1 296 ? 29.021 10.309 -40.258 1.00 97.62 296 LYS A CA 1
ATOM 2145 C C . LYS A 1 296 ? 30.153 11.201 -40.779 1.00 97.62 296 LYS A C 1
ATOM 2147 O O . LYS A 1 296 ? 30.163 11.559 -41.954 1.00 97.62 296 LYS A O 1
ATOM 2152 N N . THR A 1 297 ? 31.138 11.493 -39.929 1.00 96.19 297 THR A N 1
ATOM 2153 C CA . THR A 1 297 ? 32.333 12.270 -40.297 1.00 96.19 297 THR A CA 1
ATOM 2154 C C . THR A 1 297 ? 33.191 11.527 -41.329 1.00 96.19 297 THR A C 1
ATOM 2156 O O . THR A 1 297 ? 33.639 12.123 -42.309 1.00 96.19 297 THR A O 1
ATOM 2159 N N . THR A 1 298 ? 33.375 10.211 -41.168 1.00 96.31 298 THR A N 1
ATOM 2160 C CA . THR A 1 298 ? 34.070 9.368 -42.155 1.00 96.31 298 THR A CA 1
ATOM 2161 C C . THR A 1 298 ? 33.351 9.356 -43.506 1.00 96.31 298 THR A C 1
ATOM 2163 O O . THR A 1 298 ? 34.007 9.520 -44.533 1.00 96.31 298 THR A O 1
ATOM 2166 N N . VAL A 1 299 ? 32.021 9.222 -43.527 1.00 97.25 299 VAL A N 1
ATOM 2167 C CA . VAL A 1 299 ? 31.218 9.206 -44.763 1.00 97.25 299 VAL A CA 1
ATOM 2168 C C . VAL A 1 299 ? 31.366 10.514 -45.543 1.00 97.25 299 VAL A C 1
ATOM 2170 O O . VAL A 1 299 ? 31.665 10.457 -46.733 1.00 97.25 299 VAL A O 1
ATOM 2173 N N . SER A 1 300 ? 31.273 11.681 -44.898 1.00 96.38 300 SER A N 1
ATOM 2174 C CA . SER A 1 300 ? 31.481 12.970 -45.584 1.00 96.38 300 SER A CA 1
ATOM 2175 C C . SER A 1 300 ? 32.911 13.148 -46.125 1.00 96.38 300 SER A C 1
ATOM 2177 O O . SER A 1 300 ? 33.111 13.782 -47.161 1.00 96.38 300 SER A O 1
ATOM 2179 N N . SER A 1 301 ? 33.919 12.554 -45.473 1.00 96.44 301 SER A N 1
ATOM 2180 C CA . SER A 1 301 ? 35.298 12.527 -45.986 1.00 96.44 301 SER A CA 1
ATOM 2181 C C . SER A 1 301 ? 35.439 11.629 -47.228 1.00 96.44 301 SER A C 1
ATOM 2183 O O . SER A 1 301 ? 36.071 12.014 -48.218 1.00 96.44 301 SER A O 1
ATOM 2185 N N . VAL A 1 302 ? 34.787 10.460 -47.223 1.00 97.25 302 VAL A N 1
ATOM 2186 C CA . VAL A 1 302 ? 34.716 9.552 -48.382 1.00 97.25 302 VAL A CA 1
ATOM 2187 C C . VAL A 1 302 ? 33.973 10.204 -49.551 1.00 97.25 302 VAL A C 1
ATOM 2189 O O . VAL A 1 302 ? 34.457 10.142 -50.676 1.00 97.25 302 VAL A O 1
ATOM 2192 N N . GLU A 1 303 ? 32.856 10.886 -49.298 1.00 96.88 303 GLU A N 1
ATOM 2193 C CA . GLU A 1 303 ? 32.079 11.624 -50.303 1.00 96.88 303 GLU A CA 1
ATOM 2194 C C . GLU A 1 303 ? 32.911 12.735 -50.968 1.00 96.88 303 GLU A C 1
ATOM 2196 O O . GLU A 1 303 ? 33.012 12.792 -52.195 1.00 96.88 303 GLU A O 1
ATOM 2201 N N . SER A 1 304 ? 33.595 13.564 -50.172 1.00 94.88 304 SER A N 1
ATOM 2202 C CA . SER A 1 304 ? 34.519 14.593 -50.672 1.00 94.88 304 SER A CA 1
ATOM 2203 C C . SER A 1 304 ? 35.654 13.997 -51.522 1.00 94.88 304 SER A C 1
ATOM 2205 O O . SER A 1 304 ? 35.993 14.510 -52.596 1.00 94.88 304 SER A O 1
ATOM 2207 N N . THR A 1 305 ? 36.198 12.853 -51.093 1.00 95.69 305 THR A N 1
ATOM 2208 C CA . THR A 1 305 ? 37.237 12.115 -51.827 1.00 95.69 305 THR A CA 1
ATOM 2209 C C . THR A 1 305 ? 36.709 11.555 -53.153 1.00 95.69 305 THR A C 1
ATOM 2211 O O . THR A 1 305 ? 37.375 11.685 -54.181 1.00 95.69 305 THR A O 1
ATOM 2214 N N . ALA A 1 306 ? 35.501 10.987 -53.162 1.00 95.12 306 ALA A N 1
ATOM 2215 C CA . ALA A 1 306 ? 34.853 10.444 -54.354 1.00 95.12 306 ALA A CA 1
ATOM 2216 C C . ALA A 1 306 ? 34.528 11.543 -55.380 1.00 95.12 306 ALA A C 1
ATOM 2218 O O . ALA A 1 306 ? 34.863 11.399 -56.555 1.00 95.12 306 ALA A O 1
ATOM 2219 N N . ASN A 1 307 ? 33.980 12.678 -54.938 1.00 95.88 307 ASN A N 1
ATOM 2220 C CA . ASN A 1 307 ? 33.712 13.838 -55.793 1.00 95.88 307 ASN A CA 1
ATOM 2221 C C . ASN A 1 307 ? 35.009 14.428 -56.382 1.00 95.88 307 ASN A C 1
ATOM 2223 O O . ASN A 1 307 ? 35.064 14.787 -57.563 1.00 95.88 307 ASN A O 1
ATOM 2227 N N . SER A 1 308 ? 36.091 14.448 -55.597 1.00 95.94 308 SER A N 1
ATOM 2228 C CA . SER A 1 308 ? 37.428 14.845 -56.064 1.00 95.94 308 SER A CA 1
ATOM 2229 C C . SER A 1 308 ? 38.007 13.870 -57.101 1.00 95.94 308 SER A C 1
ATOM 2231 O O . SER A 1 308 ? 38.662 14.297 -58.053 1.00 95.94 308 SER A O 1
ATOM 2233 N N . ALA A 1 309 ? 37.769 12.563 -56.943 1.00 95.00 309 ALA A N 1
ATOM 2234 C CA . ALA A 1 309 ? 38.192 11.540 -57.900 1.00 95.00 309 ALA A CA 1
ATOM 2235 C C . ALA A 1 309 ? 37.385 11.606 -59.208 1.00 95.00 309 ALA A C 1
ATOM 2237 O O . ALA A 1 309 ? 37.978 11.576 -60.285 1.00 95.00 309 ALA A O 1
ATOM 2238 N N . LEU A 1 310 ? 36.062 11.784 -59.121 1.00 97.12 310 LEU A N 1
ATOM 2239 C CA . LEU A 1 310 ? 35.173 11.974 -60.271 1.00 97.12 310 LEU A CA 1
ATOM 2240 C C . LEU A 1 310 ? 35.584 13.201 -61.096 1.00 97.12 310 LEU A C 1
ATOM 2242 O O . LEU A 1 310 ? 35.765 13.094 -62.304 1.00 97.12 310 LEU A O 1
ATOM 2246 N N . THR A 1 311 ? 35.838 14.337 -60.438 1.00 95.56 311 THR A N 1
ATOM 2247 C CA . THR A 1 311 ? 36.306 15.572 -61.096 1.00 95.56 311 THR A CA 1
ATOM 2248 C C . THR A 1 311 ? 37.604 15.341 -61.883 1.00 95.56 311 THR A C 1
ATOM 2250 O O . THR A 1 311 ? 37.739 15.794 -63.020 1.00 95.56 311 THR A O 1
ATOM 2253 N N . LYS A 1 312 ? 38.554 14.582 -61.314 1.00 95.56 312 LYS A N 1
ATOM 2254 C CA . LYS A 1 312 ? 39.799 14.203 -62.002 1.00 95.56 312 LYS A CA 1
ATOM 2255 C C . LYS A 1 312 ? 39.553 13.256 -63.179 1.00 95.56 312 LYS A C 1
ATOM 2257 O O . LYS A 1 312 ? 40.197 13.424 -64.209 1.00 95.56 312 LYS A O 1
ATOM 2262 N N . ALA A 1 313 ? 38.627 12.304 -63.058 1.00 93.50 313 ALA A N 1
ATOM 2263 C CA . ALA A 1 313 ? 38.269 11.396 -64.147 1.00 93.50 313 ALA A CA 1
ATOM 2264 C C . ALA A 1 313 ? 37.690 12.159 -65.354 1.00 93.50 313 ALA A C 1
ATOM 2266 O O . ALA A 1 313 ? 38.181 11.985 -66.467 1.00 93.50 313 ALA A O 1
ATOM 2267 N N . THR A 1 314 ? 36.753 13.087 -65.128 1.00 93.94 314 THR A N 1
ATOM 2268 C CA . THR A 1 314 ? 36.205 13.960 -66.183 1.00 93.94 314 THR A CA 1
ATOM 2269 C C . THR A 1 314 ? 37.296 14.810 -66.844 1.00 93.94 314 THR A C 1
ATOM 2271 O O . THR A 1 314 ? 37.320 14.962 -68.064 1.00 93.94 314 THR A O 1
ATOM 2274 N N . GLN A 1 315 ? 38.254 15.333 -66.070 1.00 93.94 315 GLN A N 1
ATOM 2275 C CA . GLN A 1 315 ? 39.377 16.093 -66.628 1.00 93.94 315 GLN A CA 1
ATOM 2276 C C . GLN A 1 315 ? 40.308 15.221 -67.494 1.00 93.94 315 GLN A C 1
ATOM 2278 O O . GLN A 1 315 ? 40.824 15.699 -68.509 1.00 93.94 315 GLN A O 1
ATOM 2283 N N . VAL A 1 316 ? 40.508 13.948 -67.135 1.00 94.25 316 VAL A N 1
ATOM 2284 C CA . VAL A 1 316 ? 41.253 12.977 -67.957 1.00 94.25 316 VAL A CA 1
ATOM 2285 C C . VAL A 1 316 ? 40.497 12.657 -69.249 1.00 94.25 316 VAL A C 1
ATOM 2287 O O . VAL A 1 316 ? 41.117 12.663 -70.308 1.00 94.25 316 VAL A O 1
ATOM 2290 N N . GLU A 1 317 ? 39.178 12.464 -69.196 1.00 94.56 317 GLU A N 1
ATOM 2291 C CA . GLU A 1 317 ? 38.333 12.240 -70.380 1.00 94.56 317 GLU A CA 1
ATOM 2292 C C . GLU A 1 317 ? 38.405 13.419 -71.367 1.00 94.56 317 GLU A C 1
ATOM 2294 O O . GLU A 1 317 ? 38.684 13.222 -72.551 1.00 94.56 317 GLU A O 1
ATOM 2299 N N . ILE A 1 318 ? 38.265 14.657 -70.878 1.00 92.38 318 ILE A N 1
ATOM 2300 C CA . ILE A 1 318 ? 38.433 15.881 -71.684 1.00 92.38 318 ILE A CA 1
ATOM 2301 C C . ILE A 1 318 ? 39.826 15.923 -72.336 1.00 92.38 318 ILE A C 1
ATOM 2303 O O . ILE A 1 318 ? 39.950 16.223 -73.525 1.00 92.38 318 ILE A O 1
ATOM 2307 N N . THR A 1 319 ? 40.875 15.583 -71.580 1.00 92.25 319 THR A N 1
ATOM 2308 C CA . THR A 1 319 ? 42.262 15.582 -72.078 1.00 92.25 319 THR A CA 1
ATOM 2309 C C . THR A 1 319 ? 42.480 14.510 -73.152 1.00 92.25 319 THR A C 1
ATOM 2311 O O . THR A 1 319 ? 43.123 14.775 -74.167 1.00 92.25 319 THR A O 1
ATOM 2314 N N . ALA A 1 320 ? 41.909 13.316 -72.968 1.00 91.88 320 ALA A N 1
ATOM 2315 C CA . ALA A 1 320 ? 41.977 12.224 -73.934 1.00 91.88 320 ALA A CA 1
ATOM 2316 C C . ALA A 1 320 ? 41.241 12.569 -75.239 1.00 91.88 320 ALA A C 1
ATOM 2318 O O . ALA A 1 320 ? 41.798 12.381 -76.319 1.00 91.88 320 ALA A O 1
ATOM 2319 N N . ASN A 1 321 ? 40.042 13.152 -75.154 1.00 91.00 321 ASN A N 1
ATOM 2320 C CA . ASN A 1 321 ? 39.275 13.597 -76.322 1.00 91.00 321 ASN A CA 1
ATOM 2321 C C . ASN A 1 321 ? 39.998 14.718 -77.098 1.00 91.00 321 ASN A C 1
ATOM 2323 O O . ASN A 1 321 ? 40.028 14.707 -78.333 1.00 91.00 321 ASN A O 1
ATOM 2327 N N . GLY A 1 322 ? 40.660 15.642 -76.391 1.00 91.62 322 GLY A N 1
ATOM 2328 C CA . GLY A 1 322 ? 41.547 16.635 -77.006 1.00 91.62 322 GLY A CA 1
ATOM 2329 C C . GLY A 1 322 ? 42.735 15.999 -77.737 1.00 91.62 322 GLY A C 1
ATOM 2330 O O . GLY A 1 322 ? 43.030 16.365 -78.875 1.00 91.62 322 GLY A O 1
ATOM 2331 N N . LEU A 1 323 ? 43.386 14.999 -77.132 1.00 93.44 323 LEU A N 1
ATOM 2332 C CA . LEU A 1 323 ? 44.498 14.276 -77.756 1.00 93.44 323 LEU A CA 1
ATOM 2333 C C . LEU A 1 323 ? 44.060 13.490 -79.002 1.00 93.44 323 LEU A C 1
ATOM 2335 O O . LEU A 1 323 ? 44.746 13.558 -80.020 1.00 93.44 323 LEU A O 1
ATOM 2339 N N . VAL A 1 324 ? 42.914 12.801 -78.954 1.00 94.31 324 VAL A N 1
ATOM 2340 C CA . VAL A 1 324 ? 42.326 12.111 -80.119 1.00 94.31 324 VAL A CA 1
ATOM 2341 C C . VAL A 1 324 ? 42.107 13.095 -81.269 1.00 94.31 324 VAL A C 1
ATOM 2343 O O . VAL A 1 324 ? 42.527 12.816 -82.388 1.00 94.31 324 VAL A O 1
ATOM 2346 N N . THR A 1 325 ? 41.552 14.277 -80.982 1.00 91.19 325 THR A N 1
ATOM 2347 C CA . THR A 1 325 ? 41.330 15.336 -81.982 1.00 91.19 325 THR A CA 1
ATOM 2348 C C . THR A 1 325 ? 42.644 15.792 -82.631 1.00 91.19 325 THR A C 1
ATOM 2350 O O . THR A 1 325 ? 42.749 15.837 -83.858 1.00 91.19 325 THR A O 1
ATOM 2353 N N . SER A 1 326 ? 43.683 16.057 -81.829 1.00 90.19 326 SER A N 1
ATOM 2354 C CA . SER A 1 326 ? 45.012 16.441 -82.331 1.00 90.19 326 SER A CA 1
ATOM 2355 C C . SER A 1 326 ? 45.662 15.348 -83.188 1.00 90.19 326 SER A C 1
ATOM 2357 O O . SER A 1 326 ? 46.222 15.645 -84.242 1.00 90.19 326 SER A O 1
ATOM 2359 N N . VAL A 1 327 ? 45.558 14.077 -82.783 1.00 92.38 327 VAL A N 1
ATOM 2360 C CA . VAL A 1 327 ? 46.066 12.933 -83.561 1.00 92.38 327 VAL A CA 1
ATOM 2361 C C . VAL A 1 327 ? 45.315 12.790 -84.889 1.00 92.38 327 VAL A C 1
ATOM 2363 O O . VAL A 1 327 ? 45.945 12.539 -85.915 1.00 92.38 327 VAL A O 1
ATOM 2366 N N . THR A 1 328 ? 43.995 13.008 -84.910 1.00 88.69 328 THR A N 1
ATOM 2367 C CA . THR A 1 328 ? 43.206 13.017 -86.153 1.00 88.69 328 THR A CA 1
ATOM 2368 C C . THR A 1 328 ? 43.651 14.128 -87.110 1.00 88.69 328 THR A C 1
ATOM 2370 O O . THR A 1 328 ? 43.769 13.863 -88.305 1.00 88.69 328 THR A O 1
ATOM 2373 N N . SER A 1 329 ? 43.969 15.330 -86.608 1.00 86.94 329 SER A N 1
ATOM 2374 C CA . SER A 1 329 ? 44.534 16.409 -87.439 1.00 86.94 329 SER A CA 1
ATOM 2375 C C . SER A 1 329 ? 45.883 16.010 -88.037 1.00 86.94 329 SER A C 1
ATOM 2377 O O . SER A 1 329 ? 46.041 16.040 -89.252 1.00 86.94 329 SER A O 1
ATOM 2379 N N . ILE A 1 330 ? 46.820 15.529 -87.209 1.00 87.19 330 ILE A N 1
ATOM 2380 C CA . ILE A 1 330 ? 48.159 15.103 -87.656 1.00 87.19 330 ILE A CA 1
ATOM 2381 C C . ILE A 1 330 ? 48.068 13.996 -88.720 1.00 87.19 330 ILE A C 1
ATOM 2383 O O . ILE A 1 330 ? 48.838 13.992 -89.680 1.00 87.19 330 ILE A O 1
ATOM 2387 N N . GLN A 1 331 ? 47.113 13.070 -88.587 1.00 85.88 331 GLN A N 1
ATOM 2388 C CA . GLN A 1 331 ? 46.877 12.026 -89.584 1.00 85.88 331 GLN A CA 1
ATOM 2389 C C . GLN A 1 331 ? 46.349 12.593 -90.914 1.00 85.88 331 GLN A C 1
ATOM 2391 O O . GLN A 1 331 ? 46.729 12.096 -91.974 1.00 85.88 331 GLN A O 1
ATOM 2396 N N . ALA A 1 332 ? 45.498 13.623 -90.879 1.00 76.06 332 ALA A N 1
ATOM 2397 C CA . ALA A 1 332 ? 45.022 14.310 -92.079 1.00 76.06 332 ALA A CA 1
ATOM 2398 C C . ALA A 1 332 ? 46.138 15.131 -92.751 1.00 76.06 332 ALA A C 1
ATOM 2400 O O . ALA A 1 332 ? 46.294 15.063 -93.970 1.00 76.06 332 ALA A O 1
ATOM 2401 N N . ASP A 1 333 ? 46.954 15.838 -91.966 1.00 80.06 333 ASP A N 1
ATOM 2402 C CA . ASP A 1 333 ? 48.105 16.604 -92.454 1.00 80.06 333 ASP A CA 1
ATOM 2403 C C . ASP A 1 333 ? 49.130 15.690 -93.145 1.00 80.06 333 ASP A C 1
ATOM 2405 O O . ASP A 1 333 ? 49.551 15.968 -94.267 1.00 80.06 333 ASP A O 1
ATOM 2409 N N . LEU A 1 334 ? 49.464 14.548 -92.528 1.00 78.12 334 LEU A N 1
ATOM 2410 C CA . LEU A 1 334 ? 50.368 13.542 -93.097 1.00 78.12 334 LEU A CA 1
ATOM 2411 C C . LEU A 1 334 ? 49.830 12.939 -94.406 1.00 78.12 334 LEU A C 1
ATOM 2413 O O . LEU A 1 334 ? 50.587 12.733 -95.353 1.00 78.12 334 LEU A O 1
ATOM 2417 N N . ASN A 1 335 ? 48.521 12.685 -94.494 1.00 71.25 335 ASN A N 1
ATOM 2418 C CA . ASN A 1 335 ? 47.904 12.169 -95.720 1.00 71.25 335 ASN A CA 1
ATOM 2419 C C . ASN A 1 335 ? 47.989 13.173 -96.889 1.00 71.25 335 ASN A C 1
ATOM 2421 O O . ASN A 1 335 ? 48.012 12.758 -98.047 1.00 71.25 335 ASN A O 1
ATOM 2425 N N . ASN A 1 336 ? 48.062 14.477 -96.601 1.00 64.50 336 ASN A N 1
ATOM 2426 C CA . ASN A 1 336 ? 48.159 15.539 -97.605 1.00 64.50 336 ASN A CA 1
ATOM 2427 C C . ASN A 1 336 ? 49.596 15.804 -98.107 1.00 64.50 336 ASN A C 1
ATOM 2429 O O . ASN A 1 336 ? 49.772 16.611 -99.020 1.00 64.50 336 ASN A O 1
ATOM 2433 N N . THR A 1 337 ? 50.631 15.131 -97.583 1.00 62.19 337 THR A N 1
ATOM 2434 C CA . THR A 1 337 ? 52.026 15.294 -98.052 1.00 62.19 337 THR A CA 1
ATOM 2435 C C . THR A 1 337 ? 52.415 14.342 -99.192 1.00 62.19 337 THR A C 1
ATOM 2437 O O . THR A 1 337 ? 53.540 13.843 -99.224 1.00 62.19 337 THR A O 1
ATOM 2440 N N . SER A 1 338 ? 51.500 14.059 -100.125 1.00 59.19 338 SER A N 1
ATOM 2441 C CA . SER A 1 338 ? 51.787 13.240 -101.314 1.00 59.19 338 SER A CA 1
ATOM 2442 C C . SER A 1 338 ? 52.862 13.876 -102.212 1.00 59.19 338 SER A C 1
ATOM 2444 O O . SER A 1 338 ? 53.042 15.099 -102.237 1.00 59.19 338 SER A O 1
ATOM 2446 N N . SER A 1 339 ? 53.626 13.043 -102.924 1.00 70.44 339 SER A N 1
ATOM 2447 C CA . SER A 1 339 ? 54.875 13.460 -103.566 1.00 70.44 339 SER A CA 1
ATOM 2448 C C . SER A 1 339 ? 54.658 14.518 -104.650 1.00 70.44 339 SER A C 1
ATOM 2450 O O . SER A 1 339 ? 54.106 14.273 -105.724 1.00 70.44 339 SER A O 1
ATOM 2452 N N . ARG A 1 340 ? 55.139 15.730 -104.370 1.00 80.88 340 ARG A N 1
ATOM 2453 C CA . ARG A 1 340 ? 54.965 16.897 -105.239 1.00 80.88 340 ARG A CA 1
ATOM 2454 C C . ARG A 1 340 ? 55.764 16.744 -106.533 1.00 80.88 340 ARG A C 1
ATOM 2456 O O . ARG A 1 340 ? 56.979 16.554 -106.482 1.00 80.88 340 ARG A O 1
ATOM 2463 N N . ASN A 1 341 ? 55.113 16.917 -107.683 1.00 89.56 341 ASN A N 1
ATOM 2464 C CA . ASN A 1 341 ? 55.817 17.011 -108.960 1.00 89.56 341 ASN A CA 1
ATOM 2465 C C . ASN A 1 341 ? 56.628 18.319 -109.026 1.00 89.56 341 ASN A C 1
ATOM 2467 O O . ASN A 1 341 ? 56.081 19.414 -108.934 1.00 89.56 341 ASN A O 1
ATOM 2471 N N . LEU A 1 342 ? 57.942 18.196 -109.198 1.00 90.44 342 LEU A N 1
ATOM 2472 C CA . LEU A 1 342 ? 58.919 19.288 -109.263 1.00 90.44 342 LEU A CA 1
ATOM 2473 C C . LEU A 1 342 ? 59.091 19.858 -110.687 1.00 90.44 342 LEU A C 1
ATOM 2475 O O . LEU A 1 342 ? 59.936 20.731 -110.916 1.00 90.44 342 LEU A O 1
ATOM 2479 N N . LEU A 1 343 ? 58.314 19.355 -111.652 1.00 91.94 343 LEU A N 1
ATOM 2480 C CA . LEU A 1 343 ? 58.247 19.839 -113.028 1.00 91.94 343 LEU A CA 1
ATOM 2481 C C . LEU A 1 343 ? 56.877 20.492 -113.284 1.00 91.94 343 LEU A C 1
ATOM 2483 O O . LEU A 1 343 ? 55.871 19.814 -113.498 1.00 91.94 343 LEU A O 1
ATOM 2487 N N . LEU A 1 344 ? 56.880 21.828 -113.279 1.00 92.12 344 LEU A N 1
ATOM 2488 C CA . LEU A 1 344 ? 55.724 22.690 -113.557 1.00 92.12 344 LEU A CA 1
ATOM 2489 C C . LEU A 1 344 ? 55.142 22.459 -114.958 1.00 92.12 344 LEU A C 1
ATOM 2491 O O . LEU A 1 344 ? 55.899 22.201 -115.899 1.00 92.12 344 LEU A O 1
ATOM 2495 N N . LYS A 1 345 ? 53.826 22.641 -115.114 1.00 91.75 345 LYS A N 1
ATOM 2496 C CA . LYS A 1 345 ? 53.089 22.606 -116.391 1.00 91.75 345 LYS A CA 1
ATOM 2497 C C . LYS A 1 345 ? 53.313 21.346 -117.231 1.00 91.75 345 LYS A C 1
ATOM 2499 O O . LYS A 1 345 ? 53.281 21.384 -118.463 1.00 91.75 345 LYS A O 1
ATOM 2504 N N . THR A 1 346 ? 53.529 20.201 -116.593 1.00 92.88 346 THR A N 1
ATOM 2505 C CA . THR A 1 346 ? 53.839 18.948 -117.305 1.00 92.88 346 THR A CA 1
ATOM 2506 C C . THR A 1 346 ? 52.631 18.239 -117.917 1.00 92.88 346 THR A C 1
ATOM 2508 O O . THR A 1 346 ? 52.806 17.298 -118.690 1.00 92.88 346 THR A O 1
ATOM 2511 N N . SER A 1 347 ? 51.423 18.750 -117.670 1.00 90.56 347 SER A N 1
ATOM 2512 C CA . SER A 1 347 ? 50.211 18.410 -118.419 1.00 90.56 347 SER A CA 1
ATOM 2513 C C . SER A 1 347 ? 50.165 19.060 -119.803 1.00 90.56 347 SER A C 1
ATOM 2515 O O . SER A 1 347 ? 49.834 18.393 -120.780 1.00 90.56 347 SER A O 1
ATOM 2517 N N . THR A 1 348 ? 50.528 20.342 -119.921 1.00 90.81 348 THR A N 1
ATOM 2518 C CA . THR A 1 348 ? 50.523 21.083 -121.200 1.00 90.81 348 THR A CA 1
ATOM 2519 C C . THR A 1 348 ? 51.875 21.065 -121.918 1.00 90.81 348 THR A C 1
ATOM 2521 O O . THR A 1 348 ? 51.948 21.338 -123.116 1.00 90.81 348 THR A O 1
ATOM 2524 N N . LEU A 1 349 ? 52.951 20.721 -121.200 1.00 91.62 349 LEU A N 1
ATOM 2525 C CA . LEU A 1 349 ? 54.349 20.781 -121.641 1.00 91.62 349 LEU A CA 1
ATOM 2526 C C . LEU A 1 349 ? 54.785 22.180 -122.120 1.00 91.62 349 LEU A C 1
ATOM 2528 O O . LEU A 1 349 ? 55.697 22.299 -122.943 1.00 91.62 349 LEU A O 1
ATOM 2532 N N . GLU A 1 350 ? 54.156 23.248 -121.622 1.00 89.00 350 GLU A N 1
ATOM 2533 C CA . GLU A 1 350 ? 54.509 24.640 -121.950 1.00 89.00 350 GLU A CA 1
ATOM 2534 C C . GLU A 1 350 ? 55.922 25.020 -121.494 1.00 89.00 350 GLU A C 1
ATOM 2536 O O . GLU A 1 350 ? 56.625 25.734 -122.203 1.00 89.00 350 GLU A O 1
ATOM 2541 N N . SER A 1 351 ? 56.360 24.521 -120.335 1.00 88.00 351 SER A N 1
ATOM 2542 C CA . SER A 1 351 ? 57.648 24.865 -119.711 1.00 88.00 351 SER A CA 1
ATOM 2543 C C . SER A 1 351 ? 58.862 24.116 -120.286 1.00 88.00 351 SER A C 1
ATOM 2545 O O . SER A 1 351 ? 59.969 24.227 -119.750 1.00 88.00 351 SER A O 1
ATOM 2547 N N . ARG A 1 352 ? 58.688 23.365 -121.383 1.00 90.81 352 ARG A N 1
ATOM 2548 C CA . ARG A 1 352 ? 59.774 22.623 -122.039 1.00 90.81 352 ARG A CA 1
ATOM 2549 C C . ARG A 1 352 ? 60.669 23.546 -122.883 1.00 90.81 352 ARG A C 1
ATOM 2551 O O . ARG A 1 352 ? 60.192 24.408 -123.614 1.00 90.81 352 ARG A O 1
ATOM 2558 N N . ALA A 1 353 ? 61.970 23.283 -122.862 1.00 89.62 353 ALA A N 1
ATOM 2559 C CA . ALA A 1 353 ? 62.999 23.975 -123.641 1.00 89.62 353 ALA A CA 1
ATOM 2560 C C . ALA A 1 353 ? 63.499 23.174 -124.865 1.00 89.62 353 ALA A C 1
ATOM 2562 O O . ALA A 1 353 ? 64.390 23.631 -125.577 1.00 89.62 353 ALA A O 1
ATOM 2563 N N . ALA A 1 354 ? 62.964 21.971 -125.105 1.00 90.38 354 ALA A N 1
ATOM 2564 C CA . ALA A 1 354 ? 63.316 21.130 -126.249 1.00 90.38 354 ALA A CA 1
ATOM 2565 C C . ALA A 1 354 ? 62.120 20.291 -126.728 1.00 90.38 354 ALA A C 1
ATOM 2567 O O . ALA A 1 354 ? 61.168 20.070 -125.975 1.00 90.38 354 ALA A O 1
ATOM 2568 N N . GLY A 1 355 ? 62.197 19.835 -127.982 1.00 91.06 355 GLY A N 1
ATOM 2569 C CA . GLY A 1 355 ? 61.170 19.045 -128.659 1.00 91.06 355 GLY A CA 1
ATOM 2570 C C . GLY A 1 355 ? 59.942 19.840 -129.132 1.00 91.06 355 GLY A C 1
ATOM 2571 O O . GLY A 1 355 ? 59.501 20.830 -128.532 1.00 91.06 355 GLY A O 1
ATOM 2572 N N . THR A 1 356 ? 59.350 19.385 -130.234 1.00 93.12 356 THR A N 1
ATOM 2573 C CA . THR A 1 356 ? 58.141 19.976 -130.824 1.00 93.12 356 THR A CA 1
ATOM 2574 C C . THR A 1 356 ? 56.903 19.377 -130.165 1.00 93.12 356 THR A C 1
ATOM 2576 O O . THR A 1 356 ? 56.826 18.161 -130.005 1.00 93.12 356 THR A O 1
ATOM 2579 N N . LEU A 1 357 ? 55.921 20.201 -129.785 1.00 91.62 357 LEU A N 1
ATOM 2580 C CA . LEU A 1 357 ? 54.650 19.688 -129.268 1.00 91.62 357 LEU A CA 1
ATOM 2581 C C . LEU A 1 357 ? 53.959 18.845 -130.351 1.00 91.62 357 LEU A C 1
ATOM 2583 O O . LEU A 1 357 ? 53.878 19.265 -131.505 1.00 91.62 357 LEU A O 1
ATOM 2587 N N . ASP A 1 358 ? 53.450 17.674 -129.984 1.00 91.19 358 ASP A N 1
ATOM 2588 C CA . ASP A 1 358 ? 52.587 16.864 -130.835 1.00 91.19 358 ASP A CA 1
ATOM 2589 C C . ASP A 1 358 ? 51.162 16.894 -130.281 1.00 91.19 358 ASP A C 1
ATOM 2591 O O . ASP A 1 358 ? 50.726 15.989 -129.571 1.00 91.19 358 ASP A O 1
ATOM 2595 N N . SER A 1 359 ? 50.434 17.964 -130.605 1.00 74.88 359 SER A N 1
ATOM 2596 C CA . SER A 1 359 ? 49.041 18.172 -130.193 1.00 74.88 359 SER A CA 1
ATOM 2597 C C . SER A 1 359 ? 48.061 17.134 -130.757 1.00 74.88 359 SER A C 1
ATOM 2599 O O . SER A 1 359 ? 46.919 17.085 -130.312 1.00 74.88 359 SER A O 1
ATOM 2601 N N . THR A 1 360 ? 48.492 16.280 -131.695 1.00 81.19 360 THR A N 1
ATOM 2602 C CA . THR A 1 360 ? 47.695 15.142 -132.189 1.00 81.19 360 THR A CA 1
ATOM 2603 C C . THR A 1 360 ? 47.837 13.888 -131.320 1.00 81.19 360 THR A C 1
ATOM 2605 O O . THR A 1 360 ? 47.054 12.951 -131.450 1.00 81.19 360 THR A O 1
ATOM 2608 N N . SER A 1 361 ? 48.815 13.870 -130.408 1.00 83.00 361 SER A N 1
ATOM 2609 C CA . SER A 1 361 ? 49.100 12.762 -129.500 1.00 83.00 361 SER A CA 1
ATOM 2610 C C . SER A 1 361 ? 48.836 13.192 -128.057 1.00 83.00 361 SER A C 1
ATOM 2612 O O . SER A 1 361 ? 49.651 13.877 -127.440 1.00 83.00 361 SER A O 1
ATOM 2614 N N . ILE A 1 362 ? 47.721 12.748 -127.482 1.00 84.75 362 ILE A N 1
ATOM 2615 C CA . ILE A 1 362 ? 47.385 12.943 -126.063 1.00 84.75 362 ILE A CA 1
ATOM 2616 C C . ILE A 1 362 ? 47.400 11.574 -125.375 1.00 84.75 362 ILE A C 1
ATOM 2618 O O . ILE A 1 362 ? 46.939 10.585 -125.943 1.00 84.75 362 ILE A O 1
ATOM 2622 N N . LEU A 1 363 ? 47.936 11.513 -124.157 1.00 88.88 363 LEU A N 1
ATOM 2623 C CA . LEU A 1 363 ? 47.935 10.320 -123.308 1.00 88.88 363 LEU A CA 1
ATOM 2624 C C . LEU A 1 363 ? 47.661 10.762 -121.867 1.00 88.88 363 LEU A C 1
ATOM 2626 O O . LEU A 1 363 ? 48.218 11.757 -121.412 1.00 88.88 363 LEU A O 1
ATOM 2630 N N . ASN A 1 364 ? 46.780 10.047 -121.164 1.00 82.25 364 ASN A N 1
ATOM 2631 C CA . ASN A 1 364 ? 46.375 10.340 -119.779 1.00 82.25 364 ASN A CA 1
ATOM 2632 C C . ASN A 1 364 ? 45.894 11.794 -119.555 1.00 82.25 364 ASN A C 1
ATOM 2634 O O . ASN A 1 364 ? 46.127 12.373 -118.501 1.00 82.25 364 ASN A O 1
ATOM 2638 N N . GLY A 1 365 ? 45.261 12.403 -120.567 1.00 87.19 365 GLY A N 1
ATOM 2639 C CA . GLY A 1 365 ? 44.838 13.814 -120.558 1.00 87.19 365 GLY A CA 1
ATOM 2640 C C . GLY A 1 365 ? 45.958 14.830 -120.823 1.00 87.19 365 GLY A C 1
ATOM 2641 O O . GLY A 1 365 ? 45.671 15.984 -121.126 1.00 87.19 365 GLY A O 1
ATOM 2642 N N . ASN A 1 366 ? 47.220 14.400 -120.787 1.00 91.50 366 ASN A N 1
ATOM 2643 C CA . ASN A 1 366 ? 48.392 15.253 -120.935 1.00 91.50 366 ASN A CA 1
ATOM 2644 C C . ASN A 1 366 ? 48.891 15.299 -122.385 1.00 91.50 366 ASN A C 1
ATOM 2646 O O . ASN A 1 366 ? 48.819 14.317 -123.137 1.00 91.50 366 ASN A O 1
ATOM 2650 N N . ALA A 1 367 ? 49.445 16.445 -122.770 1.00 93.12 367 ALA A N 1
ATOM 2651 C CA . ALA A 1 367 ? 50.044 16.678 -124.073 1.00 93.12 367 ALA A CA 1
ATOM 2652 C C . ALA A 1 367 ? 51.358 15.898 -124.252 1.00 93.12 367 ALA A C 1
ATOM 2654 O O . ALA A 1 367 ? 52.038 15.532 -123.293 1.00 93.12 367 ALA A O 1
ATOM 2655 N N . THR A 1 368 ? 51.732 15.659 -125.509 1.00 95.31 368 THR A N 1
ATOM 2656 C CA . THR A 1 368 ? 52.967 14.957 -125.881 1.00 95.31 368 THR A CA 1
ATOM 2657 C C . THR A 1 368 ? 53.951 15.902 -126.560 1.00 95.31 368 THR A C 1
ATOM 2659 O O . THR A 1 368 ? 53.555 16.776 -127.327 1.00 95.31 368 THR A O 1
ATOM 2662 N N . VAL A 1 369 ? 55.248 15.687 -126.349 1.00 95.44 369 VAL A N 1
ATOM 2663 C CA . VAL A 1 369 ? 56.329 16.299 -127.133 1.00 95.44 369 VAL A CA 1
ATOM 2664 C C . VAL A 1 369 ? 57.064 15.227 -127.941 1.00 95.44 369 VAL A C 1
ATOM 2666 O O . VAL A 1 369 ? 57.191 14.091 -127.484 1.00 95.44 369 VAL A O 1
ATOM 2669 N N . LYS A 1 370 ? 57.548 15.574 -129.138 1.00 95.25 370 LYS A N 1
ATOM 2670 C CA . LYS A 1 370 ? 58.382 14.711 -129.984 1.00 95.25 370 LYS A CA 1
ATOM 2671 C C . LYS A 1 370 ? 59.734 15.326 -130.339 1.00 95.25 370 LYS A C 1
ATOM 2673 O O . LYS A 1 370 ? 59.852 16.533 -130.558 1.00 95.25 370 LYS A O 1
ATOM 2678 N N . GLY A 1 371 ? 60.736 14.461 -130.446 1.00 94.19 371 GLY A N 1
ATOM 2679 C CA . GLY A 1 371 ? 62.051 14.746 -131.004 1.00 94.19 371 GLY A CA 1
ATOM 2680 C C . GLY A 1 371 ? 62.303 13.818 -132.186 1.00 94.19 371 GLY A C 1
ATOM 2681 O O . GLY A 1 371 ? 62.328 12.600 -132.017 1.00 94.19 371 GLY A O 1
ATOM 2682 N N . SER A 1 372 ? 62.477 14.389 -133.377 1.00 94.19 372 SER A N 1
ATOM 2683 C CA . SER A 1 372 ? 62.834 13.673 -134.608 1.00 94.19 372 SER A CA 1
ATOM 2684 C C . SER A 1 372 ? 64.280 13.996 -134.968 1.00 94.19 372 SER A C 1
ATOM 2686 O O . SER A 1 372 ? 64.628 15.167 -135.115 1.00 94.19 372 SER A O 1
ATOM 2688 N N . TRP A 1 373 ? 65.135 12.981 -135.081 1.00 92.75 373 TRP A N 1
ATOM 2689 C CA . TRP A 1 373 ? 66.555 13.185 -135.378 1.00 92.75 373 TRP A CA 1
ATOM 2690 C C . TRP A 1 373 ? 66.776 13.549 -136.851 1.00 92.75 373 TRP A C 1
ATOM 2692 O O . TRP A 1 373 ? 66.201 12.920 -137.741 1.00 92.75 373 TRP A O 1
ATOM 2702 N N . SER A 1 374 ? 67.653 14.523 -137.102 1.00 86.94 374 SER A N 1
ATOM 2703 C CA . SER A 1 374 ? 68.051 14.973 -138.445 1.00 86.94 374 SER A CA 1
ATOM 2704 C C . SER A 1 374 ? 69.573 14.985 -138.634 1.00 86.94 374 SER A C 1
ATOM 2706 O O . SER A 1 374 ? 70.072 14.510 -139.651 1.00 86.94 374 SER A O 1
ATOM 2708 N N . SER A 1 375 ? 70.317 15.486 -137.647 1.00 86.75 375 SER A N 1
ATOM 2709 C CA . SER A 1 375 ? 71.773 15.364 -137.533 1.00 86.75 375 SER A CA 1
ATOM 2710 C C . SER A 1 375 ? 72.211 15.567 -136.076 1.00 86.75 375 SER A C 1
ATOM 2712 O O . SER A 1 375 ? 71.454 16.091 -135.259 1.00 86.75 375 SER A O 1
ATOM 2714 N N . GLY A 1 376 ? 73.427 15.133 -135.722 1.00 91.06 376 GLY A N 1
ATOM 2715 C CA . GLY A 1 376 ? 73.966 15.292 -134.366 1.00 91.06 376 GLY A CA 1
ATOM 2716 C C . GLY A 1 376 ? 73.129 14.557 -133.313 1.00 91.06 376 GLY A C 1
ATOM 2717 O O . GLY A 1 376 ? 73.160 13.327 -133.246 1.00 91.06 376 GLY A O 1
ATOM 2718 N N . TYR A 1 377 ? 72.384 15.306 -132.500 1.00 92.56 377 TYR A N 1
ATOM 2719 C CA . TYR A 1 377 ? 71.406 14.783 -131.546 1.00 92.56 377 TYR A CA 1
ATOM 2720 C C . TYR A 1 377 ? 70.209 15.735 -131.405 1.00 92.56 377 TYR A C 1
ATOM 2722 O O . TYR A 1 377 ? 70.325 16.929 -131.675 1.00 92.56 377 TYR A O 1
ATOM 2730 N N . ILE A 1 378 ? 69.080 15.223 -130.911 1.00 92.94 378 ILE A N 1
ATOM 2731 C CA . ILE A 1 378 ? 67.945 16.038 -130.454 1.00 92.94 378 ILE A CA 1
ATOM 2732 C C . ILE A 1 378 ? 67.474 15.566 -129.077 1.00 92.94 378 ILE A C 1
ATOM 2734 O O . ILE A 1 378 ? 67.370 14.364 -128.833 1.00 92.94 378 ILE A O 1
ATOM 2738 N N . ASP A 1 379 ? 67.189 16.516 -128.184 1.00 94.69 379 ASP A N 1
ATOM 2739 C CA . ASP A 1 379 ? 66.517 16.269 -126.905 1.00 94.69 379 ASP A CA 1
ATOM 2740 C C . ASP A 1 379 ? 64.997 16.304 -127.124 1.00 94.69 379 ASP A C 1
ATOM 2742 O O . ASP A 1 379 ? 64.454 17.323 -127.552 1.00 94.69 379 ASP A O 1
ATOM 2746 N N . THR A 1 380 ? 64.303 15.201 -126.840 1.00 96.44 380 THR A N 1
ATOM 2747 C CA . THR A 1 380 ? 62.841 15.101 -127.023 1.00 96.44 380 THR A CA 1
ATOM 2748 C C . THR A 1 380 ? 62.072 15.923 -125.992 1.00 96.44 380 THR A C 1
ATOM 2750 O O . THR A 1 380 ? 61.045 16.506 -126.317 1.00 96.44 380 THR A O 1
ATOM 2753 N N . TYR A 1 381 ? 62.576 16.003 -124.763 1.00 96.81 381 TYR A N 1
ATOM 2754 C CA . TYR A 1 381 ? 62.086 16.899 -123.723 1.00 96.81 381 TYR A CA 1
ATOM 2755 C C . TYR A 1 381 ? 63.266 17.405 -122.897 1.00 96.81 381 TYR A C 1
ATOM 2757 O O . TYR A 1 381 ? 64.190 16.656 -122.574 1.00 96.81 381 TYR A O 1
ATOM 2765 N N . ARG A 1 382 ? 63.208 18.678 -122.516 1.00 95.69 382 ARG A N 1
ATOM 2766 C CA . ARG A 1 382 ? 64.122 19.306 -121.563 1.00 95.69 382 ARG A CA 1
ATOM 2767 C C . ARG A 1 382 ? 63.321 20.279 -120.716 1.00 95.69 382 ARG A C 1
ATOM 2769 O O . ARG A 1 382 ? 62.624 21.108 -121.290 1.00 95.69 382 ARG A O 1
ATOM 2776 N N . GLN A 1 383 ? 63.459 20.243 -119.397 1.00 94.81 383 GLN A N 1
ATOM 2777 C CA . GLN A 1 383 ? 62.932 21.289 -118.519 1.00 94.81 383 GLN A CA 1
ATOM 2778 C C . GLN A 1 383 ? 63.871 21.524 -117.336 1.00 94.81 383 GLN A C 1
ATOM 2780 O O . GLN A 1 383 ? 64.355 20.583 -116.707 1.00 94.81 383 GLN A O 1
ATOM 2785 N N . LYS A 1 384 ? 64.121 22.798 -117.030 1.00 93.06 384 LYS A N 1
ATOM 2786 C CA . LYS A 1 384 ? 64.847 23.216 -115.831 1.00 93.06 384 LYS A CA 1
ATOM 2787 C C . LYS A 1 384 ? 63.914 23.153 -114.620 1.00 93.06 384 LYS A C 1
ATOM 2789 O O . LYS A 1 384 ? 62.768 23.590 -114.706 1.00 93.06 384 LYS A O 1
ATOM 2794 N N . MET A 1 385 ? 64.397 22.615 -113.504 1.00 90.56 385 MET A N 1
ATOM 2795 C CA . MET A 1 385 ? 63.659 22.609 -112.239 1.00 90.56 385 MET A CA 1
ATOM 2796 C C . MET A 1 385 ? 63.390 24.041 -111.757 1.00 90.56 385 MET A C 1
ATOM 2798 O O . MET A 1 385 ? 64.233 24.925 -111.920 1.00 90.56 385 MET A O 1
ATOM 2802 N N . ALA A 1 386 ? 62.243 24.254 -111.107 1.00 84.44 386 ALA A N 1
ATOM 2803 C CA . ALA A 1 386 ? 61.921 25.531 -110.464 1.00 84.44 386 ALA A CA 1
ATOM 2804 C C . ALA A 1 386 ? 62.776 25.797 -109.206 1.00 84.44 386 ALA A C 1
ATOM 2806 O O . ALA A 1 386 ? 62.986 26.947 -108.827 1.00 84.44 386 ALA A O 1
ATOM 2807 N N . VAL A 1 387 ? 63.295 24.735 -108.579 1.00 85.19 387 VAL A N 1
ATOM 2808 C CA . VAL A 1 387 ? 64.078 24.772 -107.335 1.00 85.19 387 VAL A CA 1
ATOM 2809 C C . VAL A 1 387 ? 65.465 24.152 -107.515 1.00 85.19 387 VAL A C 1
ATOM 2811 O O . VAL A 1 387 ? 65.688 23.334 -108.411 1.00 85.19 387 VAL A O 1
ATOM 2814 N N . ILE A 1 388 ? 66.404 24.515 -106.638 1.00 90.12 388 ILE A N 1
ATOM 2815 C CA . ILE A 1 388 ? 67.669 23.786 -106.486 1.00 90.12 388 ILE A CA 1
ATOM 2816 C C . ILE A 1 388 ? 67.356 22.465 -105.755 1.00 90.12 388 ILE A C 1
ATOM 2818 O O . ILE A 1 388 ? 66.795 22.526 -104.660 1.00 90.12 388 ILE A O 1
ATOM 2822 N N . PRO A 1 389 ? 67.670 21.286 -106.326 1.00 88.69 389 PRO A N 1
ATOM 2823 C CA . PRO A 1 389 ? 67.388 20.005 -105.679 1.00 88.69 389 PRO A CA 1
ATOM 2824 C C . PRO A 1 389 ? 68.237 19.807 -104.418 1.00 88.69 389 PRO A C 1
ATOM 2826 O O . PRO A 1 389 ? 69.431 20.112 -104.411 1.00 88.69 389 PRO A O 1
ATOM 2829 N N . ARG A 1 390 ? 67.636 19.243 -103.364 1.00 87.81 390 ARG A N 1
ATOM 2830 C CA . ARG A 1 390 ? 68.338 18.852 -102.130 1.00 87.81 390 ARG A CA 1
ATOM 2831 C C . ARG A 1 390 ? 69.195 17.602 -102.331 1.00 87.81 390 ARG A C 1
ATOM 2833 O O . ARG A 1 390 ? 68.978 16.835 -103.269 1.00 87.81 390 ARG A O 1
ATOM 2840 N N . ASP A 1 391 ? 70.172 17.389 -101.453 1.00 91.81 391 ASP A N 1
ATOM 2841 C CA . ASP A 1 391 ? 70.933 16.134 -101.395 1.00 91.81 391 ASP A CA 1
ATOM 2842 C C . ASP A 1 391 ? 69.985 14.966 -101.094 1.00 91.81 391 ASP A C 1
ATOM 2844 O O . ASP A 1 391 ? 69.242 15.009 -100.113 1.00 91.81 391 ASP A O 1
ATOM 2848 N N . GLY A 1 392 ? 70.010 13.918 -101.920 1.00 91.69 392 GLY A N 1
ATOM 2849 C CA . GLY A 1 392 ? 69.108 12.779 -101.757 1.00 91.69 392 GLY A CA 1
ATOM 2850 C C . GLY A 1 392 ? 68.726 12.096 -103.065 1.00 91.69 392 GLY A C 1
ATOM 2851 O O . GLY A 1 392 ? 69.486 12.096 -104.039 1.00 91.69 392 GLY A O 1
ATOM 2852 N N . HIS A 1 393 ? 67.543 11.483 -103.060 1.00 92.75 393 HIS A N 1
ATOM 2853 C CA . HIS A 1 393 ? 67.013 10.694 -104.168 1.00 92.75 393 HIS A CA 1
ATOM 2854 C C . HIS A 1 393 ? 65.862 11.409 -104.870 1.00 92.75 393 HIS A C 1
ATOM 2856 O O . HIS A 1 393 ? 65.017 12.020 -104.219 1.00 92.75 393 HIS A O 1
ATOM 2862 N N . PHE A 1 394 ? 65.805 11.267 -106.189 1.00 93.94 394 PHE A N 1
ATOM 2863 C CA . PHE A 1 394 ? 64.736 11.784 -107.033 1.00 93.94 394 PHE A CA 1
ATOM 2864 C C . PHE A 1 394 ? 64.252 10.673 -107.952 1.00 93.94 394 PHE A C 1
ATOM 2866 O O . PHE A 1 394 ? 65.075 9.976 -108.546 1.00 93.94 394 PHE A O 1
ATOM 2873 N N . THR A 1 395 ? 62.944 10.527 -108.130 1.00 95.00 395 THR A N 1
ATOM 2874 C CA . THR A 1 395 ? 62.397 9.604 -109.128 1.00 95.00 395 THR A CA 1
ATOM 2875 C C . THR A 1 395 ? 61.730 10.394 -110.239 1.00 95.00 395 THR A C 1
ATOM 2877 O O . THR A 1 395 ? 60.747 11.098 -110.029 1.00 95.00 395 THR A O 1
ATOM 2880 N N . LEU A 1 396 ? 62.303 10.280 -111.433 1.00 96.44 396 LEU A N 1
ATOM 2881 C CA . LEU A 1 396 ? 61.727 10.760 -112.677 1.00 96.44 396 LEU A CA 1
ATOM 2882 C C . LEU A 1 396 ? 60.834 9.656 -113.244 1.00 96.44 396 LEU A C 1
ATOM 2884 O O . LEU A 1 396 ? 61.325 8.551 -113.472 1.00 96.44 396 LEU A O 1
ATOM 2888 N N . THR A 1 397 ? 59.562 9.936 -113.509 1.00 96.31 397 THR A N 1
ATOM 2889 C CA . THR A 1 397 ? 58.667 9.065 -114.285 1.00 96.31 397 THR A CA 1
ATOM 2890 C C . THR A 1 397 ? 58.177 9.796 -115.532 1.00 96.31 397 THR A C 1
ATOM 2892 O O . THR A 1 397 ? 58.133 11.024 -115.574 1.00 96.31 397 THR A O 1
ATOM 2895 N N . PHE A 1 398 ? 57.898 9.049 -116.597 1.00 96.75 398 PHE A N 1
ATOM 2896 C CA . PHE A 1 398 ? 57.318 9.562 -117.841 1.00 96.75 398 PHE A CA 1
ATOM 2897 C C . PHE A 1 398 ? 56.790 8.399 -118.680 1.00 96.75 398 PHE A C 1
ATOM 2899 O O . PHE A 1 398 ? 57.169 7.245 -118.480 1.00 96.75 398 PHE A O 1
ATOM 2906 N N . TRP A 1 399 ? 55.956 8.695 -119.669 1.00 96.62 399 TRP A N 1
ATOM 2907 C CA . TRP A 1 399 ? 55.619 7.756 -120.734 1.00 96.62 399 TRP A CA 1
ATOM 2908 C C . TRP A 1 399 ? 56.438 8.083 -121.984 1.00 96.62 399 TRP A C 1
ATOM 2910 O O . TRP A 1 399 ? 56.659 9.257 -122.288 1.00 96.62 399 TRP A O 1
ATOM 2920 N N . ALA A 1 400 ? 56.894 7.062 -122.715 1.00 96.44 400 ALA A N 1
ATOM 2921 C CA . ALA A 1 400 ? 57.557 7.242 -124.010 1.00 96.44 400 ALA A CA 1
ATOM 2922 C C . ALA A 1 400 ? 57.187 6.151 -125.029 1.00 96.44 400 ALA A C 1
ATOM 2924 O O . ALA A 1 400 ? 56.857 5.023 -124.657 1.00 96.44 400 ALA A O 1
ATOM 2925 N N . LYS A 1 401 ? 57.273 6.503 -126.317 1.00 95.50 401 LYS A N 1
ATOM 2926 C CA . LYS A 1 401 ? 57.253 5.587 -127.474 1.00 95.50 401 LYS A CA 1
ATOM 2927 C C . LYS A 1 401 ? 58.125 6.143 -128.597 1.00 95.50 401 LYS A C 1
ATOM 2929 O O . LYS A 1 401 ? 58.346 7.350 -128.646 1.00 95.50 401 LYS A O 1
ATOM 2934 N N . ALA A 1 402 ? 58.550 5.311 -129.537 1.00 96.00 402 ALA A N 1
ATOM 2935 C CA . ALA A 1 402 ? 59.270 5.729 -130.740 1.00 96.00 402 ALA A CA 1
ATOM 2936 C C . ALA A 1 402 ? 58.564 5.284 -132.035 1.00 96.00 402 ALA A C 1
ATOM 2938 O O . ALA A 1 402 ? 57.558 4.581 -131.997 1.00 96.00 402 ALA A O 1
ATOM 2939 N N . ASP A 1 403 ? 59.074 5.711 -133.190 1.00 95.81 403 ASP A N 1
ATOM 2940 C CA . ASP A 1 403 ? 58.640 5.246 -134.519 1.00 95.81 403 ASP A CA 1
ATOM 2941 C C . ASP A 1 403 ? 59.182 3.844 -134.840 1.00 95.81 403 ASP A C 1
ATOM 2943 O O . ASP A 1 403 ? 58.590 3.092 -135.611 1.00 95.81 403 ASP A O 1
ATOM 2947 N N . ARG A 1 404 ? 60.294 3.485 -134.196 1.00 94.00 404 ARG A N 1
ATOM 2948 C CA . ARG A 1 404 ? 60.974 2.190 -134.245 1.00 94.00 404 ARG A CA 1
ATOM 2949 C C . ARG A 1 404 ? 61.718 1.944 -132.935 1.00 94.00 404 ARG A C 1
ATOM 2951 O O . ARG A 1 404 ? 61.981 2.883 -132.189 1.00 94.00 404 ARG A O 1
ATOM 2958 N N . SER A 1 405 ? 62.124 0.707 -132.667 1.00 92.38 405 SER A N 1
ATOM 2959 C CA . SER A 1 405 ? 62.974 0.412 -131.507 1.00 92.38 405 SER A CA 1
ATOM 2960 C C . SER A 1 405 ? 64.296 1.188 -131.586 1.00 92.38 405 SER A C 1
ATOM 2962 O O . SER A 1 405 ? 65.054 1.028 -132.543 1.00 92.38 405 SER A O 1
ATOM 2964 N N . LEU A 1 406 ? 64.572 2.029 -130.587 1.00 94.12 406 LEU A N 1
ATOM 2965 C CA . LEU A 1 406 ? 65.787 2.845 -130.501 1.00 94.12 406 LEU A CA 1
ATOM 2966 C C . LEU A 1 406 ? 66.228 3.030 -129.043 1.00 94.12 406 LEU A C 1
ATOM 2968 O O . LEU A 1 406 ? 65.416 2.945 -128.125 1.00 94.12 406 LEU A O 1
ATOM 2972 N N . ASN A 1 407 ? 67.516 3.291 -128.823 1.00 94.88 407 ASN A N 1
ATOM 2973 C CA . ASN A 1 407 ? 68.025 3.697 -127.511 1.00 94.88 407 ASN A CA 1
ATOM 2974 C C . ASN A 1 407 ? 67.983 5.224 -127.389 1.00 94.88 407 ASN A C 1
ATOM 2976 O O . ASN A 1 407 ? 68.328 5.929 -128.339 1.00 94.88 407 ASN A O 1
ATOM 2980 N N . PHE A 1 408 ? 67.610 5.723 -126.212 1.00 96.38 408 PHE A N 1
ATOM 2981 C CA . PHE A 1 408 ? 67.571 7.149 -125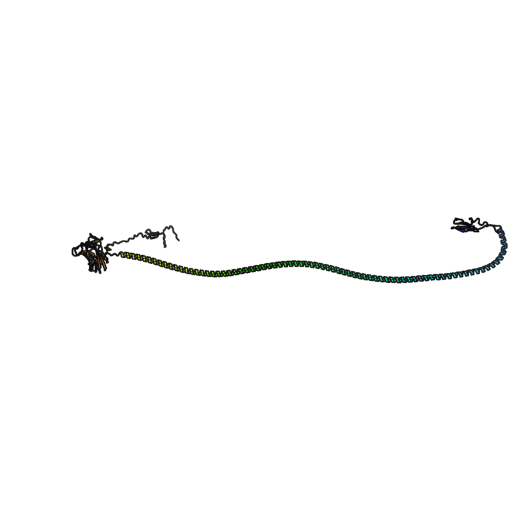.907 1.00 96.38 408 PHE A CA 1
ATOM 2982 C C . PHE A 1 408 ? 68.205 7.444 -124.545 1.00 96.38 408 PHE A C 1
ATOM 2984 O O . PHE A 1 408 ? 67.946 6.752 -123.556 1.00 96.38 408 PHE A O 1
ATOM 2991 N N . SER A 1 409 ? 69.045 8.475 -124.493 1.00 95.94 409 SER A N 1
ATOM 2992 C CA . SER A 1 409 ? 69.729 8.901 -123.271 1.00 95.94 409 SER A CA 1
ATOM 2993 C C . SER A 1 409 ? 68.915 9.954 -122.527 1.00 95.94 409 SER A C 1
ATOM 2995 O O . SER A 1 409 ? 68.266 10.807 -123.128 1.00 95.94 409 SER A O 1
ATOM 2997 N N . ASN A 1 410 ? 68.961 9.901 -121.204 1.00 97.50 410 ASN A N 1
ATOM 2998 C CA . ASN A 1 410 ? 68.246 10.793 -120.299 1.00 97.50 410 ASN A CA 1
ATOM 2999 C C . ASN A 1 410 ? 69.253 11.331 -119.285 1.00 97.50 410 ASN A C 1
ATOM 3001 O O . ASN A 1 410 ? 70.211 10.630 -118.960 1.00 97.50 410 ASN A O 1
ATOM 3005 N N . PHE A 1 411 ? 69.054 12.552 -118.798 1.00 96.12 411 PHE A N 1
ATOM 3006 C CA . PHE A 1 411 ? 70.030 13.235 -117.950 1.00 96.12 411 PHE A CA 1
ATOM 3007 C C . PHE A 1 411 ? 69.338 13.990 -116.819 1.00 96.12 411 PHE A C 1
ATOM 3009 O O . PHE A 1 411 ? 68.280 14.591 -117.015 1.00 96.12 411 PHE A O 1
ATOM 3016 N N . PHE A 1 412 ? 69.990 14.018 -115.657 1.00 94.69 412 PHE A N 1
ATOM 3017 C CA . PHE A 1 412 ? 69.653 14.911 -114.549 1.00 94.69 412 PHE A CA 1
ATOM 3018 C C . PHE A 1 412 ? 70.754 15.972 -114.470 1.00 94.69 412 PHE A C 1
ATOM 3020 O O . PHE A 1 412 ? 71.620 15.978 -113.587 1.00 94.69 412 PHE A O 1
ATOM 3027 N N . TYR A 1 413 ? 70.760 16.787 -115.522 1.00 87.56 413 TYR A N 1
ATOM 3028 C CA . TYR A 1 413 ? 71.868 17.601 -115.998 1.00 87.56 413 TYR A CA 1
ATOM 3029 C C . TYR A 1 413 ? 72.068 18.864 -115.149 1.00 87.56 413 TYR A C 1
ATOM 3031 O O . TYR A 1 413 ? 71.237 19.202 -114.307 1.00 87.56 413 TYR A O 1
ATOM 3039 N N . ASN A 1 414 ? 73.156 19.591 -115.418 1.00 82.75 414 ASN A N 1
ATOM 3040 C CA . ASN A 1 414 ? 73.660 20.747 -114.669 1.00 82.75 414 ASN A CA 1
ATOM 3041 C C . ASN A 1 414 ? 74.303 20.397 -113.303 1.00 82.75 414 ASN A C 1
ATOM 3043 O O . ASN A 1 414 ? 74.026 19.360 -112.690 1.00 82.75 414 ASN A O 1
ATOM 3047 N N . SER A 1 415 ? 75.231 21.262 -112.879 1.00 74.88 415 SER A N 1
ATOM 3048 C CA . SER A 1 415 ? 76.142 21.166 -111.720 1.00 74.88 415 SER A CA 1
ATOM 3049 C C . SER A 1 415 ? 77.066 19.939 -111.630 1.00 74.88 415 SER A C 1
ATOM 3051 O O . SER A 1 415 ? 78.031 19.995 -110.879 1.00 74.88 415 SER A O 1
ATOM 3053 N N . GLY A 1 416 ? 76.833 18.848 -112.369 1.00 84.81 416 GLY A N 1
ATOM 3054 C CA . GLY A 1 416 ? 77.672 17.639 -112.296 1.00 84.81 416 GLY A CA 1
ATOM 3055 C C . GLY A 1 416 ? 77.483 16.816 -111.010 1.00 84.81 416 GLY A C 1
ATOM 3056 O O . GLY A 1 416 ? 78.329 16.005 -110.655 1.00 84.81 416 GLY A O 1
ATOM 3057 N N . THR A 1 417 ? 76.388 17.046 -110.284 1.00 91.50 417 THR A N 1
ATOM 3058 C CA . THR A 1 417 ? 76.175 16.533 -108.920 1.00 91.50 417 THR A CA 1
ATOM 3059 C C . THR A 1 417 ? 75.390 15.224 -108.841 1.00 91.50 417 THR A C 1
ATOM 3061 O O . THR A 1 417 ? 75.037 14.788 -107.747 1.00 91.50 417 THR A O 1
ATOM 3064 N N . THR A 1 418 ? 75.071 14.589 -109.970 1.00 94.06 418 THR A N 1
ATOM 3065 C CA . THR A 1 418 ? 74.352 13.306 -109.972 1.00 94.06 418 THR A CA 1
ATOM 3066 C C . THR A 1 418 ? 75.351 12.172 -109.755 1.00 94.06 418 THR A C 1
ATOM 3068 O O . THR A 1 418 ? 76.290 12.019 -110.525 1.00 94.06 418 THR A O 1
ATOM 3071 N N . THR A 1 419 ? 75.178 11.382 -108.696 1.00 94.62 419 THR A N 1
ATOM 3072 C CA . THR A 1 419 ? 76.123 10.320 -108.300 1.00 94.62 419 THR A CA 1
ATOM 3073 C C . THR A 1 419 ? 75.680 8.928 -108.744 1.00 94.62 419 THR A C 1
ATOM 3075 O O . THR A 1 419 ? 76.505 8.023 -108.860 1.00 94.62 419 THR A O 1
ATOM 3078 N N . LEU A 1 420 ? 74.382 8.745 -108.995 1.00 95.69 420 LEU A N 1
ATOM 3079 C CA . LEU A 1 420 ? 73.794 7.479 -109.420 1.00 95.69 420 LEU A CA 1
ATOM 3080 C C . LEU A 1 420 ? 72.527 7.728 -110.243 1.00 95.69 420 LEU A C 1
ATOM 3082 O O . LEU A 1 420 ? 71.762 8.646 -109.952 1.00 95.69 420 LEU A O 1
ATOM 3086 N N . ALA A 1 421 ? 72.280 6.869 -111.225 1.00 95.94 421 ALA A N 1
ATOM 3087 C CA . ALA A 1 421 ? 71.034 6.777 -111.972 1.00 95.94 421 ALA A CA 1
ATOM 3088 C C . ALA A 1 421 ? 70.687 5.297 -112.195 1.00 95.94 421 ALA A C 1
ATOM 3090 O O . ALA A 1 421 ? 71.513 4.572 -112.740 1.00 95.94 421 ALA A O 1
ATOM 3091 N N . ILE A 1 422 ? 69.489 4.839 -111.825 1.00 96.00 422 ILE A N 1
ATOM 3092 C CA . ILE A 1 422 ? 68.998 3.468 -112.084 1.00 96.00 422 ILE A CA 1
ATOM 3093 C C . ILE A 1 422 ? 67.647 3.557 -112.793 1.00 96.00 422 ILE A C 1
ATOM 3095 O O . ILE A 1 422 ? 66.773 4.282 -112.325 1.00 96.00 422 ILE A O 1
ATOM 3099 N N . ASN A 1 423 ? 67.452 2.830 -113.897 1.00 96.44 423 ASN A N 1
ATOM 3100 C CA . ASN A 1 423 ? 66.246 2.947 -114.725 1.00 96.44 423 ASN A CA 1
ATOM 3101 C C . ASN A 1 423 ? 65.328 1.710 -114.741 1.00 96.44 423 ASN A C 1
ATOM 3103 O O . ASN A 1 423 ? 65.688 0.623 -114.292 1.00 96.44 423 ASN A O 1
ATOM 3107 N N . SER A 1 424 ? 64.144 1.883 -115.334 1.00 95.88 424 SER A N 1
ATOM 3108 C CA . SER A 1 424 ? 63.111 0.853 -115.527 1.00 95.88 424 SER A CA 1
ATOM 3109 C C . SER A 1 424 ? 63.459 -0.278 -116.509 1.00 95.88 424 SER A C 1
ATOM 3111 O O . SER A 1 424 ? 62.666 -1.203 -116.662 1.00 95.88 424 SER A O 1
ATOM 3113 N N . ASP A 1 425 ? 64.602 -0.205 -117.195 1.00 93.00 425 ASP A N 1
ATOM 3114 C CA . ASP A 1 425 ? 65.184 -1.308 -117.978 1.00 93.00 425 ASP A CA 1
ATOM 3115 C C . ASP A 1 425 ? 66.304 -2.024 -117.176 1.00 93.00 425 ASP A C 1
ATOM 3117 O O . ASP A 1 425 ? 67.044 -2.835 -117.729 1.00 93.00 425 ASP A O 1
ATOM 3121 N N . GLY A 1 426 ? 66.462 -1.714 -115.880 1.00 91.25 426 GLY A N 1
ATOM 3122 C CA . GLY A 1 426 ? 67.452 -2.312 -114.977 1.00 91.25 426 GLY A CA 1
ATOM 3123 C C . GLY A 1 426 ? 68.879 -1.767 -115.116 1.00 91.25 426 GLY A C 1
ATOM 3124 O O . GLY A 1 426 ? 69.802 -2.335 -114.537 1.00 91.25 426 GLY A O 1
ATOM 3125 N N . ARG A 1 427 ? 69.095 -0.688 -115.882 1.00 93.62 427 ARG A N 1
ATOM 3126 C CA . ARG A 1 427 ? 70.439 -0.163 -116.180 1.00 93.62 427 ARG A CA 1
ATOM 3127 C C . ARG A 1 427 ? 70.872 0.918 -115.193 1.00 93.62 427 ARG A C 1
ATOM 3129 O O . ARG A 1 427 ? 70.156 1.901 -114.974 1.00 93.62 427 ARG A O 1
ATOM 3136 N N . THR A 1 428 ? 72.095 0.772 -114.692 1.00 94.19 428 THR A N 1
ATOM 3137 C CA . THR A 1 428 ? 72.777 1.746 -113.832 1.00 94.19 428 THR A CA 1
ATOM 3138 C C . THR A 1 428 ? 73.682 2.671 -114.650 1.00 94.19 428 THR A C 1
ATOM 3140 O O . THR A 1 428 ? 74.344 2.230 -115.586 1.00 94.19 428 THR A O 1
ATOM 3143 N N . GLY A 1 429 ? 73.743 3.945 -114.267 1.00 92.06 429 GLY A N 1
ATOM 3144 C CA . GLY A 1 429 ? 74.710 4.937 -114.731 1.00 92.06 429 GLY A CA 1
ATOM 3145 C C . GLY A 1 429 ? 75.281 5.724 -113.550 1.00 92.06 429 GLY A C 1
ATOM 3146 O O . GLY A 1 429 ? 74.601 5.922 -112.544 1.00 92.06 429 GLY A O 1
ATOM 3147 N N . THR A 1 430 ? 76.534 6.155 -113.669 1.00 93.50 430 THR A N 1
ATOM 3148 C CA . THR A 1 430 ? 77.297 6.886 -112.633 1.00 93.50 430 THR A CA 1
ATOM 3149 C C . THR A 1 430 ? 77.873 8.208 -113.157 1.00 93.50 430 THR A C 1
ATOM 3151 O O . THR A 1 430 ? 78.774 8.787 -112.555 1.00 93.50 430 THR A O 1
ATOM 3154 N N . GLY A 1 431 ? 77.368 8.690 -114.298 1.00 91.50 431 GLY A N 1
ATOM 3155 C CA . GLY A 1 431 ? 77.757 9.977 -114.869 1.00 91.50 431 GLY A CA 1
ATOM 3156 C C . GLY A 1 431 ? 77.294 11.148 -114.001 1.00 91.50 431 GLY A C 1
ATOM 3157 O O . GLY A 1 431 ? 76.136 11.198 -113.587 1.00 91.50 431 GLY A O 1
ATOM 3158 N N . ALA A 1 432 ? 78.195 12.110 -113.785 1.00 91.31 432 ALA A N 1
ATOM 3159 C CA . ALA A 1 432 ? 77.970 13.369 -113.062 1.00 91.31 432 ALA A CA 1
ATOM 3160 C C . ALA A 1 432 ? 76.756 14.175 -113.584 1.00 91.31 432 ALA A C 1
ATOM 3162 O O . ALA A 1 432 ? 76.076 14.896 -112.849 1.00 91.31 432 ALA A O 1
ATOM 3163 N N . ASP A 1 433 ? 76.478 14.032 -114.878 1.00 91.75 433 ASP A N 1
ATOM 3164 C CA . ASP A 1 433 ? 75.360 14.599 -115.632 1.00 91.75 433 ASP A CA 1
ATOM 3165 C C . ASP A 1 433 ? 74.029 13.837 -115.455 1.00 91.75 433 ASP A C 1
ATOM 3167 O O . ASP A 1 433 ? 72.988 14.265 -115.954 1.00 91.75 433 ASP A O 1
ATOM 3171 N N . GLY A 1 434 ? 74.044 12.700 -114.758 1.00 93.19 434 GLY A N 1
ATOM 3172 C CA . GLY A 1 434 ? 72.922 11.772 -114.658 1.00 93.19 434 GLY A CA 1
ATOM 3173 C C . GLY A 1 434 ? 72.646 10.994 -115.945 1.00 93.19 434 GLY A C 1
ATOM 3174 O O . GLY A 1 434 ? 71.517 10.544 -116.128 1.00 93.19 434 GLY A O 1
ATOM 3175 N N . GLY A 1 435 ? 73.626 10.852 -116.843 1.00 94.50 435 GLY A N 1
ATOM 3176 C CA . GLY A 1 435 ? 73.471 10.133 -118.105 1.00 94.50 435 GLY A CA 1
ATOM 3177 C C . GLY A 1 435 ? 73.040 8.677 -117.910 1.00 94.50 435 GLY A C 1
ATOM 3178 O O . GLY A 1 435 ? 73.773 7.866 -117.342 1.00 94.50 435 GLY A O 1
ATOM 3179 N N . ASN A 1 436 ? 71.840 8.334 -118.385 1.00 95.69 436 ASN A N 1
ATOM 3180 C CA . ASN A 1 436 ? 71.280 6.989 -118.281 1.00 95.69 436 ASN A CA 1
ATOM 3181 C C . ASN A 1 436 ? 70.373 6.643 -119.487 1.00 95.69 436 ASN A C 1
ATOM 3183 O O . ASN A 1 436 ? 69.460 7.395 -119.846 1.00 95.69 436 ASN A O 1
ATOM 3187 N N . THR A 1 437 ? 70.633 5.497 -120.126 1.00 95.56 437 THR A N 1
ATOM 3188 C CA . THR A 1 437 ? 70.059 5.127 -121.433 1.00 95.56 437 THR A CA 1
ATOM 3189 C C . THR A 1 437 ? 68.937 4.097 -121.321 1.00 95.56 437 THR A C 1
ATOM 3191 O O . THR A 1 437 ? 69.155 2.971 -120.869 1.00 95.56 437 THR A O 1
ATOM 3194 N N . LEU A 1 438 ? 67.758 4.447 -121.830 1.00 96.31 438 LEU A N 1
ATOM 3195 C CA . LEU A 1 438 ? 66.572 3.591 -121.923 1.00 96.31 438 LEU A CA 1
ATOM 3196 C C . LEU A 1 438 ? 66.324 3.119 -123.362 1.00 96.31 438 LEU A C 1
ATOM 3198 O O . LEU A 1 438 ? 66.872 3.672 -124.315 1.00 96.31 438 LEU A O 1
ATOM 3202 N N . SER A 1 439 ? 65.501 2.081 -123.508 1.00 95.06 439 SER A N 1
ATOM 3203 C CA . SER A 1 439 ? 65.162 1.457 -124.794 1.00 95.06 439 SER A CA 1
ATOM 3204 C C . SER A 1 439 ? 63.697 1.734 -125.133 1.00 95.06 439 SER A C 1
ATOM 3206 O O . SER A 1 439 ? 62.798 1.274 -124.426 1.00 95.06 439 SER A O 1
ATOM 3208 N N . ALA A 1 440 ? 63.438 2.488 -126.201 1.00 94.38 440 ALA A N 1
ATOM 3209 C CA . ALA A 1 440 ? 62.093 2.774 -126.694 1.00 94.38 440 ALA A CA 1
ATOM 3210 C C . ALA A 1 440 ? 61.519 1.594 -127.488 1.00 94.38 440 ALA A C 1
ATOM 3212 O O . ALA A 1 440 ? 62.247 0.893 -128.192 1.00 94.38 440 ALA A O 1
ATOM 3213 N N . THR A 1 441 ? 60.197 1.430 -127.428 1.00 93.38 441 THR A N 1
ATOM 3214 C CA . THR A 1 441 ? 59.427 0.559 -128.333 1.00 93.38 441 THR A CA 1
ATOM 3215 C C . THR A 1 441 ? 58.424 1.398 -129.128 1.00 93.38 441 THR A C 1
ATOM 3217 O O . THR A 1 441 ? 58.255 2.585 -128.848 1.00 93.38 441 THR A O 1
ATOM 3220 N N . THR A 1 442 ? 57.736 0.802 -130.101 1.00 95.19 442 THR A N 1
ATOM 3221 C CA . THR A 1 442 ? 56.673 1.481 -130.863 1.00 95.19 442 THR A CA 1
ATOM 3222 C C . THR A 1 442 ? 55.392 1.729 -130.056 1.00 95.19 442 THR A C 1
ATOM 3224 O O . THR A 1 442 ? 54.596 2.595 -130.421 1.00 95.19 442 THR A O 1
ATOM 3227 N N . ALA A 1 443 ? 55.203 1.020 -128.939 1.00 94.50 443 ALA A N 1
ATOM 3228 C CA . ALA A 1 443 ? 54.101 1.226 -128.005 1.00 94.50 443 ALA A CA 1
ATOM 3229 C C . ALA A 1 443 ? 54.488 2.185 -126.865 1.00 94.50 443 ALA A C 1
ATOM 3231 O O . ALA A 1 443 ? 55.656 2.282 -126.480 1.00 94.50 443 ALA A O 1
ATOM 3232 N N . TRP A 1 444 ? 53.487 2.860 -126.291 1.00 95.06 444 TRP A N 1
ATOM 3233 C CA . TRP A 1 444 ? 53.648 3.649 -125.069 1.00 95.06 444 TRP A CA 1
ATOM 3234 C C . TRP A 1 444 ? 53.998 2.742 -123.882 1.00 95.06 444 TRP A C 1
ATOM 3236 O O . TRP A 1 444 ? 53.184 1.924 -123.458 1.00 95.06 444 TRP A O 1
ATOM 3246 N N . LYS A 1 445 ? 55.194 2.924 -123.317 1.00 95.00 445 LYS A N 1
ATOM 3247 C CA . LYS A 1 445 ? 55.633 2.306 -122.056 1.00 95.00 445 LYS A CA 1
ATOM 3248 C C . LYS A 1 445 ? 55.833 3.399 -121.002 1.00 95.00 445 LYS A C 1
ATOM 3250 O O . LYS A 1 445 ? 56.341 4.477 -121.321 1.00 95.00 445 LYS A O 1
ATOM 3255 N N . LYS A 1 446 ? 55.462 3.117 -119.747 1.00 95.19 446 LYS A N 1
ATOM 3256 C CA . LYS A 1 446 ? 55.864 3.930 -118.591 1.00 95.19 446 LYS A CA 1
ATOM 3257 C C . LYS A 1 446 ? 57.316 3.610 -118.252 1.00 95.19 446 LYS A C 1
ATOM 3259 O O . LYS A 1 446 ? 57.678 2.450 -118.048 1.00 95.19 446 LYS A O 1
ATOM 3264 N N . TYR A 1 447 ? 58.133 4.645 -118.192 1.00 96.94 447 TYR A N 1
ATOM 3265 C CA . TYR A 1 447 ? 59.536 4.592 -117.825 1.00 96.94 447 TYR A CA 1
ATOM 3266 C C . TYR A 1 447 ? 59.752 5.306 -116.497 1.00 96.94 447 TYR A C 1
ATOM 3268 O O . TYR A 1 447 ? 58.999 6.206 -116.116 1.00 96.94 447 TYR A O 1
ATOM 3276 N N . TRP A 1 448 ? 60.811 4.911 -115.798 1.00 97.06 448 TRP A N 1
ATOM 3277 C CA . TRP A 1 448 ? 61.294 5.639 -114.635 1.00 97.06 448 TRP A CA 1
ATOM 3278 C C . TRP A 1 448 ? 62.815 5.617 -114.552 1.00 97.06 448 TRP A C 1
ATOM 3280 O O . TRP A 1 448 ? 63.463 4.686 -115.038 1.00 97.06 448 TRP A O 1
ATOM 3290 N N . ILE A 1 449 ? 63.379 6.645 -113.919 1.00 97.50 449 ILE A N 1
ATOM 3291 C CA . ILE A 1 449 ? 64.796 6.744 -113.573 1.00 97.50 449 ILE A CA 1
ATOM 3292 C C . ILE A 1 449 ? 64.905 7.304 -112.155 1.00 97.50 449 ILE A C 1
ATOM 3294 O O . ILE A 1 449 ? 64.419 8.395 -111.866 1.00 97.50 449 ILE A O 1
ATOM 3298 N N . LYS A 1 450 ? 65.538 6.539 -111.268 1.00 96.75 450 LYS A N 1
ATOM 3299 C CA . LYS A 1 450 ? 65.866 6.936 -109.900 1.00 96.75 450 LYS A CA 1
ATOM 3300 C C . LYS A 1 450 ? 67.262 7.537 -109.908 1.00 96.75 450 LYS A C 1
ATOM 3302 O O . LYS A 1 450 ? 68.230 6.831 -110.189 1.00 96.75 450 LYS A O 1
ATOM 3307 N N . TYR A 1 451 ? 67.355 8.823 -109.619 1.00 96.19 451 TYR A N 1
ATOM 3308 C CA . TYR A 1 451 ? 68.600 9.559 -109.480 1.00 96.19 451 TYR A CA 1
ATOM 3309 C C . TYR A 1 451 ? 68.981 9.696 -108.007 1.00 96.19 451 TYR A C 1
ATOM 3311 O O . TYR A 1 451 ? 68.121 9.918 -107.160 1.00 96.19 451 TYR A O 1
ATOM 3319 N N . THR A 1 452 ? 70.275 9.639 -107.712 1.00 95.12 452 THR A N 1
ATOM 3320 C CA . THR A 1 452 ? 70.846 10.158 -106.462 1.00 95.12 452 THR A CA 1
ATOM 3321 C C . THR A 1 452 ? 71.710 11.356 -106.818 1.00 95.12 452 THR A C 1
ATOM 3323 O O . THR A 1 452 ? 72.500 11.279 -107.761 1.00 95.12 452 THR A O 1
ATOM 3326 N N . GLN A 1 453 ? 71.572 12.464 -106.093 1.00 91.88 453 GLN A N 1
ATOM 3327 C CA . GLN A 1 453 ? 72.359 13.672 -106.339 1.00 91.88 453 GLN A CA 1
ATOM 3328 C C . GLN A 1 453 ? 72.866 14.287 -105.029 1.00 91.88 453 GLN A C 1
ATOM 3330 O O . GLN A 1 453 ? 72.234 14.128 -103.982 1.00 91.88 453 GLN A O 1
ATOM 3335 N N . L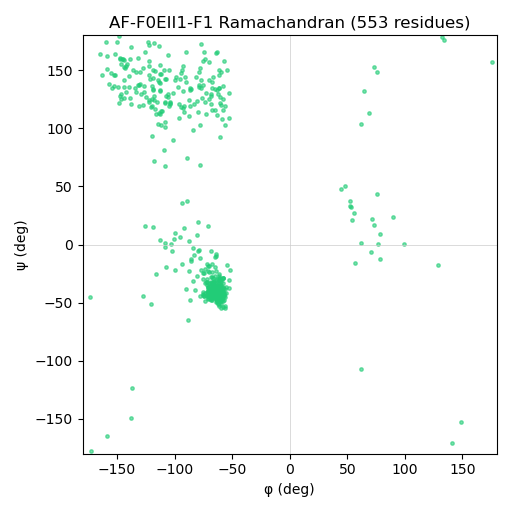YS A 1 454 ? 74.018 14.962 -105.089 1.00 92.56 454 LYS A N 1
ATOM 3336 C CA . LYS A 1 454 ? 74.694 15.539 -103.926 1.00 92.56 454 LYS A CA 1
ATOM 3337 C C . LYS A 1 454 ? 75.462 16.817 -104.279 1.00 92.56 454 LYS A C 1
ATOM 3339 O O . LYS A 1 454 ? 76.382 16.769 -105.091 1.00 92.56 454 LYS A O 1
ATOM 3344 N N . GLY A 1 455 ? 75.136 17.933 -103.632 1.00 89.94 455 GLY A N 1
ATOM 3345 C CA . GLY A 1 455 ? 75.850 19.208 -103.734 1.00 89.94 455 GLY A CA 1
ATOM 3346 C C . GLY A 1 455 ? 75.370 20.154 -104.839 1.00 89.94 455 GLY A C 1
ATOM 3347 O O . GLY A 1 455 ? 76.158 20.980 -105.296 1.00 89.94 455 GLY A O 1
ATOM 3348 N N . ALA A 1 456 ? 74.119 20.049 -105.311 1.00 89.62 456 ALA A N 1
ATOM 3349 C CA . ALA A 1 456 ? 73.587 20.987 -106.308 1.00 89.62 456 ALA A CA 1
ATOM 3350 C C . ALA A 1 456 ? 73.591 22.437 -105.798 1.00 89.62 456 ALA A C 1
ATOM 3352 O O . ALA A 1 456 ? 72.944 22.774 -104.812 1.00 89.62 456 ALA A O 1
ATOM 3353 N N . THR A 1 457 ? 74.280 23.308 -106.534 1.00 89.81 457 THR A N 1
ATOM 3354 C CA . THR A 1 457 ? 74.335 24.762 -106.303 1.00 89.81 457 THR A CA 1
ATOM 3355 C C . THR A 1 457 ? 73.450 25.559 -107.266 1.00 89.81 457 THR A C 1
ATOM 3357 O O . THR A 1 457 ? 73.315 26.771 -107.127 1.00 89.81 457 THR A O 1
ATOM 3360 N N . ALA A 1 458 ? 72.833 2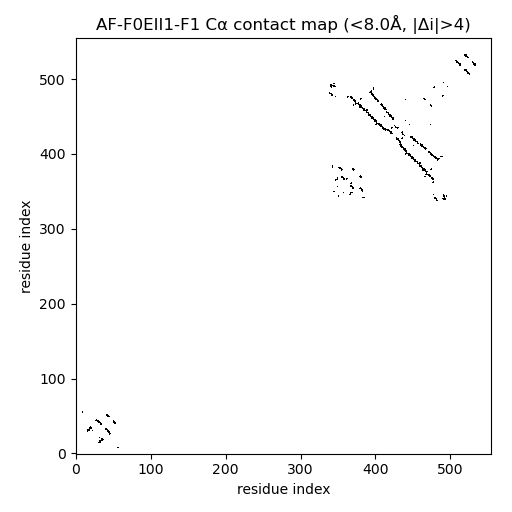4.890 -108.244 1.00 90.38 458 ALA A N 1
ATOM 3361 C CA . ALA A 1 458 ? 71.920 25.474 -109.220 1.00 90.38 458 ALA A CA 1
ATOM 3362 C C . ALA A 1 458 ? 70.785 24.484 -109.557 1.00 90.38 458 ALA A C 1
ATOM 3364 O O . ALA A 1 458 ? 70.959 23.275 -109.371 1.00 90.38 458 ALA A O 1
ATOM 3365 N N . PRO A 1 459 ? 69.633 24.949 -110.081 1.00 90.56 459 PRO A N 1
ATOM 3366 C CA . PRO A 1 459 ? 68.566 24.053 -110.516 1.00 90.56 459 PRO A CA 1
ATOM 3367 C C . PRO A 1 459 ? 69.043 23.139 -111.648 1.00 90.56 459 PRO A C 1
ATOM 3369 O O . PRO A 1 459 ? 69.683 23.600 -112.603 1.00 90.56 459 PRO A O 1
ATOM 3372 N N . LYS A 1 460 ? 68.721 21.848 -111.541 1.00 92.31 460 LYS A N 1
ATOM 3373 C CA . LYS A 1 460 ? 69.046 20.849 -112.563 1.00 92.31 460 LYS A CA 1
ATOM 3374 C C . LYS A 1 460 ? 68.133 20.964 -113.781 1.00 92.31 460 LYS A C 1
ATOM 3376 O O . LYS A 1 460 ? 67.021 21.484 -113.690 1.00 92.31 460 LYS A O 1
ATOM 3381 N N . GLU A 1 461 ? 68.597 20.454 -114.917 1.00 93.75 461 GLU A N 1
ATOM 3382 C CA . GLU A 1 461 ? 67.749 20.236 -116.093 1.00 93.75 461 GLU A CA 1
ATOM 3383 C C . GLU A 1 461 ? 67.419 18.748 -116.222 1.00 93.75 461 GLU A C 1
ATOM 3385 O O . GLU A 1 461 ? 68.311 17.910 -116.344 1.00 93.75 461 GLU A O 1
ATOM 3390 N N . VAL A 1 462 ? 66.130 18.417 -116.216 1.00 96.12 462 VAL A N 1
ATOM 3391 C CA . VAL A 1 462 ? 65.646 17.089 -116.591 1.00 96.12 462 VAL A CA 1
ATOM 3392 C C . VAL A 1 462 ? 65.612 17.025 -118.111 1.00 96.12 462 VAL A C 1
ATOM 3394 O O . VAL A 1 462 ? 64.829 17.739 -118.740 1.00 96.12 462 VAL A O 1
ATOM 3397 N N . LEU A 1 463 ? 66.451 16.174 -118.701 1.00 96.38 463 LEU A N 1
ATOM 3398 C CA . LEU A 1 463 ? 66.407 15.841 -120.123 1.00 96.38 463 LEU A CA 1
ATOM 3399 C C . LEU A 1 463 ? 65.874 14.419 -120.270 1.00 96.38 463 LEU A C 1
ATOM 3401 O O . LEU A 1 463 ? 66.429 13.483 -119.692 1.00 96.38 463 LEU A O 1
ATOM 3405 N N . ILE A 1 464 ? 64.847 14.255 -121.096 1.00 97.38 464 ILE A N 1
ATOM 3406 C CA . ILE A 1 464 ? 64.301 12.953 -121.472 1.00 97.38 464 ILE A CA 1
ATOM 3407 C C . ILE A 1 464 ? 64.461 12.807 -122.978 1.00 97.38 464 ILE A C 1
ATOM 3409 O O . ILE A 1 464 ? 64.122 13.711 -123.746 1.00 97.38 464 ILE A O 1
ATOM 3413 N N . GLY A 1 465 ? 64.938 11.647 -123.419 1.00 95.56 465 GLY A N 1
ATOM 3414 C CA . GLY A 1 465 ? 64.853 11.314 -124.831 1.00 95.56 465 GLY A CA 1
ATOM 3415 C C . GLY A 1 465 ? 65.851 12.034 -125.730 1.00 95.56 465 GLY A C 1
ATOM 3416 O O . GLY A 1 465 ? 65.463 12.482 -126.809 1.00 95.56 465 GLY A O 1
ATOM 3417 N N . ARG A 1 466 ? 67.122 12.143 -125.323 1.00 96.44 466 ARG A N 1
ATOM 3418 C CA . ARG A 1 466 ? 68.203 12.453 -126.266 1.00 96.44 466 ARG A CA 1
ATOM 3419 C C . ARG A 1 466 ? 68.379 11.280 -127.219 1.00 96.44 466 ARG A C 1
ATOM 3421 O O . ARG A 1 466 ? 68.782 10.196 -126.793 1.00 96.44 466 ARG A O 1
ATOM 3428 N N . ILE A 1 467 ? 68.127 11.511 -128.501 1.00 95.00 467 ILE A N 1
ATOM 3429 C CA . ILE A 1 467 ? 68.415 10.551 -129.568 1.00 95.00 467 ILE A CA 1
ATOM 3430 C C . ILE A 1 467 ? 69.524 11.098 -130.469 1.00 95.00 467 ILE A C 1
ATOM 3432 O O . ILE A 1 467 ? 69.485 12.255 -130.886 1.00 95.00 467 ILE A O 1
ATOM 3436 N N . SER A 1 468 ? 70.516 10.252 -130.754 1.00 93.06 468 SER A N 1
ATOM 3437 C CA . SER A 1 468 ? 71.659 10.535 -131.647 1.00 93.06 468 SER A CA 1
ATOM 3438 C C . SER A 1 468 ? 71.703 9.576 -132.846 1.00 93.06 468 SER A C 1
ATOM 3440 O O . SER A 1 468 ? 72.721 9.438 -133.518 1.00 93.06 468 SER A O 1
ATOM 3442 N N . VAL A 1 469 ? 70.593 8.876 -133.081 1.00 91.06 469 VAL A N 1
ATOM 3443 C CA . VAL A 1 469 ? 70.345 7.985 -134.215 1.00 91.06 469 VAL A CA 1
ATOM 3444 C C . VAL A 1 469 ? 69.031 8.403 -134.859 1.00 91.06 469 VAL A C 1
ATOM 3446 O O . VAL A 1 469 ? 68.148 8.917 -134.172 1.00 91.06 469 VAL A O 1
ATOM 3449 N N . ALA A 1 470 ? 68.884 8.153 -136.161 1.00 91.88 470 ALA A N 1
ATOM 3450 C CA . ALA A 1 470 ? 67.638 8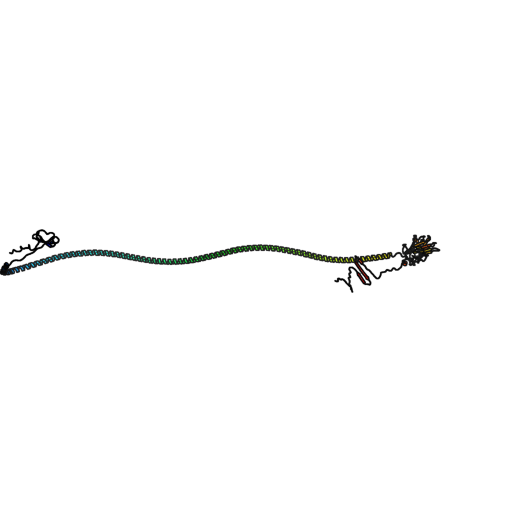.429 -136.869 1.00 91.88 470 ALA A CA 1
ATOM 3451 C C . ALA A 1 470 ? 66.425 7.747 -136.203 1.00 91.88 470 ALA A C 1
ATOM 3453 O O . ALA A 1 470 ? 66.544 6.667 -135.614 1.00 91.88 47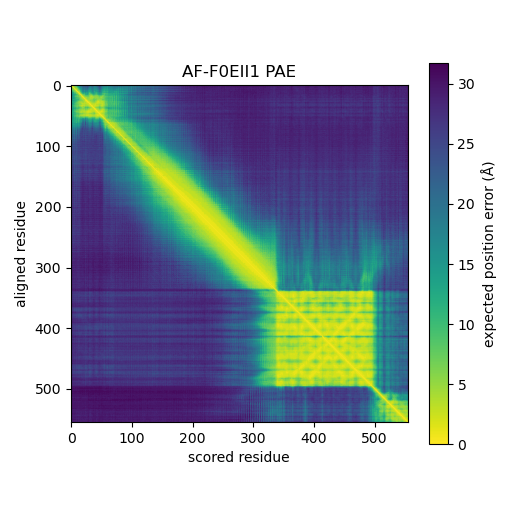0 ALA A O 1
ATOM 3454 N N . GLY A 1 471 ? 65.261 8.377 -136.346 1.00 92.94 471 GLY A N 1
ATOM 3455 C CA . GLY A 1 471 ? 64.003 7.983 -135.716 1.00 92.94 471 GLY A CA 1
ATOM 3456 C C . GLY A 1 471 ? 63.302 9.178 -135.067 1.00 92.94 471 GLY A C 1
ATOM 3457 O O . GLY A 1 471 ? 63.817 10.301 -135.076 1.00 92.94 471 GLY A O 1
ATOM 3458 N N . THR A 1 472 ? 62.128 8.928 -134.497 1.00 95.69 472 THR A N 1
ATOM 3459 C CA . THR A 1 472 ? 61.351 9.893 -133.711 1.00 95.69 472 THR A CA 1
ATOM 3460 C C . THR A 1 472 ? 60.955 9.270 -132.385 1.00 95.69 472 THR A C 1
ATOM 3462 O O . THR A 1 472 ? 60.386 8.182 -132.361 1.00 95.69 472 THR A O 1
ATOM 3465 N N . LEU A 1 473 ? 61.211 9.977 -131.288 1.00 96.94 473 LEU A N 1
ATOM 3466 C CA . LEU A 1 473 ? 60.734 9.631 -129.952 1.00 96.94 473 LEU A CA 1
ATOM 3467 C C . LEU A 1 473 ? 59.631 10.616 -129.537 1.00 96.94 473 LEU A C 1
ATOM 3469 O O . LEU A 1 473 ? 59.717 11.807 -129.824 1.00 96.94 473 LEU A O 1
ATOM 3473 N N . TRP A 1 474 ? 58.614 10.116 -128.841 1.00 96.75 474 TRP A N 1
ATOM 3474 C CA . TRP A 1 474 ? 57.567 10.882 -128.169 1.00 96.75 474 TRP A CA 1
ATOM 3475 C C . TRP A 1 474 ? 57.690 10.690 -126.652 1.00 96.75 474 TRP A C 1
ATOM 3477 O O . TRP A 1 474 ? 57.923 9.569 -126.198 1.00 96.75 474 TRP A O 1
ATOM 3487 N N . VAL A 1 475 ? 57.496 11.760 -125.877 1.00 96.69 475 VAL A N 1
ATOM 3488 C CA . VAL A 1 475 ? 57.509 11.780 -124.403 1.00 96.69 475 VAL A CA 1
ATOM 3489 C C . VAL A 1 475 ? 56.255 12.489 -123.884 1.00 96.69 475 VAL A C 1
ATOM 3491 O O . VAL A 1 475 ? 55.846 13.517 -124.425 1.00 96.69 475 VAL A O 1
ATOM 3494 N N . ASN A 1 476 ? 55.639 11.936 -122.840 1.00 95.88 476 ASN A N 1
ATOM 3495 C CA . ASN A 1 476 ? 54.375 12.395 -122.264 1.00 95.88 476 ASN A CA 1
ATOM 3496 C C . ASN A 1 476 ? 54.381 12.248 -120.727 1.00 95.88 476 ASN A C 1
ATOM 3498 O O . ASN A 1 476 ? 55.064 11.371 -120.196 1.00 95.88 476 ASN A O 1
ATOM 3502 N N . SER A 1 477 ? 53.618 13.092 -120.020 1.00 94.38 477 SER A N 1
ATOM 3503 C CA . SER A 1 477 ? 53.452 13.064 -118.553 1.00 94.38 477 SER A CA 1
ATOM 3504 C C . SER A 1 477 ? 54.766 12.968 -117.744 1.00 94.38 477 SER A C 1
ATOM 3506 O O . SER A 1 477 ? 54.888 12.080 -116.897 1.00 94.38 477 SER A O 1
ATOM 3508 N N . PRO A 1 478 ? 55.783 13.819 -117.991 1.00 95.12 478 PRO A N 1
ATOM 3509 C CA . PRO A 1 478 ? 56.997 13.818 -117.186 1.00 95.12 478 PRO A CA 1
ATOM 3510 C C . PRO A 1 478 ? 56.711 14.318 -115.762 1.00 95.12 478 PRO A C 1
ATOM 3512 O O . PRO A 1 478 ? 56.124 15.377 -115.569 1.00 95.12 478 PRO A O 1
ATOM 3515 N N . MET A 1 479 ? 57.149 13.564 -114.760 1.00 93.69 479 MET A N 1
ATOM 3516 C CA . MET A 1 479 ? 57.003 13.876 -113.338 1.00 93.69 479 MET A CA 1
ATOM 3517 C C . MET A 1 479 ? 58.341 13.649 -112.639 1.00 93.69 479 MET A C 1
ATOM 3519 O O . MET A 1 479 ? 58.941 12.592 -112.810 1.00 93.69 479 MET A O 1
ATOM 3523 N N . LEU A 1 480 ? 58.813 14.606 -111.843 1.00 93.56 480 LEU A N 1
ATOM 3524 C CA . LEU A 1 480 ? 59.981 14.412 -110.976 1.00 93.56 480 LEU A CA 1
ATOM 3525 C C . LEU A 1 480 ? 59.547 14.581 -109.524 1.00 93.56 480 LEU A C 1
ATOM 3527 O O . LEU A 1 480 ? 59.040 15.641 -109.181 1.00 93.56 480 LEU A O 1
ATOM 3531 N N . VAL A 1 481 ? 59.790 13.588 -108.674 1.00 91.31 481 VAL A N 1
ATOM 3532 C CA . VAL A 1 481 ? 59.540 13.673 -107.224 1.00 91.31 481 VAL A CA 1
ATOM 3533 C C . VAL A 1 481 ? 60.843 13.548 -106.436 1.00 91.31 481 VAL A C 1
ATOM 3535 O O . VAL A 1 481 ? 61.752 12.842 -106.875 1.00 91.31 481 VAL A O 1
ATOM 3538 N N . GLU A 1 482 ? 60.942 14.194 -105.269 1.00 88.88 482 GLU A N 1
ATOM 3539 C CA . GLU A 1 482 ? 61.905 13.783 -104.232 1.00 88.88 482 GLU A CA 1
ATOM 3540 C C . GLU A 1 482 ? 61.429 12.440 -103.653 1.00 88.88 482 GLU A C 1
ATOM 3542 O O . GLU A 1 482 ? 60.278 12.313 -103.247 1.00 88.88 482 GLU A O 1
ATOM 3547 N N . GLY A 1 483 ? 62.291 11.421 -103.659 1.00 87.56 483 GLY A N 1
ATOM 3548 C CA . GLY A 1 483 ? 61.948 10.056 -103.249 1.00 87.56 483 GLY A CA 1
ATOM 3549 C C . GLY A 1 483 ? 62.447 8.961 -104.200 1.00 87.56 483 GLY A C 1
ATOM 3550 O O . GLY A 1 483 ? 63.040 9.215 -105.251 1.00 87.56 483 GLY A O 1
ATOM 3551 N N . THR A 1 484 ? 62.215 7.704 -103.812 1.00 83.75 484 THR A N 1
ATOM 3552 C CA . THR A 1 484 ? 62.702 6.492 -104.505 1.00 83.75 484 THR A CA 1
ATOM 3553 C C . THR A 1 484 ? 61.590 5.646 -105.139 1.00 83.75 484 THR A C 1
ATOM 3555 O O . THR A 1 484 ? 61.875 4.566 -105.672 1.00 83.75 484 THR A O 1
ATOM 3558 N N . LEU A 1 485 ? 60.331 6.092 -105.087 1.00 86.06 485 LEU A N 1
ATOM 3559 C CA . LEU A 1 485 ? 59.166 5.377 -105.611 1.00 86.06 485 LEU A CA 1
ATOM 3560 C C . LEU A 1 485 ? 58.732 5.951 -106.976 1.00 86.06 485 LEU A C 1
ATOM 3562 O O . LEU A 1 485 ? 58.595 7.165 -107.106 1.00 86.06 485 LEU A O 1
ATOM 3566 N N . PRO A 1 486 ? 58.520 5.114 -108.013 1.00 83.69 486 PRO A N 1
ATOM 3567 C CA . PRO A 1 486 ? 57.934 5.562 -109.275 1.00 83.69 486 PRO A CA 1
ATOM 3568 C C . PRO A 1 486 ? 56.414 5.718 -109.156 1.00 83.69 486 PRO A C 1
ATOM 3570 O O . PRO A 1 486 ? 55.677 4.735 -109.216 1.00 83.69 486 PRO A O 1
ATOM 3573 N N . GLU A 1 487 ? 55.947 6.954 -109.028 1.00 85.00 487 GLU A N 1
ATOM 3574 C CA . GLU A 1 487 ? 54.523 7.281 -108.892 1.00 85.00 487 GLU A CA 1
ATOM 3575 C C . GLU A 1 487 ? 53.838 7.518 -110.250 1.00 85.00 487 GLU A C 1
ATOM 3577 O O . GLU A 1 487 ? 54.489 7.597 -111.302 1.00 85.00 487 GLU A O 1
ATOM 3582 N N . ASP A 1 488 ? 52.504 7.528 -110.265 1.00 87.12 488 ASP A N 1
ATOM 3583 C CA . ASP A 1 488 ? 51.716 8.003 -111.408 1.00 87.12 488 ASP A CA 1
ATOM 3584 C C . ASP A 1 488 ? 51.686 9.530 -111.454 1.00 87.12 488 ASP A C 1
ATOM 3586 O O . ASP A 1 488 ? 51.856 10.195 -110.436 1.00 87.12 488 ASP A O 1
ATOM 3590 N N . TRP A 1 489 ? 51.532 10.085 -112.659 1.00 91.00 489 TRP A N 1
ATOM 3591 C CA . TRP A 1 489 ? 51.661 11.524 -112.861 1.00 91.00 489 TRP A CA 1
ATOM 3592 C C . TRP A 1 489 ? 50.594 12.290 -112.074 1.00 91.00 489 TRP A C 1
ATOM 3594 O O . TRP A 1 489 ? 49.398 12.033 -112.212 1.00 91.00 489 TRP A O 1
ATOM 3604 N N . ALA A 1 490 ? 51.057 13.284 -111.323 1.00 88.50 490 ALA A N 1
ATOM 3605 C CA . ALA A 1 490 ? 50.259 14.375 -110.790 1.00 88.50 490 ALA A CA 1
ATOM 3606 C C . ALA A 1 490 ? 50.843 15.713 -111.290 1.00 88.50 490 ALA A C 1
ATOM 3608 O O . ALA A 1 490 ? 52.048 15.788 -111.574 1.00 88.50 490 ALA A O 1
ATOM 3609 N N . PRO A 1 491 ? 50.031 16.778 -111.400 1.00 86.94 491 PRO A N 1
ATOM 3610 C CA . PRO A 1 491 ? 50.535 18.126 -111.666 1.00 86.94 491 PRO A CA 1
ATOM 3611 C C . PRO A 1 491 ? 51.432 18.616 -110.518 1.00 86.94 491 PRO A C 1
ATOM 3613 O O . PRO A 1 491 ? 51.421 18.054 -109.419 1.00 86.94 491 PRO A O 1
ATOM 3616 N N . ALA A 1 492 ? 52.202 19.685 -110.740 1.00 86.81 492 ALA A N 1
ATOM 3617 C CA . ALA A 1 492 ? 52.819 20.373 -109.609 1.00 86.81 492 ALA A CA 1
ATOM 3618 C C . ALA A 1 492 ? 51.709 21.018 -108.754 1.00 86.81 492 ALA A C 1
ATOM 3620 O O . ALA A 1 492 ? 50.735 21.518 -109.320 1.00 86.81 492 ALA A O 1
ATOM 3621 N N . PRO A 1 493 ? 51.815 21.081 -107.415 1.00 80.31 493 PRO A N 1
ATOM 3622 C CA . PRO A 1 493 ? 50.865 21.852 -106.605 1.00 80.31 493 PRO A CA 1
ATOM 3623 C C . PRO A 1 493 ? 50.814 23.337 -106.996 1.00 80.31 493 PRO A C 1
ATOM 3625 O O . PRO A 1 493 ? 49.769 23.972 -106.908 1.00 80.31 493 PRO A O 1
ATOM 3628 N N . GLU A 1 494 ? 51.922 23.868 -107.514 1.00 80.31 494 GLU A N 1
ATOM 3629 C CA . GLU A 1 494 ? 52.021 25.167 -108.179 1.00 80.31 494 GLU A CA 1
ATOM 3630 C C . GLU A 1 494 ? 51.095 25.314 -109.405 1.00 80.31 494 GLU A C 1
ATOM 3632 O O . GLU A 1 494 ? 50.651 26.424 -109.690 1.00 80.31 494 GLU A O 1
ATOM 3637 N N . ASP A 1 495 ? 50.762 24.222 -110.104 1.00 79.56 495 ASP A N 1
ATOM 3638 C CA . ASP A 1 495 ? 49.789 24.204 -111.208 1.00 79.56 495 ASP A CA 1
ATOM 3639 C C . ASP A 1 495 ? 48.324 24.092 -110.703 1.00 79.56 495 ASP A C 1
ATOM 3641 O O . ASP A 1 495 ? 47.393 24.224 -111.496 1.00 79.56 495 ASP A O 1
ATOM 3645 N N . LEU A 1 496 ? 48.100 23.840 -109.401 1.00 73.62 496 LEU A N 1
ATOM 3646 C CA . LEU A 1 496 ? 46.780 23.614 -108.775 1.00 73.62 496 LEU A CA 1
ATOM 3647 C C . LEU A 1 496 ? 46.292 24.763 -107.869 1.00 73.62 496 LEU A C 1
ATOM 3649 O O . LEU A 1 496 ? 45.202 24.681 -107.302 1.00 73.62 496 LEU A O 1
ATOM 3653 N N . ALA A 1 497 ? 47.083 25.822 -107.687 1.00 58.62 497 ALA A N 1
ATOM 3654 C CA . ALA A 1 497 ? 46.869 26.827 -106.645 1.00 58.62 497 ALA A CA 1
ATOM 3655 C C . ALA A 1 497 ? 45.754 27.859 -106.951 1.00 58.62 497 ALA A C 1
ATOM 3657 O O . ALA A 1 497 ? 46.017 29.051 -107.109 1.00 58.62 497 ALA A O 1
ATOM 3658 N N . THR A 1 498 ? 44.488 27.428 -106.971 1.00 55.75 498 THR A N 1
ATOM 3659 C CA . THR A 1 498 ? 43.321 28.324 -106.845 1.00 55.75 498 THR A CA 1
ATOM 3660 C C . THR A 1 498 ? 42.883 28.428 -105.384 1.00 55.75 498 THR A C 1
ATOM 3662 O O . THR A 1 498 ? 42.480 27.429 -104.790 1.00 55.75 498 THR A O 1
ATOM 3665 N N . SER A 1 499 ? 42.945 29.629 -104.803 1.00 44.78 499 SER A N 1
ATOM 3666 C CA . SER A 1 499 ? 42.681 29.879 -103.378 1.00 44.78 499 SER A CA 1
ATOM 3667 C C . SER A 1 499 ? 41.272 29.462 -102.935 1.00 44.78 499 SER A C 1
ATOM 3669 O O . SER A 1 499 ? 40.292 30.140 -103.244 1.00 44.78 499 SER A O 1
ATOM 3671 N N . ALA A 1 500 ? 41.171 28.380 -102.161 1.00 45.47 500 ALA A N 1
ATOM 3672 C CA . ALA A 1 500 ? 39.915 27.948 -101.555 1.00 45.47 500 ALA A CA 1
ATOM 3673 C C . ALA A 1 500 ? 39.503 28.885 -100.404 1.00 45.47 500 ALA A C 1
ATOM 3675 O O . ALA A 1 500 ? 40.293 29.171 -99.505 1.00 45.47 500 ALA A O 1
ATOM 3676 N N . GLN A 1 501 ? 38.252 29.346 -100.425 1.00 44.56 501 GLN A N 1
ATOM 3677 C CA . GLN A 1 501 ? 37.654 30.159 -99.365 1.00 44.56 501 GLN A CA 1
ATOM 3678 C C . GLN A 1 501 ? 36.837 29.264 -98.428 1.00 44.56 501 GLN A C 1
ATOM 3680 O O . GLN A 1 501 ? 36.043 28.452 -98.901 1.00 44.56 501 GLN A O 1
ATOM 3685 N N . LEU A 1 502 ? 36.965 29.453 -97.112 1.00 53.16 502 LEU A N 1
ATOM 3686 C CA . LEU A 1 502 ? 36.015 28.894 -96.148 1.00 53.16 502 LEU A CA 1
ATOM 3687 C C . LEU A 1 502 ? 34.977 29.969 -95.809 1.00 53.16 502 LEU A C 1
ATOM 3689 O O . LEU A 1 502 ? 35.337 31.048 -95.342 1.00 53.16 502 LEU A O 1
ATOM 3693 N N . SER A 1 503 ? 33.700 29.690 -96.069 1.00 45.72 503 SER A N 1
ATOM 3694 C CA . SER A 1 503 ? 32.598 30.612 -95.788 1.00 45.72 503 SER A CA 1
ATOM 3695 C C . SER A 1 503 ? 31.810 30.144 -94.569 1.00 45.72 503 SER A C 1
ATOM 3697 O O . SER A 1 503 ? 31.346 29.006 -94.524 1.00 45.72 503 SER A O 1
ATOM 3699 N N . VAL A 1 504 ? 31.642 31.041 -93.600 1.00 55.34 504 VAL A N 1
ATOM 3700 C CA . VAL A 1 504 ? 30.658 30.935 -92.520 1.00 55.34 504 VAL A CA 1
ATOM 3701 C C . VAL A 1 504 ? 29.756 32.155 -92.675 1.00 55.34 504 VAL A C 1
ATOM 3703 O O . VAL A 1 504 ? 30.254 33.281 -92.657 1.00 55.34 504 VAL A O 1
ATOM 3706 N N . LEU A 1 505 ? 28.457 31.948 -92.909 1.00 55.12 505 LEU A N 1
ATOM 3707 C CA . LEU A 1 505 ? 27.513 33.057 -93.071 1.00 55.12 505 LEU A CA 1
ATOM 3708 C C . LEU A 1 505 ? 27.298 33.761 -91.724 1.00 55.12 505 LEU A C 1
ATOM 3710 O O . LEU A 1 505 ? 27.253 33.117 -90.679 1.00 55.12 505 LEU A O 1
ATOM 3714 N N . SER A 1 506 ? 27.182 35.088 -91.762 1.00 53.59 506 SER A N 1
ATOM 3715 C CA . SER A 1 506 ? 27.309 35.946 -90.575 1.00 53.59 506 SER A CA 1
ATOM 3716 C C . SER A 1 506 ? 26.080 35.974 -89.657 1.00 53.59 506 SER A C 1
ATOM 3718 O O . SER A 1 506 ? 26.165 36.531 -88.563 1.00 53.59 506 SER A O 1
ATOM 3720 N N . ASP A 1 507 ? 24.943 35.429 -90.097 1.00 53.91 507 ASP A N 1
ATOM 3721 C CA . ASP A 1 507 ? 23.642 35.932 -89.637 1.00 53.91 507 ASP A CA 1
ATOM 3722 C C . ASP A 1 507 ? 22.896 35.004 -88.663 1.00 53.91 507 ASP A C 1
ATOM 3724 O O . ASP A 1 507 ? 22.003 35.472 -87.959 1.00 53.91 507 ASP A O 1
ATOM 3728 N N . GLN A 1 508 ? 23.235 33.707 -88.595 1.00 52.84 508 GLN A N 1
ATOM 3729 C CA . GLN A 1 508 ? 22.565 32.735 -87.713 1.00 52.84 508 GLN A CA 1
ATOM 3730 C C . GLN A 1 508 ? 23.528 31.652 -87.194 1.00 52.84 508 GLN A C 1
ATOM 3732 O O . GLN A 1 508 ? 24.155 30.937 -87.974 1.00 52.84 508 GLN A O 1
ATOM 3737 N N . ILE A 1 509 ? 23.596 31.488 -85.866 1.00 60.88 509 ILE A N 1
ATOM 3738 C CA . ILE A 1 509 ? 24.284 30.375 -85.187 1.00 60.88 509 ILE A CA 1
ATOM 3739 C C . ILE A 1 509 ? 23.249 29.603 -84.354 1.00 60.88 509 ILE A C 1
ATOM 3741 O O . ILE A 1 509 ? 22.988 29.943 -83.200 1.00 60.88 509 ILE A O 1
ATOM 3745 N N . ASP A 1 510 ? 22.661 28.555 -84.934 1.00 56.09 510 ASP A N 1
ATOM 3746 C CA . ASP A 1 510 ? 21.706 27.679 -84.241 1.00 56.09 510 ASP A CA 1
ATOM 3747 C C . ASP A 1 510 ? 22.427 26.581 -83.437 1.00 56.09 510 ASP A C 1
ATOM 3749 O O . ASP A 1 510 ? 22.787 25.522 -83.958 1.00 56.09 510 ASP A O 1
ATOM 3753 N N . LEU A 1 511 ? 22.588 26.792 -82.127 1.00 61.72 511 LEU A N 1
ATOM 3754 C CA . LEU A 1 511 ? 23.055 25.758 -81.192 1.00 61.72 511 LEU A CA 1
ATOM 3755 C C . LEU A 1 511 ? 21.871 24.952 -80.631 1.00 61.72 511 LEU A C 1
ATOM 3757 O O . LEU A 1 511 ? 21.467 25.107 -79.476 1.00 61.72 511 LEU A O 1
ATOM 3761 N N . ARG A 1 512 ? 21.303 24.071 -81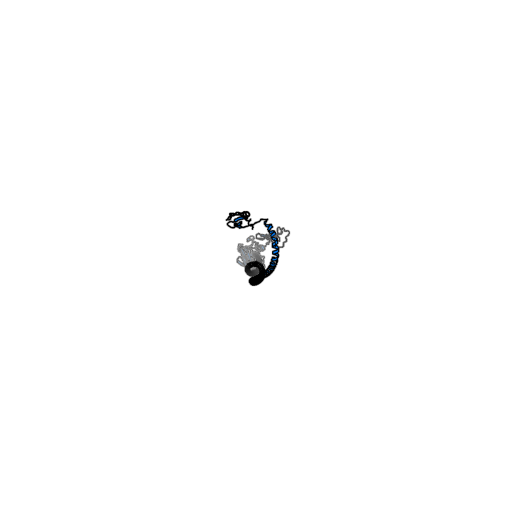.463 1.00 60.44 512 ARG A N 1
ATOM 3762 C CA . ARG A 1 512 ? 20.241 23.128 -81.069 1.00 60.44 512 ARG A CA 1
ATOM 3763 C C . ARG A 1 512 ? 20.824 21.903 -80.363 1.00 60.44 512 ARG A C 1
ATOM 3765 O O . ARG A 1 512 ? 21.589 21.151 -80.962 1.00 60.44 512 ARG A O 1
ATOM 3772 N N . VAL A 1 513 ? 20.369 21.635 -79.138 1.00 59.12 513 VAL A N 1
ATOM 3773 C CA . VAL A 1 513 ? 20.584 20.349 -78.456 1.00 59.12 513 VAL A CA 1
ATOM 3774 C C . VAL A 1 513 ? 19.232 19.715 -78.149 1.00 59.12 513 VAL A C 1
ATOM 3776 O O . VAL A 1 513 ? 18.372 20.315 -77.504 1.00 59.12 513 VAL A O 1
ATOM 3779 N N . GLU A 1 514 ? 19.049 18.481 -78.608 1.00 57.81 514 GLU A N 1
ATOM 3780 C CA . GLU A 1 514 ? 17.826 17.707 -78.414 1.00 57.81 514 GLU A CA 1
ATOM 3781 C C . GLU A 1 514 ? 18.160 16.367 -77.763 1.00 57.81 514 GLU A C 1
ATOM 3783 O O . GLU A 1 514 ? 19.021 15.624 -78.239 1.00 57.81 514 GLU A O 1
ATOM 3788 N N . LYS A 1 515 ? 17.487 16.053 -76.652 1.00 52.78 515 LYS A N 1
ATOM 3789 C CA . LYS A 1 515 ? 17.652 14.774 -75.956 1.00 52.78 515 LYS A CA 1
ATOM 3790 C C . LYS A 1 515 ? 16.331 14.355 -75.325 1.00 52.78 515 LYS A C 1
ATOM 3792 O O . LYS A 1 515 ? 15.703 15.130 -74.610 1.00 52.78 515 LYS A O 1
ATOM 3797 N N . ASN A 1 516 ? 15.918 13.117 -75.588 1.00 47.47 516 ASN A N 1
ATOM 3798 C CA . ASN A 1 516 ? 14.688 12.512 -75.062 1.00 47.47 516 ASN A CA 1
ATOM 3799 C C . ASN A 1 516 ? 13.418 13.365 -75.308 1.00 47.47 516 ASN A C 1
ATOM 3801 O O . ASN A 1 516 ? 12.552 13.449 -74.442 1.00 47.47 516 ASN A O 1
ATOM 3805 N N . GLY A 1 517 ? 13.321 14.020 -76.472 1.00 59.22 517 GLY A N 1
ATOM 3806 C CA . GLY A 1 517 ? 12.172 14.854 -76.857 1.00 59.22 517 GLY A CA 1
ATOM 3807 C C . GLY A 1 517 ? 12.111 16.241 -76.204 1.00 59.22 517 GLY A C 1
ATOM 3808 O O . GLY A 1 517 ? 11.194 17.003 -76.499 1.00 59.22 517 GLY A O 1
ATOM 3809 N N . ILE A 1 518 ? 13.076 16.601 -75.350 1.00 53.41 518 ILE A N 1
ATOM 3810 C CA . ILE A 1 518 ? 13.234 17.974 -74.860 1.00 53.41 518 ILE A CA 1
ATOM 3811 C C . ILE A 1 518 ? 14.197 18.701 -75.800 1.00 53.41 518 ILE A C 1
ATOM 3813 O O . ILE A 1 518 ? 15.360 18.313 -75.940 1.00 53.41 518 ILE A O 1
ATOM 3817 N N . ILE A 1 519 ? 13.696 19.765 -76.427 1.00 60.72 519 ILE A N 1
ATOM 3818 C CA . ILE A 1 519 ? 14.495 20.737 -77.172 1.00 60.72 519 ILE A CA 1
ATOM 3819 C C . ILE A 1 519 ? 14.816 21.882 -76.215 1.00 60.72 519 ILE A C 1
ATOM 3821 O O . ILE A 1 519 ? 13.902 22.570 -75.758 1.00 60.72 519 ILE A O 1
ATOM 3825 N N . ASN A 1 520 ? 16.105 22.103 -75.959 1.00 61.81 520 ASN A N 1
ATOM 3826 C CA . ASN A 1 520 ? 16.586 23.384 -75.459 1.00 61.81 520 ASN A CA 1
ATOM 3827 C C . ASN A 1 520 ? 17.283 24.095 -76.626 1.00 61.81 520 ASN A C 1
ATOM 3829 O O . ASN A 1 520 ? 18.246 23.573 -77.190 1.00 61.81 520 ASN A O 1
ATOM 3833 N N . ALA A 1 521 ? 16.777 25.268 -76.996 1.00 66.81 521 ALA A N 1
ATOM 3834 C CA . ALA A 1 521 ? 17.294 26.063 -78.104 1.00 66.81 521 ALA A CA 1
ATOM 3835 C C . ALA A 1 521 ? 17.604 27.488 -77.640 1.00 66.81 521 ALA A C 1
ATOM 3837 O O . ALA A 1 521 ? 16.803 28.108 -76.937 1.00 66.81 521 ALA A O 1
ATOM 3838 N N . ILE A 1 522 ? 18.759 27.992 -78.071 1.00 68.62 522 ILE A N 1
ATOM 3839 C CA . ILE A 1 522 ? 19.123 29.406 -78.011 1.00 68.62 522 ILE A CA 1
ATOM 3840 C C . ILE A 1 522 ? 19.265 29.860 -79.460 1.00 68.62 522 ILE A C 1
ATOM 3842 O O . ILE A 1 522 ? 20.171 29.404 -80.153 1.00 68.62 522 ILE A O 1
ATOM 3846 N N . ASN A 1 523 ? 18.366 30.731 -79.910 1.00 68.00 523 ASN A N 1
ATOM 3847 C CA . ASN A 1 523 ? 18.482 31.406 -81.198 1.00 68.00 523 ASN A CA 1
ATOM 3848 C C . ASN A 1 523 ? 18.880 32.864 -80.935 1.00 68.00 523 ASN A C 1
ATOM 3850 O O . ASN A 1 523 ? 18.278 33.532 -80.090 1.00 68.00 523 ASN A O 1
ATOM 3854 N N . VAL A 1 524 ? 19.927 33.329 -81.616 1.00 67.06 524 VAL A N 1
ATOM 3855 C CA . VAL A 1 524 ? 20.458 34.693 -81.511 1.00 67.06 524 VAL A CA 1
ATOM 3856 C C . VAL A 1 524 ? 20.273 35.369 -82.860 1.00 67.06 524 VAL A C 1
ATOM 3858 O O . VAL A 1 524 ? 20.774 34.881 -83.870 1.00 67.06 524 VAL A O 1
ATOM 3861 N N . SER A 1 525 ? 19.566 36.495 -82.862 1.00 73.12 525 SER A N 1
ATOM 3862 C CA . SER A 1 525 ? 19.233 37.271 -84.055 1.00 73.12 525 SER A CA 1
ATOM 3863 C C . SER A 1 525 ? 19.387 38.771 -83.790 1.00 73.12 525 SER A C 1
ATOM 3865 O O . SER A 1 525 ? 19.517 39.204 -82.643 1.00 73.12 525 SER A O 1
ATOM 3867 N N . THR A 1 526 ? 19.310 39.584 -84.842 1.00 70.38 526 THR A N 1
ATOM 3868 C CA . THR A 1 526 ? 19.232 41.051 -84.733 1.00 70.38 526 THR A CA 1
ATOM 3869 C C . THR A 1 526 ? 17.945 41.546 -84.063 1.00 70.38 526 THR A C 1
ATOM 3871 O O . THR A 1 526 ? 17.925 42.667 -83.561 1.00 70.38 526 THR A O 1
ATOM 3874 N N . GLU A 1 527 ? 16.892 40.722 -84.010 1.00 71.25 527 GLU A N 1
ATOM 3875 C CA . GLU A 1 527 ? 15.633 41.019 -83.310 1.00 71.25 527 GLU A CA 1
ATOM 3876 C C . GLU A 1 527 ? 15.684 40.651 -81.813 1.00 71.25 527 GLU A C 1
ATOM 3878 O O . GLU A 1 527 ? 14.841 41.096 -81.034 1.00 71.25 527 GLU A O 1
ATOM 3883 N N . GLY A 1 528 ? 16.684 39.869 -81.389 1.00 68.88 528 GLY A N 1
ATOM 3884 C CA . GLY A 1 528 ? 16.913 39.494 -79.994 1.00 68.88 528 GLY A CA 1
ATOM 3885 C C . GLY A 1 528 ? 17.374 38.047 -79.800 1.00 68.88 528 GLY A C 1
ATOM 3886 O O . GLY A 1 528 ? 17.689 37.326 -80.751 1.00 68.88 528 GLY A O 1
ATOM 3887 N N . VAL A 1 529 ? 17.404 37.622 -78.533 1.00 74.25 529 VAL A N 1
ATOM 3888 C CA . VAL A 1 529 ? 17.762 36.258 -78.116 1.00 74.25 529 VAL A CA 1
ATOM 3889 C C . VAL A 1 529 ? 16.516 35.522 -77.631 1.00 74.25 529 VAL A C 1
ATOM 3891 O O . VAL A 1 529 ? 15.877 35.947 -76.668 1.00 74.25 529 VAL A O 1
ATOM 3894 N N . ILE A 1 530 ? 16.198 34.392 -78.260 1.00 75.69 530 ILE A N 1
ATOM 3895 C CA . ILE A 1 530 ? 15.103 33.507 -77.853 1.00 75.69 530 ILE A CA 1
ATOM 3896 C C . ILE A 1 530 ? 15.700 32.282 -77.161 1.00 75.69 530 ILE A C 1
ATOM 3898 O O . ILE A 1 530 ? 16.476 31.540 -77.763 1.00 75.69 530 ILE A O 1
ATOM 3902 N N . ILE A 1 531 ? 15.308 32.055 -75.905 1.00 76.38 531 ILE A N 1
ATOM 3903 C CA . ILE A 1 531 ? 15.663 30.860 -75.128 1.00 76.38 531 ILE A CA 1
ATOM 3904 C C . ILE A 1 531 ? 14.388 30.049 -74.893 1.00 76.38 531 ILE A C 1
ATOM 3906 O O . ILE A 1 531 ? 13.495 30.486 -74.167 1.00 76.38 531 ILE A O 1
ATOM 3910 N N . ALA A 1 532 ? 14.302 28.867 -75.501 1.00 70.62 532 ALA A N 1
ATOM 3911 C CA . ALA A 1 532 ? 13.153 27.971 -75.395 1.00 70.62 532 ALA A CA 1
ATOM 3912 C C . ALA A 1 532 ? 13.561 26.623 -74.782 1.00 70.62 532 ALA A C 1
ATOM 3914 O O . ALA A 1 532 ? 14.584 26.054 -75.160 1.00 70.62 532 ALA A O 1
ATOM 3915 N N . GLY A 1 533 ? 12.752 26.108 -73.851 1.00 70.88 533 GLY A N 1
ATOM 3916 C CA . GLY A 1 533 ? 12.963 24.810 -73.205 1.00 70.88 533 GLY A CA 1
ATOM 3917 C C . GLY A 1 533 ? 11.935 24.522 -72.107 1.00 70.88 533 GLY A C 1
ATOM 3918 O O . GLY A 1 533 ? 11.338 25.439 -71.546 1.00 70.88 533 GLY A O 1
ATOM 3919 N N . SER A 1 534 ? 11.713 23.243 -71.782 1.00 69.38 534 SER A N 1
ATOM 3920 C CA . SER A 1 534 ? 10.676 22.818 -70.816 1.00 69.38 534 SER A CA 1
ATOM 3921 C C . SER A 1 534 ? 11.000 23.147 -69.352 1.00 69.38 534 SER A C 1
ATOM 3923 O O . SER A 1 534 ? 10.115 23.104 -68.499 1.00 69.38 534 SER A O 1
ATOM 3925 N N . LYS A 1 535 ? 12.270 23.440 -69.050 1.00 66.25 535 LYS A N 1
ATOM 3926 C CA . LYS A 1 535 ? 12.753 23.980 -67.772 1.00 66.25 535 LYS A CA 1
ATOM 3927 C C . LYS A 1 535 ? 13.897 24.947 -68.069 1.00 66.25 535 LYS A C 1
ATOM 3929 O O . LYS A 1 535 ? 14.867 24.552 -68.713 1.00 66.25 535 LYS A O 1
ATOM 3934 N N . LEU A 1 536 ? 13.791 26.177 -67.577 1.00 72.88 536 LEU A N 1
ATOM 3935 C CA . LEU A 1 536 ? 14.827 27.203 -67.675 1.00 72.88 536 LEU A CA 1
ATOM 3936 C C . LEU A 1 536 ? 15.198 27.665 -66.264 1.00 72.88 536 LEU A C 1
ATOM 3938 O O . LEU A 1 536 ? 14.331 28.097 -65.508 1.00 72.88 536 LEU A O 1
ATOM 3942 N N . THR A 1 537 ? 16.484 27.579 -65.926 1.00 74.50 537 THR A N 1
ATOM 3943 C CA . THR A 1 537 ? 17.035 28.056 -64.653 1.00 74.50 537 THR A CA 1
ATOM 3944 C C . THR A 1 537 ? 18.028 29.170 -64.949 1.00 74.50 537 THR A C 1
ATOM 3946 O O . THR A 1 537 ? 19.052 28.920 -65.579 1.00 74.50 537 THR A O 1
ATOM 3949 N N . ILE A 1 538 ? 17.743 30.384 -64.477 1.00 77.31 538 ILE A N 1
ATOM 3950 C CA . ILE A 1 538 ? 18.668 31.521 -64.537 1.00 77.31 538 ILE A CA 1
ATOM 3951 C C . ILE A 1 538 ? 19.158 31.769 -63.109 1.00 77.31 538 ILE A C 1
ATOM 3953 O O . ILE A 1 538 ? 18.412 32.248 -62.263 1.00 77.31 538 ILE A O 1
ATOM 3957 N N . SER A 1 539 ? 20.401 31.385 -62.817 1.00 74.00 539 SER A N 1
ATOM 3958 C CA . SER A 1 539 ? 20.982 31.412 -61.465 1.00 74.00 539 SER A CA 1
ATOM 3959 C C . SER A 1 539 ? 21.756 32.706 -61.166 1.00 74.00 539 SER A C 1
ATOM 3961 O O . SER A 1 539 ? 22.806 32.665 -60.527 1.00 74.00 539 SER A O 1
ATOM 3963 N N . ALA A 1 540 ? 21.283 33.843 -61.681 1.00 76.31 540 ALA A N 1
ATOM 3964 C CA . ALA A 1 540 ? 21.960 35.136 -61.599 1.00 76.31 540 ALA A CA 1
ATOM 3965 C C . ALA A 1 540 ? 20.963 36.284 -61.373 1.00 76.31 540 ALA A C 1
ATOM 3967 O O . ALA A 1 540 ? 19.795 36.193 -61.759 1.00 76.31 540 ALA A O 1
ATOM 3968 N N . LEU A 1 541 ? 21.441 37.386 -60.783 1.00 69.31 541 LEU A N 1
ATOM 3969 C CA . LEU A 1 541 ? 20.688 38.640 -60.696 1.00 69.31 541 LEU A CA 1
ATOM 3970 C C . LEU A 1 541 ? 20.292 39.095 -62.106 1.00 69.31 541 LEU A C 1
ATOM 3972 O O . LEU A 1 541 ? 21.153 39.325 -62.951 1.00 69.31 541 LEU A O 1
ATOM 3976 N N . THR A 1 542 ? 18.985 39.196 -62.347 1.00 78.25 542 THR A N 1
ATOM 3977 C CA . THR A 1 542 ? 18.411 39.446 -63.673 1.00 78.25 542 THR A CA 1
ATOM 3978 C C . THR A 1 542 ? 17.464 40.638 -63.598 1.00 78.25 542 THR A C 1
ATOM 3980 O O . THR A 1 542 ? 16.481 40.604 -62.860 1.00 78.25 542 THR A O 1
ATOM 3983 N N . GLN A 1 543 ? 17.756 41.688 -64.364 1.00 79.38 543 GLN A N 1
ATOM 3984 C CA . GLN A 1 543 ? 16.867 42.834 -64.557 1.00 79.38 543 GLN A CA 1
ATOM 3985 C C . GLN A 1 543 ? 15.892 42.520 -65.697 1.00 79.38 543 GLN A C 1
ATOM 3987 O O . GLN A 1 543 ? 16.298 41.999 -66.735 1.00 79.38 543 GLN A O 1
ATOM 3992 N N . ILE A 1 544 ? 14.604 42.797 -65.491 1.00 81.50 544 ILE A N 1
ATOM 3993 C CA . ILE A 1 544 ? 13.535 42.514 -66.455 1.00 81.50 544 ILE A CA 1
ATOM 3994 C C . ILE A 1 544 ? 12.692 43.779 -66.602 1.00 81.50 544 ILE A C 1
ATOM 3996 O O . ILE A 1 544 ? 12.096 44.242 -65.632 1.00 81.50 544 ILE A O 1
ATOM 4000 N N . GLU A 1 545 ? 12.624 44.322 -67.815 1.00 76.81 545 GLU A N 1
ATOM 4001 C CA . GLU A 1 545 ? 11.895 45.556 -68.122 1.00 76.81 545 GLU A CA 1
ATOM 4002 C C . GLU A 1 545 ? 10.781 45.287 -69.139 1.00 76.81 545 GLU A C 1
ATOM 4004 O O . GLU A 1 545 ? 10.941 44.472 -70.045 1.00 76.81 545 GLU A O 1
ATOM 4009 N N . ASN A 1 546 ? 9.639 45.965 -68.980 1.00 80.00 546 ASN A N 1
ATOM 4010 C CA . ASN A 1 546 ? 8.486 45.922 -69.896 1.00 80.00 546 ASN A CA 1
ATOM 4011 C C . ASN A 1 546 ? 7.914 44.514 -70.212 1.00 80.00 546 ASN A C 1
ATOM 4013 O O . ASN A 1 546 ? 7.220 44.332 -71.213 1.00 80.00 546 ASN A O 1
ATOM 4017 N N . ALA A 1 547 ? 8.171 43.511 -69.366 1.00 80.12 547 ALA A N 1
ATOM 4018 C CA . ALA A 1 547 ? 7.759 42.128 -69.605 1.00 80.12 547 ALA A CA 1
ATOM 4019 C C . ALA A 1 547 ? 6.290 41.836 -69.242 1.00 80.12 547 ALA A C 1
ATOM 4021 O O . ALA A 1 547 ? 5.772 42.292 -68.223 1.00 80.12 547 ALA A O 1
ATOM 4022 N N . VAL A 1 548 ? 5.645 40.969 -70.033 1.00 80.56 548 VAL A N 1
ATOM 4023 C CA . VAL A 1 548 ? 4.284 40.460 -69.782 1.00 80.56 548 VAL A CA 1
ATOM 4024 C C . VAL A 1 548 ? 4.355 39.045 -69.200 1.00 80.56 548 VAL A C 1
ATOM 4026 O O . VAL A 1 548 ? 4.357 38.048 -69.925 1.00 80.56 548 VAL A O 1
ATOM 4029 N N . ILE A 1 549 ? 4.411 38.945 -67.871 1.00 81.75 549 ILE A N 1
ATOM 4030 C CA . ILE A 1 549 ? 4.448 37.665 -67.149 1.00 81.75 549 ILE A CA 1
ATOM 4031 C C . ILE A 1 549 ? 3.011 37.192 -66.886 1.00 81.75 549 ILE A C 1
ATOM 4033 O O . ILE A 1 549 ? 2.295 37.786 -66.085 1.00 81.75 549 ILE A O 1
ATOM 4037 N N . LYS A 1 550 ? 2.577 36.114 -67.554 1.00 82.69 550 LYS A N 1
ATOM 4038 C CA . LYS A 1 550 ? 1.199 35.584 -67.426 1.00 82.69 550 LYS A CA 1
ATOM 4039 C C . LYS A 1 550 ? 0.935 34.853 -66.105 1.00 82.69 550 LYS A C 1
ATOM 4041 O O . LYS A 1 550 ? -0.184 34.882 -65.608 1.00 82.69 550 LYS A O 1
ATOM 4046 N N . THR A 1 551 ? 1.951 34.186 -65.563 1.00 78.44 551 THR A N 1
ATOM 4047 C CA . THR A 1 551 ? 1.906 33.427 -64.304 1.00 78.44 551 THR A CA 1
ATOM 4048 C C . THR A 1 551 ? 3.306 33.365 -63.709 1.00 78.44 551 THR A C 1
ATOM 4050 O O . THR A 1 551 ? 4.252 33.033 -64.425 1.00 78.44 551 THR A O 1
ATOM 4053 N N . SER A 1 552 ? 3.440 33.604 -62.409 1.00 81.62 552 SER A N 1
ATOM 4054 C CA . SER A 1 552 ? 4.681 33.409 -61.656 1.00 81.62 552 SER A CA 1
ATOM 4055 C C . SER A 1 552 ? 4.388 32.777 -60.294 1.00 81.62 552 SER A C 1
ATOM 4057 O O . SER A 1 552 ? 3.262 32.815 -59.802 1.00 81.62 552 SER A O 1
ATOM 4059 N N . HIS A 1 553 ? 5.408 32.170 -59.696 1.00 76.00 553 HIS A N 1
ATOM 4060 C CA . HIS A 1 553 ? 5.500 31.976 -58.252 1.00 76.00 553 HIS A CA 1
ATOM 4061 C C . HIS A 1 553 ? 6.798 32.656 -57.825 1.00 76.00 553 HIS A C 1
ATOM 4063 O O . HIS A 1 553 ? 7.858 32.351 -58.368 1.00 76.00 553 HIS A O 1
ATOM 4069 N N . ILE A 1 554 ? 6.690 33.608 -56.904 1.00 76.69 554 ILE A N 1
ATOM 4070 C CA . ILE A 1 554 ? 7.813 34.310 -56.283 1.00 76.69 554 ILE A CA 1
ATOM 4071 C C . ILE A 1 554 ? 7.706 33.996 -54.788 1.00 76.69 554 ILE A C 1
ATOM 4073 O O . ILE A 1 554 ? 6.600 34.032 -54.245 1.00 76.69 554 ILE A O 1
ATOM 4077 N N . LEU A 1 555 ? 8.830 33.620 -54.178 1.00 57.09 555 LEU A N 1
ATOM 4078 C CA . LEU A 1 555 ? 8.971 33.262 -52.762 1.00 57.09 555 LEU A CA 1
ATOM 4079 C C . LEU A 1 555 ? 9.814 34.322 -52.045 1.00 57.09 555 LEU A C 1
ATOM 4081 O O . LEU A 1 555 ? 10.744 34.839 -52.707 1.00 57.09 555 LEU A O 1
#

Sequence (555 aa):
MAIIEVSKQITNYLDSEQTASAPANPVEGQRWTDTSKSPPVAMIYKDGEWKPERLSVEVLDPDFYQDLENNKAEVMTAIEKAEAAEKTGKDAQAAGEAAQSAASEAKLAGENAANLATQATLDTQAARDKADAIQIDVNGLVSDVATINGTVTSISSKANEAYEKAAAVEGRTATLETSVTGLTGRMTDIETTSTSTTKKLNELVVTVDGQKQTLATVTATADSALSKANVLETTVDGVTQTLTSVETAANSALSKVNTVSSTVDGHTQLIASTKTTADSALSKAVATETTVNGLKTTVSSVESTANSALTKATQVEITANGLVTSVTSIQADLNNTSSRNLLLKTSTLESRAAGTLDSTSILNGNATVKGSWSSGYIDTYRQKMAVIPRDGHFTLTFWAKADRSLNFSNFFYNSGTTTLAINSDGRTGTGADGGNTLSATTAWKKYWIKYTQKGATAPKEVLIGRISVAGTLWVNSPMLVEGTLPEDWAPAPEDLATSAQLSVLSDQIDLRVEKNGIINAINVSTEGVIIAGSKLTISALTQIENAVIKTSHIL

pLDDT: mean 82.8, std 17.22, range [6.51, 98.44]

Nearest PDB structures (foldseek):
  4waf-assembly1_B  TM=4.156E-01  e=8.920E+00  Homo sapiens

Secondary structure (DSSP, 8-state):
----SGGG-STTTS---EESS--SS--TT-EEEESSSSS-EEEEEETTEEEEE---------GGGTTTTTTTTHHHHHHHHHHHHHHHHHHHHHHHHHHHHHHHHHHHHHHHHHHHHHHHHHHHHHHHHHHHHHHHHHHHHHHHHHHHHHHHHHHHHHHHHHHHHHHHHHHHHHHHHHHHHHHHHHHHHHHHHHHHHHHHHHHHHHHHHHHHHHHHHHHHHHHHHHHHHHHHHHHHHHHHHHHHHHHHHHHHHHHHHHHHHHHHHHHHHHHHHHHHHHHHHHHHHHHHHHHHHHHHHHHHHHHHHHHHHHHHHHHHHHHHHHHHHHHHHHHHHHHT-----SSTTTTTTTT-SBSEEEEEEEETTEEEEEEE-SSS-EEEEEEE-SSPPPSEEEEEEEEEEESS-EEEEEEEESTT-EEEEEETTS-EE--TT--EEEEE-SS-EEEEEEEEE----SPPEEEEEEE-SSSEEEEEEEEEEESSS-PPP---GGGS---PPP---SS---EEEEETTEEEEEEEETTEEEEE-S-----S-----S---S-----

Mean predicted aligned error: 21.01 Å

Foldseek 3Di:
DDDDDCVVPDPPPPDAAEEQDDDPPDDAFDWHFHPVDPVTFIWGDHPHDIGGDDDDDDDDDDPVVPVVPPVVPPVPVVVVVVVVVVVVVVVVVVVVVVVVVVVVVVVVVVVVVVVVVVVVVVVVVVVVVVVVVVVVVVVVVVVVVVVVVVVVVVVVVVVVVVVVVVVVVVVVVVVVVVVVVVVVVVVVVVVVVVVVVVVVVVVVVVVVVVVVVVVVVVVVVVVVVVVVVVVVVVVVVVVVVVVVVVVVVVVVVVVVVVVVVVVVVVVVVVVVVVVVVVVVVVVVVVVVVVVVVVVVVVVVVVVVVVVVVVVVVVVVVVVVVVVVVVVVVVVVVVVPPPWFFQFAPQQALPQWPFFDWDQVDDDPNRTKGKDFDDAAKGFRTKHWGPDQDAQAKKKKKWKKAWPAKDKFWKFQADPLFWQWKAKPVGDIDGTSRNIDIDIHHRDIDMMMMMIGGDDGPGTTMTTTGIDRDGTMMMIHQIGMGRDDDDDHHDHGVVNVDDDDDDDDDDAWDWPWDDDPRWIFTWTQGPVGIDTDTPDDDDPDDDDDPPDDDPDDDDD

Organism: NCBI:txid888066